Protein AF-A0A7S3LGT1-F1 (afdb_monomer_lite)

pLDDT: mean 71.66, std 21.94, range [27.75, 97.81]

Radius of gyration: 31.6 Å; chains: 1; bounding box: 91×91×106 Å

Secondary structure (DSSP, 8-state):
------------------PPPPP------SSHHHHHHHHHHHHHHHHHHTT------------------------PPPP---------------------PPPP-GGGSHHHHHHHHHHHH-PPPTTT-SSS-HHHHHHHHHHHHHHHH--TTTTTSSS--EEEEEE-TTSS----HHHHHTTHHHHHHHHHHTT-EEEEEE-SSS-GGGTEE--TTT----BPPHHHHHHHHHHHHH-TT---EESHHHHHHHTT---TT-PPP--TTHHHHHHHHHHHTTT-SEEEEE---TTTTHHHHHHHHHH-PPBPTTT--B----TT---GGGPPPPHHHHHHHHHHHH-EE-HHHHHHHHHHHHHTT--TTSSEEEEE--GGGTT--THHHHHHHHHHHHHHHHHHGGG-S-S-EEEEESSHHHHHHHHHHHHHHHHHH--TT-------BS-GGGGT-TT---SS-S-HHHHSS-HHHHHHS---GGGGHHHHHHHHHHHTSSEEEE-SSSHHHHHHHHSS-TTSEEE-SSS---TT-----------------

Organism: NCBI:txid265554

Foldseek 3Di:
DDDDDDDDDDDDDDDDDDDDDDDDDDDDDDPPVVVVVVVVVVVVVVVVVPPDDDDDDDDDDDDDDDDDDDDDDDDDDDDDDDDDDDDDDDDDDDPDDPPDDPDDPPPPQVVLLVQLLVVLQDQPQLVNDPAADPLLVLLLVVLVVCVVVDDLVCLPVQPAAAEEADDDLLDQAAAWPLQRCLLLLVQSVLCQLLVHNAAYAHCVLHTPVLWKAFRPPNARARHDDPSVVVVVVVVCVVPVPDDAQEEDVLSCLLSVDDPPPDDDPPDPVPVVSSVCNVPPSNRDRYHYHHYGDQVSCQVVSQVVVVPAQRQDPVPSDRNPPPPPDDDPSDDRHGSLRCSQSSDSRHIDTDPVLSSVLSVQCSVQVHDFAQAEEEEEACLVVVVDPDPVLLVLLLLRLQLRCLLCVVVPPQGAYHYHYQFPVSVVSNVVNNVVVCVVPDPPDHPRDHTDDLDPVQVVDPCGDDQDANHPVRSVPTSNVSVVDPDDSVVHSSVVSVLCSLQSYSAYEYEDDCSSVSSLSNHPNVLRYDYSYDDRPDNPPDPDPPPPPPPPPPPDD

Structure (mmCIF, N/CA/C/O backbone):
data_AF-A0A7S3LGT1-F1
#
_entry.id   AF-A0A7S3LGT1-F1
#
loop_
_atom_site.group_PDB
_atom_site.id
_atom_site.type_symbol
_atom_site.label_atom_id
_atom_site.label_alt_id
_atom_site.label_comp_id
_atom_site.label_asym_id
_atom_site.label_entity_id
_atom_site.label_seq_id
_atom_site.pdbx_PDB_ins_code
_atom_site.Cartn_x
_atom_site.Cartn_y
_atom_site.Cartn_z
_atom_site.occupancy
_atom_site.B_iso_or_equiv
_atom_site.auth_seq_id
_atom_site.auth_comp_id
_atom_site.auth_asym_id
_atom_site.auth_atom_id
_atom_site.pdbx_PDB_model_num
ATOM 1 N N . MET A 1 1 ? -27.999 56.365 8.941 1.00 54.06 1 MET A N 1
ATOM 2 C CA . MET A 1 1 ? -27.293 57.646 9.137 1.00 54.06 1 MET A CA 1
ATOM 3 C C . MET A 1 1 ? -26.215 57.437 10.183 1.00 54.06 1 MET A C 1
ATOM 5 O O . MET A 1 1 ? -26.545 57.348 11.354 1.00 54.06 1 MET A O 1
ATOM 9 N N . SER A 1 2 ? -24.972 57.273 9.736 1.00 37.25 2 SER A N 1
ATOM 10 C CA . SER A 1 2 ? -23.734 57.503 10.495 1.00 37.25 2 SER A CA 1
ATOM 11 C C . SER A 1 2 ? -22.567 57.198 9.554 1.00 37.25 2 SER A C 1
ATOM 13 O O . SER A 1 2 ? -22.426 56.069 9.080 1.00 37.25 2 SER A O 1
ATOM 15 N N . ASP A 1 3 ? -21.800 58.236 9.253 1.00 42.47 3 ASP A N 1
ATOM 16 C CA . ASP A 1 3 ? -20.642 58.270 8.365 1.00 42.47 3 ASP A CA 1
ATOM 17 C C . ASP A 1 3 ? -19.441 57.465 8.888 1.00 42.47 3 ASP A C 1
ATOM 19 O O . ASP A 1 3 ? -19.225 57.389 10.097 1.00 42.47 3 ASP A O 1
ATOM 23 N N . ASN A 1 4 ? -18.603 56.938 7.980 1.00 37.34 4 ASN A N 1
ATOM 24 C CA . ASN A 1 4 ? -17.214 57.412 7.849 1.00 37.34 4 ASN A CA 1
ATOM 25 C C . ASN A 1 4 ? -16.406 56.722 6.726 1.00 37.34 4 ASN A C 1
ATOM 27 O O . ASN A 1 4 ? -16.093 55.536 6.771 1.00 37.34 4 ASN A O 1
ATOM 31 N N . GLN A 1 5 ? -16.062 57.548 5.733 1.00 41.47 5 GLN A N 1
ATOM 32 C CA . GLN A 1 5 ? -14.785 57.718 5.021 1.00 41.47 5 GLN A CA 1
ATOM 33 C C . GLN A 1 5 ? -13.775 56.550 4.919 1.00 41.47 5 GLN A C 1
ATOM 35 O O . GLN A 1 5 ? -13.178 56.110 5.901 1.00 41.47 5 GLN A O 1
ATOM 40 N N . ARG A 1 6 ? -13.399 56.214 3.671 1.00 36.91 6 ARG A N 1
ATOM 41 C CA . ARG A 1 6 ? -12.056 55.716 3.321 1.00 36.91 6 ARG A CA 1
ATOM 42 C C . ARG A 1 6 ? -11.457 56.510 2.161 1.00 36.91 6 ARG A C 1
ATOM 44 O O . ARG A 1 6 ? -12.055 56.640 1.099 1.00 36.91 6 ARG A O 1
ATOM 51 N N . LEU A 1 7 ? -10.257 57.014 2.428 1.00 36.97 7 LEU A N 1
ATOM 52 C CA . LEU A 1 7 ? -9.376 57.800 1.572 1.00 36.97 7 LEU A CA 1
ATOM 53 C C . LEU A 1 7 ? -8.751 56.949 0.455 1.00 36.97 7 LEU A C 1
ATOM 55 O O . LEU A 1 7 ? -8.234 55.860 0.703 1.00 36.97 7 LEU A O 1
ATOM 59 N N . SER A 1 8 ? -8.741 57.500 -0.758 1.00 36.28 8 SER A N 1
ATOM 60 C CA . SER A 1 8 ? -7.946 57.053 -1.903 1.00 36.28 8 SER A CA 1
ATOM 61 C C . SER A 1 8 ? -6.580 57.744 -1.900 1.00 36.28 8 SER A C 1
ATOM 63 O O . SER A 1 8 ? -6.520 58.973 -1.870 1.00 36.28 8 SER A O 1
ATOM 65 N N . ALA A 1 9 ? -5.492 56.981 -2.002 1.00 35.66 9 ALA A N 1
ATOM 66 C CA . ALA A 1 9 ? -4.156 57.514 -2.252 1.00 35.66 9 ALA A CA 1
ATOM 67 C C . ALA A 1 9 ? -3.639 57.008 -3.605 1.00 35.66 9 ALA A C 1
ATOM 69 O O . ALA A 1 9 ? -3.378 55.820 -3.789 1.00 35.66 9 ALA A O 1
ATOM 70 N N . SER A 1 10 ? -3.505 57.939 -4.549 1.00 36.81 10 SER A N 1
ATOM 71 C CA . SER A 1 10 ? -2.821 57.767 -5.827 1.00 36.81 10 SER A CA 1
ATOM 72 C C . SER A 1 10 ? -1.308 57.883 -5.638 1.00 36.81 10 SER A C 1
ATOM 74 O O . SER A 1 10 ? -0.844 58.853 -5.035 1.00 36.81 10 SER A O 1
ATOM 76 N N . GLN A 1 11 ? -0.525 56.982 -6.231 1.00 38.41 11 GLN A N 1
ATOM 77 C CA . GLN A 1 11 ? 0.898 57.224 -6.473 1.00 38.41 11 GLN A CA 1
ATOM 78 C C . GLN A 1 11 ? 1.253 56.950 -7.934 1.00 38.41 11 GLN A C 1
ATOM 80 O O . GLN A 1 11 ? 1.263 55.817 -8.409 1.00 38.41 11 GLN A O 1
ATOM 85 N N . HIS A 1 12 ? 1.569 58.046 -8.623 1.00 39.09 12 HIS A N 1
ATOM 86 C CA . HIS A 1 12 ? 2.286 58.100 -9.887 1.00 39.09 12 HIS A CA 1
ATOM 87 C C . HIS A 1 12 ? 3.673 57.455 -9.759 1.00 39.09 12 HIS A C 1
ATOM 89 O O . HIS A 1 12 ? 4.442 57.805 -8.862 1.00 39.09 12 HIS A O 1
ATOM 95 N N . ARG A 1 13 ? 4.061 56.617 -10.731 1.00 34.38 13 ARG A N 1
ATOM 96 C CA . ARG A 1 13 ? 5.478 56.370 -11.029 1.00 34.38 13 ARG A CA 1
ATOM 97 C C . ARG A 1 13 ? 5.781 56.482 -12.522 1.00 34.38 13 ARG A C 1
ATOM 99 O O . ARG A 1 13 ? 5.276 55.743 -13.356 1.00 34.38 13 ARG A O 1
ATOM 106 N N . SER A 1 14 ? 6.642 57.465 -12.761 1.00 34.94 14 SER A N 1
ATOM 107 C CA . SER A 1 14 ? 7.387 57.868 -13.948 1.00 34.94 14 SER A CA 1
ATOM 108 C C . SER A 1 14 ? 7.961 56.726 -14.799 1.00 34.94 14 SER A C 1
ATOM 110 O O . SER A 1 14 ? 8.642 55.825 -14.309 1.00 34.94 14 SER A O 1
ATOM 112 N N . SER A 1 15 ? 7.741 56.848 -16.108 1.00 35.69 15 SER A N 1
ATOM 113 C CA . SER A 1 15 ? 8.372 56.107 -17.196 1.00 35.69 15 SER A CA 1
ATOM 114 C C . SER A 1 15 ? 9.796 56.610 -17.471 1.00 35.69 15 SER A C 1
ATOM 116 O O . SER A 1 15 ? 9.986 57.779 -17.811 1.00 35.69 15 SER A O 1
ATOM 118 N N . ARG A 1 16 ? 10.798 55.722 -17.417 1.00 36.50 16 ARG A N 1
ATOM 119 C CA . ARG A 1 16 ? 12.134 55.957 -17.993 1.00 36.50 16 ARG A CA 1
ATOM 120 C C . ARG A 1 16 ? 12.373 55.015 -19.168 1.00 36.50 16 ARG A C 1
ATOM 122 O O . ARG A 1 16 ? 12.484 53.804 -18.994 1.00 36.50 16 ARG A O 1
ATOM 129 N N . ALA A 1 17 ? 12.471 55.606 -20.355 1.00 39.59 17 ALA A N 1
ATOM 130 C CA . ALA A 1 17 ? 12.917 54.963 -21.581 1.00 39.59 17 ALA A CA 1
ATOM 131 C C . ALA A 1 17 ? 14.410 54.590 -21.490 1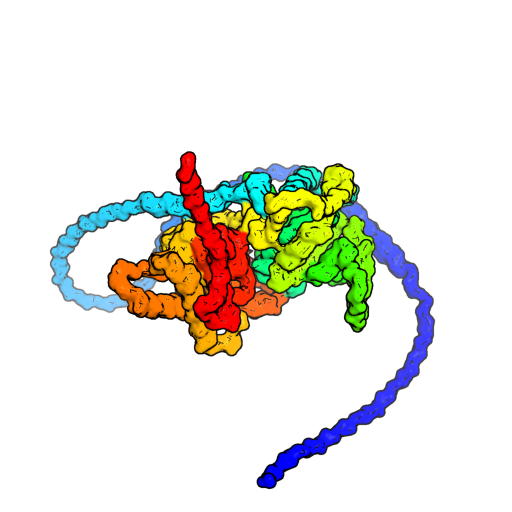.00 39.59 17 ALA A C 1
ATOM 133 O O . ALA A 1 17 ? 15.221 55.363 -20.977 1.00 39.59 17 ALA A O 1
ATOM 134 N N . ARG A 1 18 ? 14.775 53.410 -22.006 1.00 38.88 18 ARG A N 1
ATOM 135 C CA . ARG A 1 18 ? 16.166 52.988 -22.241 1.00 38.88 18 ARG A CA 1
ATOM 136 C C . ARG A 1 18 ? 16.422 52.840 -23.748 1.00 38.88 18 ARG A C 1
ATOM 138 O O . ARG A 1 18 ? 15.487 52.500 -24.474 1.00 38.88 18 ARG A O 1
ATOM 145 N N . PRO A 1 19 ? 17.657 53.072 -24.231 1.00 39.59 19 PRO A N 1
ATOM 146 C CA . PRO A 1 19 ? 17.950 53.130 -25.656 1.00 39.59 19 PRO A CA 1
ATOM 147 C C . PRO A 1 19 ? 18.148 51.737 -26.265 1.00 39.59 19 PRO A C 1
ATOM 149 O O . PRO A 1 19 ? 18.770 50.858 -25.668 1.00 39.59 19 PRO A O 1
ATOM 152 N N . ARG A 1 20 ? 17.656 51.579 -27.499 1.00 39.75 20 ARG A N 1
ATOM 153 C CA . ARG A 1 20 ? 17.919 50.445 -28.394 1.00 39.75 20 ARG A CA 1
ATOM 154 C C . ARG A 1 20 ? 19.410 50.392 -28.754 1.00 39.75 20 ARG A C 1
ATOM 156 O O . ARG A 1 20 ? 19.931 51.355 -29.311 1.00 39.75 20 ARG A O 1
ATOM 163 N N . ARG A 1 21 ? 20.071 49.257 -28.508 1.00 34.81 21 ARG A N 1
ATOM 164 C CA . ARG A 1 21 ? 21.336 48.892 -29.169 1.00 34.81 21 ARG A CA 1
ATOM 165 C C . ARG A 1 21 ? 21.047 47.896 -30.291 1.00 34.81 21 ARG A C 1
ATOM 167 O O . ARG A 1 21 ? 20.256 46.975 -30.109 1.00 34.81 21 ARG A O 1
ATOM 174 N N . ARG A 1 22 ? 21.661 48.148 -31.449 1.00 36.28 22 ARG A N 1
ATOM 175 C CA . ARG A 1 22 ? 21.645 47.312 -32.656 1.00 36.28 22 ARG A CA 1
ATOM 176 C C . ARG A 1 22 ? 22.350 45.978 -32.388 1.00 36.28 22 ARG A C 1
ATOM 178 O O . ARG A 1 22 ? 23.386 45.965 -31.730 1.00 36.28 22 ARG A O 1
ATOM 185 N N . CYS A 1 23 ? 21.798 44.894 -32.928 1.00 32.56 23 CYS A N 1
ATOM 186 C CA . CYS A 1 23 ? 22.477 43.611 -33.082 1.00 32.56 23 CYS A CA 1
ATOM 187 C C . CYS A 1 23 ? 23.144 43.572 -34.461 1.00 32.56 23 CYS A C 1
ATOM 189 O O . CYS A 1 23 ? 22.453 43.690 -35.471 1.00 32.56 23 CYS A O 1
ATOM 191 N N . GLU A 1 24 ? 24.460 43.378 -34.486 1.00 38.56 24 GLU A N 1
ATOM 192 C CA . GLU A 1 24 ? 25.215 42.944 -35.661 1.00 38.56 24 GLU A CA 1
ATOM 193 C C . GLU A 1 24 ? 25.685 41.495 -35.437 1.00 38.56 24 GLU A C 1
ATOM 195 O O . GLU A 1 24 ? 26.205 41.154 -34.378 1.00 38.56 24 GLU A O 1
ATOM 200 N N . THR A 1 25 ? 25.427 40.666 -36.455 1.00 42.88 25 THR A N 1
ATOM 201 C CA . THR A 1 25 ? 26.167 39.469 -36.906 1.00 42.88 25 THR A CA 1
ATOM 202 C C . THR A 1 25 ? 26.574 38.377 -35.900 1.00 42.88 25 THR A C 1
ATOM 204 O O . THR A 1 25 ? 27.556 38.502 -35.175 1.00 42.88 25 THR A O 1
ATOM 207 N N . MET A 1 26 ? 25.917 37.211 -36.008 1.00 35.62 26 MET A N 1
ATOM 208 C CA . MET A 1 26 ? 26.458 35.903 -35.612 1.00 35.62 26 MET A CA 1
ATOM 209 C C . MET A 1 26 ? 26.702 35.042 -36.863 1.00 35.62 26 MET A C 1
ATOM 211 O O . MET A 1 26 ? 25.779 34.451 -37.416 1.00 35.62 26 MET A O 1
ATOM 215 N N . GLN A 1 27 ? 27.960 34.951 -37.289 1.00 44.91 27 GLN A N 1
ATOM 216 C CA . GLN A 1 27 ? 28.489 33.852 -38.099 1.00 44.91 27 GLN A CA 1
ATOM 217 C C . GLN A 1 27 ? 29.781 33.397 -37.418 1.00 44.91 27 GLN A C 1
ATOM 219 O O . GLN A 1 27 ? 30.749 34.148 -37.375 1.00 44.91 27 GLN A O 1
ATOM 224 N N . GLY A 1 28 ? 29.778 32.200 -36.826 1.00 48.00 28 GLY A N 1
ATOM 225 C CA . GLY A 1 28 ? 30.971 31.639 -36.183 1.00 48.00 28 GLY A CA 1
ATOM 226 C C . GLY A 1 28 ? 30.684 30.765 -34.965 1.00 48.00 28 GLY A C 1
ATOM 227 O O . GLY A 1 28 ? 31.197 31.037 -33.888 1.00 48.00 28 GLY A O 1
ATOM 228 N N . LEU A 1 29 ? 29.852 29.727 -35.102 1.00 42.19 29 LEU A N 1
ATOM 229 C CA . LEU A 1 29 ? 29.603 28.772 -34.009 1.00 42.19 29 LEU A CA 1
ATOM 230 C C . LEU A 1 29 ? 29.282 27.356 -34.516 1.00 42.19 29 LEU A C 1
ATOM 232 O O . LEU A 1 29 ? 28.392 26.685 -34.011 1.00 42.19 29 LEU A O 1
ATOM 236 N N . GLN A 1 30 ? 30.024 26.890 -35.527 1.00 43.81 30 GLN A N 1
ATOM 237 C CA . GLN A 1 30 ? 29.969 25.487 -35.975 1.00 43.81 30 GLN A CA 1
ATOM 238 C C . GLN A 1 30 ? 31.312 24.739 -35.882 1.00 43.81 30 GLN A C 1
ATOM 240 O O . GLN A 1 30 ? 31.319 23.516 -35.948 1.00 43.81 30 GLN A O 1
ATOM 245 N N . ALA A 1 31 ? 32.439 25.416 -35.626 1.00 45.75 31 ALA A N 1
ATOM 246 C CA . ALA A 1 31 ? 33.755 24.758 -35.590 1.00 45.75 31 ALA A CA 1
ATOM 247 C C . ALA A 1 31 ? 34.219 24.301 -34.188 1.00 45.75 31 ALA A C 1
ATOM 249 O O . ALA A 1 31 ? 35.061 23.415 -34.081 1.00 45.75 31 ALA A O 1
ATOM 250 N N . VAL A 1 32 ? 33.668 24.852 -33.099 1.00 48.75 32 VAL A N 1
ATOM 251 C CA . VAL A 1 32 ? 34.148 24.553 -31.730 1.00 48.75 32 VAL A CA 1
ATOM 252 C C . VAL A 1 32 ? 33.527 23.267 -31.157 1.00 48.75 32 VAL A C 1
ATOM 254 O O . VAL A 1 32 ? 34.157 22.575 -30.362 1.00 48.75 32 VAL A O 1
ATOM 257 N N . GLY A 1 33 ? 32.329 22.880 -31.612 1.00 45.09 33 GLY A N 1
ATOM 258 C CA . GLY A 1 33 ? 31.629 21.686 -31.113 1.00 45.09 33 GLY A CA 1
ATOM 259 C C . GLY A 1 33 ? 32.282 20.356 -31.511 1.00 45.09 33 GLY A C 1
ATOM 260 O O . GLY A 1 33 ? 32.295 19.417 -30.719 1.00 45.09 33 GLY A O 1
ATOM 261 N N . ALA A 1 34 ? 32.884 20.281 -32.702 1.00 48.56 34 ALA A N 1
ATOM 262 C CA . ALA A 1 34 ? 33.501 19.048 -33.201 1.00 48.56 34 ALA A CA 1
ATOM 263 C C . ALA A 1 34 ? 34.827 18.710 -32.492 1.00 48.56 34 ALA A C 1
ATOM 265 O O . ALA A 1 34 ? 35.140 17.539 -32.285 1.00 48.56 34 ALA A O 1
ATOM 266 N N . VAL A 1 35 ? 35.583 19.726 -32.059 1.00 53.88 35 VAL A N 1
ATOM 267 C CA . VAL A 1 35 ? 36.881 19.537 -31.386 1.00 53.88 35 VAL A CA 1
ATOM 268 C C . VAL A 1 35 ? 36.698 19.041 -29.947 1.00 53.88 35 VAL A C 1
ATOM 270 O O . VAL A 1 35 ? 37.465 18.201 -29.483 1.00 53.88 35 VAL A O 1
ATOM 273 N N . VAL A 1 36 ? 35.640 19.478 -29.256 1.00 60.75 36 VAL A N 1
ATOM 274 C CA . VAL A 1 36 ? 35.345 19.032 -27.882 1.00 60.75 36 VAL A CA 1
ATOM 275 C C . VAL A 1 36 ? 34.879 17.570 -27.852 1.00 60.75 36 VAL A C 1
ATOM 277 O O . VAL A 1 36 ? 35.275 16.825 -26.955 1.00 60.75 36 VAL A O 1
ATOM 280 N N . LEU A 1 37 ? 34.122 17.116 -28.859 1.00 52.72 37 LEU A N 1
ATOM 281 C CA . LEU A 1 37 ? 33.690 15.715 -28.945 1.00 52.72 37 LEU A CA 1
ATOM 282 C C . LEU A 1 37 ? 34.869 14.756 -29.193 1.00 52.72 37 LEU A C 1
ATOM 284 O O . LEU A 1 37 ? 34.937 13.685 -28.593 1.00 52.72 37 LEU A O 1
ATOM 288 N N . LEU A 1 38 ? 35.832 15.158 -30.029 1.00 54.00 38 LEU A N 1
ATOM 289 C CA . LEU A 1 38 ? 36.999 14.338 -30.376 1.00 54.00 38 LEU A CA 1
ATOM 290 C C . LEU A 1 38 ? 37.961 14.142 -29.193 1.00 54.00 38 LEU A C 1
ATOM 292 O O . LEU A 1 38 ? 38.517 13.052 -29.035 1.00 54.00 38 LEU A O 1
ATOM 296 N N . VAL A 1 39 ? 38.098 15.150 -28.324 1.00 60.78 39 VAL A N 1
ATOM 297 C CA . VAL A 1 39 ? 38.922 15.079 -27.102 1.00 60.78 39 VAL A CA 1
ATOM 298 C C . VAL A 1 39 ? 38.278 14.180 -26.036 1.00 60.78 39 VAL A C 1
ATOM 300 O O . VAL A 1 39 ? 38.973 13.411 -25.374 1.00 60.78 39 VAL A O 1
ATOM 303 N N . ILE A 1 40 ? 36.948 14.195 -25.902 1.00 59.03 40 ILE A N 1
ATOM 304 C CA . ILE A 1 40 ? 36.235 13.347 -24.927 1.00 59.03 40 ILE A CA 1
ATOM 305 C C . ILE A 1 40 ? 36.275 11.863 -25.334 1.00 59.03 40 ILE A C 1
ATOM 307 O O . ILE A 1 40 ? 36.413 10.987 -24.475 1.00 59.03 40 ILE A O 1
ATOM 311 N N . VAL A 1 41 ? 36.222 11.563 -26.636 1.00 62.75 41 VAL A N 1
ATOM 312 C CA . VAL A 1 41 ? 36.320 10.182 -27.142 1.00 62.75 41 VAL A CA 1
ATOM 313 C C . VAL A 1 41 ? 37.740 9.622 -26.980 1.00 62.75 41 VAL A C 1
ATOM 315 O O . VAL A 1 41 ? 37.900 8.471 -26.573 1.00 62.75 41 VAL A O 1
ATOM 318 N N . THR A 1 42 ? 38.788 10.427 -27.192 1.00 54.88 42 THR A N 1
ATOM 319 C CA . THR A 1 42 ? 40.180 9.957 -27.021 1.00 54.88 42 THR A CA 1
ATOM 320 C C . THR A 1 42 ? 40.575 9.737 -25.558 1.00 54.88 42 THR A C 1
ATOM 322 O O . THR A 1 42 ? 41.355 8.825 -25.274 1.00 54.88 42 THR A O 1
ATOM 325 N N . ILE A 1 43 ? 40.015 10.503 -24.614 1.00 61.59 43 ILE A N 1
ATOM 326 C CA . ILE A 1 43 ? 40.264 10.305 -23.175 1.00 61.59 43 ILE A CA 1
ATOM 327 C C . ILE A 1 43 ? 39.629 8.996 -22.673 1.00 61.59 43 ILE A C 1
ATOM 329 O O . ILE A 1 43 ? 40.268 8.264 -21.918 1.00 61.59 43 ILE A O 1
ATOM 333 N N . ASN A 1 44 ? 38.428 8.643 -23.144 1.00 49.22 44 ASN A N 1
ATOM 334 C CA . ASN A 1 44 ? 37.759 7.400 -22.736 1.00 49.22 44 ASN A CA 1
ATOM 335 C C . ASN A 1 44 ? 38.431 6.138 -23.301 1.00 49.22 44 ASN A C 1
ATOM 337 O O . ASN A 1 44 ? 38.550 5.139 -22.593 1.00 49.22 44 ASN A O 1
ATOM 341 N N . ILE A 1 45 ? 38.956 6.186 -24.531 1.00 54.34 45 ILE A N 1
ATOM 342 C CA . ILE A 1 45 ? 39.671 5.042 -25.126 1.00 54.34 45 ILE A CA 1
ATOM 343 C C . ILE A 1 45 ? 41.004 4.777 -24.402 1.00 54.34 45 ILE A C 1
ATOM 345 O O . ILE A 1 45 ? 41.374 3.623 -24.195 1.00 54.34 45 ILE A O 1
ATOM 349 N N . ARG A 1 46 ? 41.705 5.819 -23.928 1.00 40.59 46 ARG A N 1
ATOM 350 C CA . ARG A 1 46 ? 42.926 5.638 -23.120 1.00 40.59 46 ARG A CA 1
ATOM 351 C C . ARG A 1 46 ? 42.662 5.053 -21.732 1.00 40.59 46 ARG A C 1
ATOM 353 O O . ARG A 1 46 ? 43.528 4.351 -21.218 1.00 40.59 46 ARG A O 1
ATOM 360 N N . PHE A 1 47 ? 41.492 5.297 -21.145 1.00 44.38 47 PHE A N 1
ATOM 361 C CA . PHE A 1 47 ? 41.137 4.732 -19.838 1.00 44.38 47 PHE A CA 1
ATOM 362 C C . PHE A 1 47 ? 40.757 3.244 -19.928 1.00 44.38 47 PHE A C 1
ATOM 364 O O . PHE A 1 47 ? 41.039 2.480 -19.010 1.00 44.38 47 PHE A O 1
ATOM 371 N N . LEU A 1 48 ? 40.194 2.816 -21.063 1.00 42.91 48 LEU A N 1
ATOM 372 C CA . LEU A 1 48 ? 39.814 1.421 -21.323 1.00 42.91 48 LEU A CA 1
ATOM 373 C C . LEU A 1 48 ? 40.993 0.507 -21.691 1.00 42.91 48 LEU A C 1
ATOM 375 O O . LEU A 1 48 ? 40.921 -0.695 -21.462 1.00 42.91 48 LEU A O 1
ATOM 379 N N . ILE A 1 49 ? 42.093 1.054 -22.214 1.00 43.72 49 ILE A N 1
ATOM 380 C CA . ILE A 1 49 ? 43.270 0.253 -22.594 1.00 43.72 49 ILE A CA 1
ATOM 381 C C . ILE A 1 49 ? 44.202 -0.013 -21.395 1.00 43.72 49 ILE A C 1
ATOM 383 O O . ILE A 1 49 ? 44.997 -0.949 -21.437 1.00 43.72 49 ILE A O 1
ATOM 387 N N . HIS A 1 50 ? 44.095 0.742 -20.293 1.00 39.28 50 HIS A N 1
ATOM 388 C CA . HIS A 1 50 ? 45.065 0.640 -19.195 1.00 39.28 50 HIS A CA 1
ATOM 389 C C . HIS A 1 50 ? 44.697 -0.325 -18.051 1.00 39.28 50 HIS A C 1
ATOM 391 O O . HIS A 1 50 ? 45.510 -0.503 -17.145 1.00 39.28 50 HIS A O 1
ATOM 397 N N . THR A 1 51 ? 43.533 -0.984 -18.072 1.00 41.88 51 THR A N 1
ATOM 398 C CA . THR A 1 51 ? 43.083 -1.857 -16.964 1.00 41.88 51 THR A CA 1
ATOM 399 C C . THR A 1 51 ? 43.221 -3.361 -17.211 1.00 41.88 51 THR A C 1
ATOM 401 O O . THR A 1 51 ? 42.812 -4.151 -16.365 1.00 41.88 51 THR A O 1
ATOM 404 N N . HIS A 1 52 ? 43.867 -3.787 -18.298 1.00 43.50 52 HIS A N 1
ATOM 405 C CA . HIS A 1 52 ? 44.176 -5.201 -18.529 1.00 43.50 52 HIS A CA 1
ATOM 406 C C . HIS A 1 52 ? 45.688 -5.460 -18.474 1.00 43.50 52 HIS A C 1
ATOM 408 O O . HIS A 1 52 ? 46.341 -5.568 -19.505 1.00 43.50 52 HIS A O 1
ATOM 414 N N . ASN A 1 53 ? 46.247 -5.547 -17.259 1.00 38.50 53 ASN A N 1
ATOM 415 C CA . ASN A 1 53 ? 47.319 -6.496 -16.929 1.00 38.50 53 ASN A CA 1
ATOM 416 C C . ASN A 1 53 ? 47.633 -6.540 -15.417 1.00 38.50 53 ASN A C 1
ATOM 418 O O . ASN A 1 53 ? 47.826 -5.510 -14.781 1.00 38.50 53 ASN A O 1
ATOM 422 N N . ASP A 1 54 ? 47.743 -7.781 -14.928 1.00 33.12 54 ASP A N 1
ATOM 423 C CA . ASP A 1 54 ? 48.432 -8.276 -13.721 1.00 33.12 54 ASP A CA 1
ATOM 424 C C . ASP A 1 54 ? 47.662 -8.628 -12.424 1.00 33.12 54 ASP A C 1
ATOM 426 O O . ASP A 1 54 ? 47.453 -7.843 -11.508 1.00 33.12 54 ASP A O 1
ATOM 430 N N . ARG A 1 55 ? 47.342 -9.934 -12.370 1.00 34.50 55 ARG A N 1
ATOM 431 C CA . ARG A 1 55 ? 47.729 -10.965 -11.377 1.00 34.50 55 ARG A CA 1
ATOM 432 C C . ARG A 1 55 ? 47.478 -10.760 -9.867 1.00 34.50 55 ARG A C 1
ATOM 434 O O . ARG A 1 55 ? 48.219 -10.093 -9.164 1.00 34.50 55 ARG A O 1
ATOM 441 N N . VAL A 1 56 ? 46.561 -11.612 -9.382 1.00 37.41 56 VAL A N 1
ATOM 442 C CA . VAL A 1 56 ? 46.700 -12.592 -8.275 1.00 37.41 56 VAL A CA 1
ATOM 443 C C . VAL A 1 56 ? 47.296 -12.104 -6.946 1.00 37.41 56 VAL A C 1
ATOM 445 O O . VAL A 1 56 ? 48.508 -12.027 -6.798 1.00 37.41 56 VAL A O 1
ATOM 448 N N . LEU A 1 57 ? 46.454 -12.067 -5.904 1.00 32.44 57 LEU A N 1
ATOM 449 C CA . LEU A 1 57 ? 46.800 -12.601 -4.579 1.00 32.44 57 LEU A CA 1
ATOM 450 C C . LEU A 1 57 ? 45.543 -13.089 -3.840 1.00 32.44 57 LEU A C 1
ATOM 452 O O . LEU A 1 57 ? 44.574 -12.363 -3.638 1.00 32.44 57 LEU A O 1
ATOM 456 N N . ARG A 1 58 ? 45.587 -14.367 -3.451 1.00 44.69 58 ARG A N 1
ATOM 457 C CA . ARG A 1 58 ? 44.602 -15.077 -2.628 1.00 44.69 58 ARG A CA 1
ATOM 458 C C . ARG A 1 58 ? 44.455 -14.406 -1.259 1.00 44.69 58 ARG A C 1
ATOM 460 O O . ARG A 1 58 ? 45.443 -14.365 -0.533 1.00 44.69 58 ARG A O 1
ATOM 467 N N . ARG A 1 59 ? 43.233 -14.049 -0.849 1.00 30.59 59 ARG A N 1
ATOM 468 C CA . ARG A 1 59 ? 42.768 -14.139 0.551 1.00 30.59 59 ARG A CA 1
ATOM 469 C C . ARG A 1 59 ? 41.270 -14.430 0.568 1.00 30.59 59 ARG A C 1
ATOM 471 O O . ARG A 1 59 ? 40.474 -13.646 0.066 1.00 30.59 59 ARG A O 1
ATOM 478 N N . GLY A 1 60 ? 40.915 -15.591 1.113 1.00 38.69 60 GLY A N 1
ATOM 479 C CA . GLY A 1 60 ? 39.533 -15.946 1.404 1.00 38.69 60 GLY A CA 1
ATOM 480 C C . GLY A 1 60 ? 38.997 -15.068 2.529 1.00 38.69 60 GLY A C 1
ATOM 481 O O . GLY A 1 60 ? 39.653 -14.911 3.557 1.00 38.69 60 GLY A O 1
ATOM 482 N N . HIS A 1 61 ? 37.808 -14.512 2.325 1.00 31.50 61 HIS A N 1
ATOM 483 C CA . HIS A 1 61 ? 37.039 -13.858 3.371 1.00 31.50 61 HIS A CA 1
ATOM 484 C C . HIS A 1 61 ? 35.852 -14.748 3.732 1.00 31.50 61 HIS A C 1
ATOM 486 O O . HIS A 1 61 ? 34.928 -14.939 2.945 1.00 31.50 61 HIS A O 1
ATOM 492 N N . HIS A 1 62 ? 35.923 -15.309 4.939 1.00 31.64 62 HIS A N 1
ATOM 493 C CA . HIS A 1 62 ? 34.784 -15.851 5.662 1.00 31.64 62 HIS A CA 1
ATOM 494 C C . HIS A 1 62 ? 33.736 -14.750 5.872 1.00 31.64 62 HIS A C 1
ATOM 496 O O . HIS A 1 62 ? 34.058 -13.664 6.356 1.00 31.64 62 HIS A O 1
ATOM 502 N N . LEU A 1 63 ? 32.482 -15.057 5.546 1.00 35.09 63 LEU A N 1
ATOM 503 C CA . LEU A 1 63 ? 31.313 -14.316 6.016 1.00 35.09 63 LEU A CA 1
ATOM 504 C C . LEU A 1 63 ? 31.158 -14.551 7.531 1.00 35.09 63 LEU A C 1
ATOM 506 O O . LEU A 1 63 ? 31.245 -15.706 7.958 1.00 35.09 63 LEU A O 1
ATOM 510 N N . PRO A 1 64 ? 30.924 -13.518 8.362 1.00 35.53 64 PRO A N 1
ATOM 511 C CA . PRO A 1 64 ? 30.639 -13.735 9.770 1.00 35.53 64 PRO A CA 1
ATOM 512 C C . PRO A 1 64 ? 29.188 -14.198 9.924 1.00 35.53 64 PRO A C 1
ATOM 514 O O . PRO A 1 64 ? 28.245 -13.461 9.636 1.00 35.53 64 PRO A O 1
ATOM 517 N N . GLY A 1 65 ? 29.023 -15.434 10.394 1.00 28.23 65 GLY A N 1
ATOM 518 C CA . GLY A 1 65 ? 27.750 -15.937 10.887 1.00 28.23 65 GLY A CA 1
ATOM 519 C C . GLY A 1 65 ? 27.293 -15.119 12.093 1.00 28.23 65 GLY A C 1
ATOM 520 O O . GLY A 1 65 ? 28.039 -14.933 13.055 1.00 28.23 65 GLY A O 1
ATOM 521 N N . TRP A 1 66 ? 26.062 -14.624 12.035 1.00 29.20 66 TRP A N 1
ATOM 522 C CA . TRP A 1 66 ? 25.379 -14.051 13.186 1.00 29.20 66 TRP A CA 1
ATOM 523 C C . TRP A 1 66 ? 24.956 -15.185 14.124 1.00 29.20 66 TRP A C 1
ATOM 525 O O . TRP A 1 66 ? 23.978 -15.883 13.878 1.00 29.20 66 TRP A O 1
ATOM 535 N N . SER A 1 67 ? 25.727 -15.374 15.193 1.00 27.75 67 SER A N 1
ATOM 536 C CA . SER A 1 67 ? 25.348 -16.182 16.351 1.00 27.75 67 SER A CA 1
ATOM 537 C C . SER A 1 67 ? 24.735 -15.257 17.398 1.00 27.75 67 SER A C 1
ATOM 539 O O . SER A 1 67 ? 25.434 -14.440 17.994 1.00 27.75 67 SER A O 1
ATOM 541 N N . VAL A 1 68 ? 23.434 -15.399 17.635 1.00 36.22 68 VAL A N 1
ATOM 542 C CA . VAL A 1 68 ? 22.747 -14.802 18.783 1.00 36.22 68 VAL A CA 1
ATOM 543 C C . VAL A 1 68 ? 23.095 -15.645 20.006 1.00 36.22 68 VAL A C 1
ATOM 545 O O . VAL A 1 68 ? 22.662 -16.787 20.064 1.00 36.22 68 VAL A O 1
ATOM 548 N N . ASN A 1 69 ? 23.889 -15.108 20.938 1.00 32.47 69 ASN A N 1
ATOM 549 C CA . ASN A 1 69 ? 23.889 -15.502 22.352 1.00 32.47 69 ASN A CA 1
ATOM 550 C C . ASN A 1 69 ? 24.560 -14.425 23.228 1.00 32.47 69 ASN A C 1
ATOM 552 O O . ASN A 1 69 ? 25.643 -13.938 22.918 1.00 32.47 69 ASN A O 1
ATOM 556 N N . ASP A 1 70 ? 23.870 -14.114 24.327 1.00 36.25 70 ASP A N 1
ATOM 557 C CA . ASP A 1 70 ? 24.326 -13.566 25.609 1.00 36.25 70 ASP A CA 1
ATOM 558 C C . ASP A 1 70 ? 25.163 -12.276 25.661 1.00 36.25 70 ASP A C 1
ATOM 560 O O . ASP A 1 70 ? 26.390 -12.274 25.598 1.00 36.25 70 ASP A O 1
ATOM 564 N N . ALA A 1 71 ? 24.484 -11.173 26.002 1.00 31.14 71 ALA A N 1
ATOM 565 C CA . ALA A 1 71 ? 25.100 -9.995 26.609 1.00 31.14 71 ALA A CA 1
ATOM 566 C C . ALA A 1 71 ? 24.431 -9.674 27.957 1.00 31.14 71 ALA A C 1
ATOM 568 O O . ALA A 1 71 ? 23.539 -8.835 28.058 1.00 31.14 71 ALA A O 1
ATOM 569 N N . SER A 1 72 ? 24.902 -10.345 29.010 1.00 39.16 72 SER A N 1
ATOM 570 C CA . SER A 1 72 ? 24.783 -9.884 30.397 1.00 39.16 72 SER A CA 1
ATOM 571 C C . SER A 1 72 ? 26.140 -9.319 30.812 1.00 39.16 72 SER A C 1
ATOM 573 O O . SER A 1 72 ? 27.056 -10.087 31.092 1.00 39.16 72 SER A O 1
ATOM 575 N N . ALA A 1 73 ? 26.303 -7.995 30.837 1.00 34.53 73 ALA A N 1
ATOM 576 C CA . ALA A 1 73 ? 27.545 -7.370 31.293 1.00 34.53 73 ALA A CA 1
ATOM 577 C C . ALA A 1 73 ? 27.270 -6.272 32.327 1.00 34.53 73 ALA A C 1
ATOM 579 O O . ALA A 1 73 ? 26.814 -5.171 32.020 1.00 34.53 73 ALA A O 1
ATOM 580 N N . HIS A 1 74 ? 27.583 -6.630 33.572 1.00 35.38 74 HIS A N 1
ATOM 581 C CA . HIS A 1 74 ? 27.790 -5.759 34.719 1.00 35.38 74 HIS A CA 1
ATOM 582 C C . HIS A 1 74 ? 28.720 -4.582 34.386 1.00 35.38 74 HIS A C 1
ATOM 584 O O . HIS A 1 74 ? 29.852 -4.786 33.950 1.00 35.38 74 HIS A O 1
ATOM 590 N N . LYS A 1 75 ? 28.296 -3.356 34.713 1.00 36.94 75 LYS A N 1
ATOM 591 C CA . LYS A 1 75 ? 29.217 -2.239 34.954 1.00 36.94 75 LYS A CA 1
ATOM 592 C C . LYS A 1 75 ? 29.638 -2.253 36.423 1.00 36.94 75 LYS A C 1
ATOM 594 O O . LYS A 1 75 ? 28.809 -2.065 37.310 1.00 36.94 75 LYS A O 1
ATOM 599 N N . GLN A 1 76 ? 30.924 -2.510 36.649 1.00 33.88 76 GLN A N 1
ATOM 600 C CA . GLN A 1 76 ? 31.634 -2.197 37.886 1.00 33.88 76 GLN A CA 1
ATOM 601 C C . GLN A 1 76 ? 31.877 -0.689 37.936 1.00 33.88 76 GLN A C 1
ATOM 603 O O . GLN A 1 76 ? 32.481 -0.136 37.015 1.00 33.88 76 GLN A O 1
ATOM 608 N N . ASP A 1 77 ? 31.418 -0.052 39.008 1.00 42.09 77 ASP A N 1
ATOM 609 C CA . ASP A 1 77 ? 31.715 1.344 39.304 1.00 42.09 77 ASP A CA 1
ATOM 610 C C . ASP A 1 77 ? 32.935 1.427 40.228 1.00 42.09 77 ASP A C 1
ATOM 612 O O . ASP A 1 77 ? 33.073 0.648 41.178 1.00 42.09 77 ASP A O 1
ATOM 616 N N . LYS A 1 78 ? 33.857 2.334 39.899 1.00 42.81 78 LYS A N 1
ATOM 617 C CA . LYS A 1 78 ? 35.118 2.546 40.616 1.00 42.81 78 LYS A CA 1
ATOM 618 C C . LYS A 1 78 ? 34.892 3.502 41.782 1.00 42.81 78 LYS A C 1
ATOM 620 O O . LYS A 1 78 ? 34.287 4.555 41.625 1.00 42.81 78 LYS A O 1
ATOM 625 N N . GLY A 1 79 ? 35.424 3.119 42.938 1.00 33.19 79 GLY A N 1
ATOM 626 C CA . GLY A 1 79 ? 35.307 3.861 44.183 1.00 33.19 79 GLY A CA 1
ATOM 627 C C . GLY A 1 79 ? 36.029 5.208 44.201 1.00 33.19 79 GLY A C 1
ATOM 628 O O . GLY A 1 79 ? 37.046 5.416 43.535 1.00 33.19 79 GLY A O 1
ATOM 629 N N . HIS A 1 80 ? 35.514 6.082 45.060 1.00 39.88 80 HIS A N 1
ATOM 630 C CA . HIS A 1 80 ? 36.276 7.111 45.752 1.00 39.88 80 HIS A CA 1
ATOM 631 C C . HIS A 1 80 ? 35.905 7.064 47.234 1.00 39.88 80 HIS A C 1
ATOM 633 O O . HIS A 1 80 ? 34.741 7.199 47.607 1.00 39.88 80 HIS A O 1
ATOM 639 N N . ASP A 1 81 ? 36.931 6.807 48.039 1.00 41.09 81 ASP A N 1
ATOM 640 C CA . ASP A 1 81 ? 36.946 6.855 49.494 1.00 41.09 81 ASP A CA 1
ATOM 641 C C . ASP A 1 81 ? 37.054 8.310 49.963 1.00 41.09 81 ASP A C 1
ATOM 643 O O . ASP A 1 81 ? 37.821 9.078 49.387 1.00 41.09 81 ASP A O 1
ATOM 647 N N . HIS A 1 82 ? 36.319 8.661 51.021 1.00 42.50 82 HIS A N 1
ATOM 648 C CA . HIS A 1 82 ? 36.809 9.369 52.214 1.00 42.50 82 HIS A CA 1
ATOM 649 C C . HIS A 1 82 ? 35.634 9.705 53.151 1.00 42.50 82 HIS A C 1
ATOM 651 O O . HIS A 1 82 ? 34.668 10.342 52.741 1.00 42.50 82 HIS A O 1
ATOM 657 N N . GLY A 1 83 ? 35.778 9.370 54.441 1.00 34.78 83 GLY A N 1
ATOM 658 C CA . GLY A 1 83 ? 35.161 10.155 55.522 1.00 34.78 83 GLY A CA 1
ATOM 659 C C . GLY A 1 83 ? 34.252 9.422 56.514 1.00 34.78 83 GLY A C 1
ATOM 660 O O . GLY A 1 83 ? 33.043 9.598 56.489 1.00 34.78 83 GLY A O 1
ATOM 661 N N . VAL A 1 84 ? 34.864 8.652 57.420 1.00 42.84 84 VAL A N 1
ATOM 662 C CA . VAL A 1 84 ? 34.630 8.622 58.885 1.00 42.84 84 VAL A CA 1
ATOM 663 C C . VAL A 1 84 ? 33.268 9.135 59.405 1.00 42.84 84 VAL A C 1
ATOM 665 O O . VAL A 1 84 ? 33.053 10.342 59.436 1.00 42.84 84 VAL A O 1
ATOM 668 N N . ASN A 1 85 ? 32.450 8.258 60.014 1.00 38.06 85 ASN A N 1
ATOM 669 C CA . ASN A 1 85 ? 32.133 8.374 61.451 1.00 38.06 85 ASN A CA 1
ATOM 670 C C . ASN A 1 85 ? 31.468 7.121 62.056 1.00 38.06 85 ASN A C 1
ATOM 672 O O . ASN A 1 85 ? 30.601 6.487 61.458 1.00 38.06 85 ASN A O 1
ATOM 676 N N . ASN A 1 86 ? 31.883 6.817 63.286 1.00 43.00 86 ASN A N 1
ATOM 677 C CA . ASN A 1 86 ? 31.398 5.755 64.166 1.00 43.00 86 ASN A CA 1
ATOM 678 C C . ASN A 1 86 ? 29.931 5.957 64.575 1.00 43.00 86 ASN A C 1
ATOM 680 O O . ASN A 1 86 ? 29.555 7.068 64.936 1.00 43.00 86 ASN A O 1
ATOM 684 N N . ASN A 1 87 ? 29.159 4.865 64.675 1.00 42.94 87 ASN A N 1
ATOM 685 C CA . ASN A 1 87 ? 28.354 4.595 65.872 1.00 42.94 87 ASN A CA 1
ATOM 686 C C . ASN A 1 87 ? 27.814 3.156 65.940 1.00 42.94 87 ASN A C 1
ATOM 688 O O . ASN A 1 87 ? 27.194 2.630 65.019 1.00 42.94 87 ASN A O 1
ATOM 692 N N . ASN A 1 88 ? 28.046 2.561 67.109 1.00 47.16 88 ASN A N 1
ATOM 693 C CA . ASN A 1 88 ? 27.613 1.250 67.576 1.00 47.16 88 ASN A CA 1
ATOM 694 C C . ASN A 1 88 ? 26.085 1.066 67.576 1.00 47.16 88 ASN A C 1
ATOM 696 O O . ASN A 1 88 ? 25.370 1.926 68.088 1.00 47.16 88 ASN A O 1
ATOM 700 N N . ARG A 1 89 ? 25.607 -0.128 67.181 1.00 38.69 89 ARG A N 1
ATOM 701 C CA . ARG A 1 89 ? 24.513 -0.860 67.866 1.00 38.69 89 ARG A CA 1
ATOM 702 C C . ARG A 1 89 ? 24.354 -2.303 67.343 1.00 38.69 89 ARG A C 1
ATOM 704 O O . ARG A 1 89 ? 24.439 -2.516 66.137 1.00 38.69 89 ARG A O 1
ATOM 711 N N . PRO A 1 90 ? 24.069 -3.290 68.216 1.00 58.59 90 PRO A N 1
ATOM 712 C CA . PRO A 1 90 ? 23.911 -4.690 67.832 1.00 58.59 90 PRO A CA 1
ATOM 713 C C . PRO A 1 90 ? 22.450 -4.994 67.468 1.00 58.59 90 PRO A C 1
ATOM 715 O O . PRO A 1 90 ? 21.539 -4.667 68.230 1.00 58.59 90 PRO A O 1
ATOM 718 N N . ARG A 1 91 ? 22.200 -5.662 66.334 1.00 40.91 91 ARG A N 1
ATOM 719 C CA . ARG A 1 91 ? 20.875 -6.222 66.016 1.00 40.91 91 ARG A CA 1
ATOM 720 C C . ARG A 1 91 ? 20.963 -7.613 65.384 1.00 40.91 91 ARG A C 1
ATOM 722 O O . ARG A 1 91 ? 21.358 -7.781 64.240 1.00 40.91 91 ARG A O 1
ATOM 729 N N . SER A 1 92 ? 20.582 -8.587 66.212 1.00 40.34 92 SER A N 1
ATOM 730 C CA . SER A 1 92 ? 19.729 -9.751 65.930 1.00 40.34 92 SER A CA 1
ATOM 731 C C . SER A 1 92 ? 19.830 -10.432 64.558 1.00 40.34 92 SER A C 1
ATOM 733 O O . SER A 1 92 ? 19.331 -9.943 63.546 1.00 40.34 92 SER A O 1
ATOM 735 N N . ARG A 1 93 ? 20.336 -11.669 64.600 1.00 45.06 93 ARG A N 1
ATOM 736 C CA . ARG A 1 93 ? 20.189 -12.723 63.589 1.00 45.06 93 ARG A CA 1
ATOM 737 C C . ARG A 1 93 ? 18.709 -12.961 63.243 1.00 45.06 93 ARG A C 1
ATOM 739 O O . ARG A 1 93 ? 18.000 -13.625 63.992 1.00 45.06 93 ARG A O 1
ATOM 746 N N . GLY A 1 94 ? 18.268 -12.461 62.089 1.00 37.56 94 GLY A N 1
ATOM 747 C CA . GLY A 1 94 ? 17.009 -12.832 61.439 1.00 37.56 94 GLY A CA 1
ATOM 748 C C . GLY A 1 94 ? 17.258 -13.882 60.355 1.00 37.56 94 GLY A C 1
ATOM 749 O O . GLY A 1 94 ? 17.806 -13.585 59.297 1.00 37.56 94 GLY A O 1
ATOM 750 N N . ARG A 1 95 ? 16.888 -15.131 60.638 1.00 45.75 95 ARG A N 1
ATOM 751 C CA . ARG A 1 95 ? 16.994 -16.288 59.740 1.00 45.75 95 ARG A CA 1
ATOM 752 C C . ARG A 1 95 ? 15.870 -16.199 58.695 1.00 45.75 95 ARG A C 1
ATOM 754 O O . ARG A 1 95 ? 14.779 -16.708 58.923 1.00 45.75 95 ARG A O 1
ATOM 761 N N . HIS A 1 96 ? 16.105 -15.524 57.569 1.00 40.97 96 HIS A N 1
ATOM 762 C CA . HIS A 1 96 ? 15.144 -15.507 56.462 1.00 40.97 96 HIS A CA 1
ATOM 763 C C . HIS A 1 96 ? 15.204 -16.820 55.673 1.00 40.97 96 HIS A C 1
ATOM 765 O O . HIS A 1 96 ? 16.163 -17.104 54.955 1.00 40.97 96 HIS A O 1
ATOM 771 N N . SER A 1 97 ? 14.149 -17.620 55.844 1.00 49.50 97 SER A N 1
ATOM 772 C CA . SER A 1 97 ? 13.818 -18.787 55.030 1.00 49.50 97 SER A CA 1
ATOM 773 C C . SER A 1 97 ? 13.698 -18.375 53.560 1.00 49.50 97 SER A C 1
ATOM 775 O O . SER A 1 97 ? 12.831 -17.583 53.188 1.00 49.50 97 SER A O 1
ATOM 777 N N . ARG A 1 98 ? 14.600 -18.894 52.722 1.00 43.91 98 ARG A N 1
ATOM 778 C CA . ARG A 1 98 ? 14.538 -18.769 51.265 1.00 43.91 98 ARG A CA 1
ATOM 779 C C . ARG A 1 98 ? 13.432 -19.694 50.755 1.00 43.91 98 ARG A C 1
ATOM 781 O O . ARG A 1 98 ? 13.687 -20.858 50.467 1.00 43.91 98 ARG A O 1
ATOM 788 N N . HIS A 1 99 ? 12.211 -19.182 50.624 1.00 51.19 99 HIS A N 1
ATOM 789 C CA . HIS A 1 99 ? 11.218 -19.826 49.769 1.00 51.19 99 HIS A CA 1
ATOM 790 C C . HIS A 1 99 ? 11.644 -19.622 48.313 1.00 51.19 99 HIS A C 1
ATOM 792 O O . HIS A 1 99 ? 11.546 -18.523 47.766 1.00 51.19 99 HIS A O 1
ATOM 798 N N . ALA A 1 100 ? 12.187 -20.681 47.712 1.00 51.72 100 ALA A N 1
ATOM 799 C CA . ALA A 1 100 ? 12.457 -20.743 46.286 1.00 51.72 100 ALA A CA 1
ATOM 800 C C . ALA A 1 100 ? 11.144 -20.487 45.531 1.00 51.72 100 ALA A C 1
ATOM 802 O O . ALA A 1 100 ? 10.185 -21.248 45.664 1.00 51.72 100 ALA A O 1
ATOM 803 N N . LYS A 1 101 ? 11.086 -19.384 44.775 1.00 51.25 101 LYS A N 1
ATOM 804 C CA . LYS A 1 101 ? 9.976 -19.120 43.857 1.00 51.25 101 LYS A CA 1
ATOM 805 C C . LYS A 1 101 ? 9.922 -20.266 42.837 1.00 51.25 101 LYS A C 1
ATOM 807 O O . LYS A 1 101 ? 10.967 -20.590 42.269 1.00 51.25 101 LYS A O 1
ATOM 812 N N . PRO A 1 102 ? 8.752 -20.880 42.600 1.00 53.31 102 PRO A N 1
ATOM 813 C CA . PRO A 1 102 ? 8.624 -21.915 41.587 1.00 53.31 102 PRO A CA 1
ATOM 814 C C . PRO A 1 102 ? 8.978 -21.327 40.210 1.00 53.31 102 PRO A C 1
ATOM 816 O O . PRO A 1 102 ? 8.629 -20.173 39.938 1.00 53.31 102 PRO A O 1
ATOM 819 N N . PRO A 1 103 ? 9.679 -22.081 39.346 1.00 54.44 103 PRO A N 1
ATOM 820 C CA . PRO A 1 103 ? 10.035 -21.613 38.014 1.00 54.44 103 PRO A CA 1
ATOM 821 C C . PRO A 1 103 ? 8.762 -21.277 37.229 1.00 54.44 103 PRO A C 1
ATOM 823 O O . PRO A 1 103 ? 7.878 -22.119 37.050 1.00 54.44 103 PRO A O 1
ATOM 826 N N . LEU A 1 104 ? 8.659 -20.022 36.786 1.00 53.00 104 LEU A N 1
ATOM 827 C CA . LEU A 1 104 ? 7.611 -19.557 35.881 1.00 53.00 104 LEU A CA 1
ATOM 828 C C . LEU A 1 104 ? 7.666 -20.400 34.601 1.00 53.00 104 LEU A C 1
ATOM 830 O O . LEU A 1 104 ? 8.683 -20.440 33.912 1.00 53.00 104 LEU A O 1
ATOM 834 N N . LYS A 1 105 ? 6.569 -21.102 34.304 1.00 48.47 105 LYS A N 1
ATOM 835 C CA . LYS A 1 105 ? 6.417 -21.948 33.116 1.00 48.47 105 LYS A CA 1
ATOM 836 C C . LYS A 1 105 ? 6.482 -21.078 31.851 1.00 48.47 105 LYS A C 1
ATOM 838 O O . LYS A 1 105 ? 5.495 -20.455 31.480 1.00 48.47 105 LYS A O 1
ATOM 843 N N . THR A 1 106 ? 7.619 -21.075 31.162 1.00 57.03 106 THR A N 1
ATOM 844 C CA . THR A 1 106 ? 7.882 -20.322 29.918 1.00 57.03 106 THR A CA 1
ATOM 845 C C . THR A 1 106 ? 7.314 -20.963 28.639 1.00 57.03 106 THR A C 1
ATOM 847 O O . THR A 1 106 ? 7.505 -20.431 27.553 1.00 57.03 106 THR A O 1
ATOM 850 N N . LYS A 1 107 ? 6.574 -22.077 28.725 1.00 58.56 107 LYS A N 1
ATOM 851 C CA . LYS A 1 107 ? 6.163 -22.872 27.547 1.00 58.56 107 LYS A CA 1
ATOM 852 C C . LYS A 1 107 ? 4.978 -22.343 26.718 1.00 58.56 107 LYS A C 1
ATOM 854 O O . LYS A 1 107 ? 4.709 -22.913 25.674 1.00 58.56 107 LYS A O 1
ATOM 859 N N . VAL A 1 108 ? 4.257 -21.301 27.143 1.00 62.59 108 VAL A N 1
ATOM 860 C CA . VAL A 1 108 ? 3.021 -20.864 26.442 1.00 62.59 108 VAL A CA 1
ATOM 861 C C . VAL A 1 108 ? 3.273 -19.768 25.393 1.00 62.59 108 VAL A C 1
ATOM 863 O O . VAL A 1 108 ? 2.455 -19.576 24.500 1.00 62.59 108 VAL A O 1
ATOM 866 N N . VAL A 1 109 ? 4.405 -19.059 25.456 1.00 63.31 109 VAL A N 1
ATOM 867 C CA . VAL A 1 109 ? 4.660 -17.902 24.575 1.00 63.31 109 VAL A CA 1
ATOM 868 C C . VAL A 1 109 ? 5.151 -18.314 23.180 1.00 63.31 109 VAL A C 1
ATOM 870 O O . VAL A 1 109 ? 4.824 -17.630 22.216 1.00 63.31 109 VAL A O 1
ATOM 873 N N . SER A 1 110 ? 5.868 -19.438 23.037 1.00 72.38 110 SER A N 1
ATOM 874 C CA . SER A 1 110 ? 6.496 -19.815 21.755 1.00 72.38 110 SER A CA 1
ATOM 875 C C . SER A 1 110 ? 5.487 -20.115 20.645 1.00 72.38 110 SER A C 1
ATOM 877 O O . SER A 1 110 ? 5.669 -19.655 19.524 1.00 72.38 110 SER A O 1
ATOM 879 N N . ASN A 1 111 ? 4.388 -20.808 20.959 1.00 83.12 111 ASN A N 1
ATOM 880 C CA . ASN A 1 111 ? 3.451 -21.273 19.930 1.00 83.12 111 ASN A CA 1
ATOM 881 C C . ASN A 1 111 ? 2.697 -20.123 19.237 1.00 83.12 111 ASN A C 1
ATOM 883 O O . ASN A 1 111 ? 2.303 -20.256 18.084 1.00 83.12 111 ASN A O 1
ATOM 887 N N . ARG A 1 112 ? 2.507 -18.979 19.911 1.00 84.25 112 ARG A N 1
ATOM 888 C CA . ARG A 1 112 ? 1.757 -17.839 19.346 1.00 84.25 112 ARG A CA 1
ATOM 889 C C . ARG A 1 112 ? 2.542 -17.083 18.284 1.00 84.25 112 ARG A C 1
ATOM 891 O O . ARG A 1 112 ? 1.976 -16.630 17.296 1.00 84.25 112 ARG A O 1
ATOM 898 N N . THR A 1 113 ? 3.843 -16.924 18.497 1.00 87.50 113 THR A N 1
ATOM 899 C CA . THR A 1 113 ? 4.708 -16.230 17.542 1.00 87.50 113 THR A CA 1
ATOM 900 C C . THR A 1 113 ? 4.777 -17.001 16.226 1.00 87.50 113 THR A C 1
ATOM 902 O O . THR A 1 113 ? 4.686 -16.388 15.168 1.00 87.50 113 THR A O 1
ATOM 905 N N . GLU A 1 114 ? 4.863 -18.332 16.281 1.00 89.88 114 GLU A N 1
ATOM 906 C CA . GLU A 1 114 ? 4.867 -19.190 15.088 1.00 89.88 114 GLU A CA 1
ATOM 907 C C . GLU A 1 114 ? 3.557 -19.091 14.296 1.00 89.88 114 GLU A C 1
ATOM 909 O O . GLU A 1 114 ? 3.592 -18.960 13.074 1.00 89.88 114 GLU A O 1
ATOM 914 N N . GLU A 1 115 ? 2.408 -19.064 14.980 1.00 90.50 115 GLU A N 1
ATOM 915 C CA . GLU A 1 115 ? 1.101 -18.866 14.343 1.00 90.50 115 GLU A CA 1
ATOM 916 C C . GLU A 1 115 ? 1.038 -17.528 13.587 1.00 90.50 115 GLU A C 1
ATOM 918 O O . GLU A 1 115 ? 0.651 -17.493 12.420 1.00 90.50 115 GLU A O 1
ATOM 923 N N . ILE A 1 116 ? 1.491 -16.429 14.201 1.00 89.00 116 ILE A N 1
ATOM 924 C CA . ILE A 1 116 ? 1.504 -15.112 13.545 1.00 89.00 116 ILE A CA 1
ATOM 925 C C . ILE A 1 116 ? 2.497 -15.082 12.374 1.00 89.00 116 ILE A C 1
ATOM 927 O O . ILE A 1 116 ? 2.189 -14.522 11.324 1.00 89.00 116 ILE A O 1
ATOM 931 N N . LEU A 1 117 ? 3.671 -15.705 12.512 1.00 91.12 117 LEU A N 1
ATOM 932 C CA . LEU A 1 117 ? 4.656 -15.778 11.428 1.00 91.12 117 LEU A CA 1
ATOM 933 C C . LEU A 1 117 ? 4.160 -16.618 10.244 1.00 91.12 117 LEU A C 1
ATOM 935 O O . LEU A 1 117 ? 4.489 -16.308 9.098 1.00 91.12 117 LEU A O 1
ATOM 939 N N . SER A 1 118 ? 3.322 -17.629 10.492 1.00 90.94 118 SER A N 1
ATOM 940 C CA . SER A 1 118 ? 2.740 -18.464 9.434 1.00 90.94 118 SER A CA 1
ATOM 941 C C . SER A 1 118 ? 1.877 -17.667 8.445 1.00 90.94 118 SER A C 1
ATOM 943 O O . SER A 1 118 ? 1.794 -18.033 7.272 1.00 90.94 118 SER A O 1
ATOM 945 N N . ILE A 1 119 ? 1.329 -16.517 8.867 1.00 86.50 119 ILE A N 1
ATOM 946 C CA . ILE A 1 119 ? 0.570 -15.592 8.008 1.00 86.50 119 ILE A CA 1
ATOM 947 C C . ILE A 1 119 ? 1.417 -15.127 6.814 1.00 86.50 119 ILE A C 1
ATOM 949 O O . ILE A 1 119 ? 0.889 -14.951 5.719 1.00 86.50 119 ILE A O 1
ATOM 953 N N . PHE A 1 120 ? 2.729 -14.959 7.004 1.00 88.19 120 PHE A N 1
ATOM 954 C CA . PHE A 1 120 ? 3.651 -14.515 5.954 1.00 88.19 120 PHE A CA 1
ATOM 955 C C . PHE A 1 120 ? 4.232 -15.671 5.131 1.00 88.19 120 PHE A C 1
ATOM 957 O O . PHE A 1 120 ? 4.812 -15.432 4.075 1.00 88.19 120 PHE A O 1
ATOM 964 N N . GLN A 1 121 ? 4.071 -16.914 5.593 1.00 82.50 121 GLN A N 1
ATOM 965 C CA . GLN A 1 121 ? 4.583 -18.119 4.930 1.00 82.50 121 GLN A CA 1
ATOM 966 C C . GLN A 1 121 ? 3.589 -18.724 3.931 1.00 82.50 121 GLN A C 1
ATOM 968 O O . GLN A 1 121 ? 3.986 -19.551 3.115 1.00 82.50 121 GLN A O 1
ATOM 973 N N . GLN A 1 122 ? 2.319 -18.306 3.969 1.00 69.62 122 GLN A N 1
ATOM 974 C CA . GLN A 1 122 ? 1.275 -18.755 3.043 1.00 69.62 122 GLN A CA 1
ATOM 975 C C . GLN A 1 122 ? 0.778 -17.634 2.115 1.00 69.62 122 GLN A C 1
ATOM 977 O O . GLN A 1 122 ? -0.421 -17.333 2.109 1.00 69.62 122 GLN A O 1
ATOM 982 N N . PRO A 1 123 ? 1.638 -16.977 1.315 1.00 64.62 123 PRO A N 1
ATOM 983 C CA . PRO A 1 123 ? 1.113 -16.173 0.227 1.00 64.62 123 PRO A CA 1
ATOM 984 C C . PRO A 1 123 ? 0.351 -17.120 -0.701 1.00 64.62 123 PRO A C 1
ATOM 986 O O . PRO A 1 123 ? 0.894 -18.131 -1.149 1.00 64.62 123 PRO A O 1
ATOM 989 N N . ALA A 1 124 ? -0.925 -16.825 -0.952 1.00 67.38 124 ALA A N 1
ATOM 990 C CA . ALA A 1 124 ? -1.666 -17.525 -1.988 1.00 67.38 124 ALA A CA 1
ATOM 991 C C . ALA A 1 124 ? -0.881 -17.340 -3.296 1.00 67.38 124 ALA A C 1
ATOM 993 O O . ALA A 1 124 ? -0.692 -16.191 -3.710 1.00 67.38 124 ALA A O 1
ATOM 994 N N . PRO A 1 125 ? -0.392 -18.415 -3.938 1.00 82.50 125 PRO A N 1
ATOM 995 C CA . PRO A 1 125 ? 0.328 -18.280 -5.193 1.00 82.50 125 PRO A CA 1
ATOM 996 C C . PRO A 1 125 ? -0.579 -17.550 -6.180 1.00 82.50 125 PRO A C 1
ATOM 998 O O . PRO A 1 125 ? -1.732 -17.955 -6.355 1.00 82.50 125 PRO A O 1
ATOM 1001 N N . TRP A 1 126 ? -0.097 -16.502 -6.854 1.00 93.31 126 TRP A N 1
ATOM 1002 C CA . TRP A 1 126 ? -0.904 -15.764 -7.842 1.00 93.31 126 TRP A CA 1
ATOM 1003 C C . TRP A 1 126 ? -1.528 -16.696 -8.890 1.00 93.31 126 TRP A C 1
ATOM 1005 O O . TRP A 1 126 ? -2.639 -16.457 -9.360 1.00 93.31 126 TRP A O 1
ATOM 1015 N N . ARG A 1 127 ? -0.852 -17.811 -9.203 1.00 92.94 127 ARG A N 1
ATOM 1016 C CA . ARG A 1 127 ? -1.352 -18.887 -10.072 1.00 92.94 127 ARG A CA 1
ATOM 1017 C C . ARG A 1 127 ? -2.700 -19.442 -9.594 1.00 92.94 127 ARG A C 1
ATOM 1019 O O . ARG A 1 127 ? -3.602 -19.653 -10.406 1.00 92.94 127 ARG A O 1
ATOM 1026 N N . GLN A 1 128 ? -2.843 -19.624 -8.283 1.00 93.25 128 GLN A N 1
ATOM 1027 C CA . GLN A 1 128 ? -4.008 -20.213 -7.617 1.00 93.25 128 GLN A CA 1
ATOM 1028 C C . GLN A 1 128 ? -5.064 -19.180 -7.207 1.00 93.25 128 GLN A C 1
ATOM 1030 O O . GLN A 1 128 ? -6.189 -19.564 -6.890 1.00 93.25 128 GLN A O 1
ATOM 1035 N N . SER A 1 129 ? -4.740 -17.881 -7.219 1.00 94.00 129 SER A N 1
ATOM 1036 C CA . SER A 1 129 ? -5.717 -16.833 -6.904 1.00 94.00 129 SER A CA 1
ATOM 1037 C C . SER A 1 129 ? -6.928 -16.935 -7.833 1.00 94.00 129 SER A C 1
ATOM 1039 O O . SER A 1 129 ? -6.784 -16.941 -9.054 1.00 94.00 129 SER A O 1
ATOM 1041 N N . LYS A 1 130 ? -8.135 -16.993 -7.268 1.00 94.00 130 LYS A N 1
ATOM 1042 C CA . LYS A 1 130 ? -9.385 -16.920 -8.043 1.00 94.00 130 LYS A CA 1
ATOM 1043 C C . LYS A 1 130 ? -9.751 -15.484 -8.429 1.00 94.00 130 LYS A C 1
ATOM 1045 O O . LYS A 1 130 ? -10.626 -15.289 -9.258 1.00 94.00 130 LYS A O 1
ATOM 1050 N N . VAL A 1 131 ? -9.093 -14.498 -7.816 1.00 94.69 131 VAL A N 1
ATOM 1051 C CA . VAL A 1 131 ? -9.423 -13.076 -7.949 1.00 94.69 131 VAL A CA 1
ATOM 1052 C C . VAL A 1 131 ? -8.530 -12.390 -8.980 1.00 94.69 131 VAL A C 1
ATOM 1054 O O . VAL A 1 131 ? -9.002 -11.536 -9.721 1.00 94.69 131 VAL A O 1
ATOM 1057 N N . ILE A 1 132 ? -7.246 -12.757 -9.062 1.00 95.25 132 ILE A N 1
ATOM 1058 C CA . ILE A 1 132 ? -6.338 -12.192 -10.068 1.00 95.25 132 ILE A CA 1
ATOM 1059 C C . ILE A 1 132 ? -6.822 -12.606 -11.470 1.00 95.25 132 ILE A C 1
ATOM 1061 O O . ILE A 1 132 ? -6.919 -13.808 -11.744 1.00 95.25 132 ILE A O 1
ATOM 1065 N N . PRO A 1 133 ? -7.081 -11.649 -12.380 1.00 94.00 133 PRO A N 1
ATOM 1066 C CA . PRO A 1 133 ? -7.580 -11.961 -13.711 1.00 94.00 133 PRO A CA 1
ATOM 1067 C C . PRO A 1 133 ? -6.531 -12.692 -14.546 1.00 94.00 133 PRO A C 1
ATOM 1069 O O . PRO A 1 133 ? -5.321 -12.528 -14.355 1.00 94.00 133 PRO A O 1
ATOM 1072 N N . ARG A 1 134 ? -7.003 -13.489 -15.512 1.00 92.06 134 ARG A N 1
ATOM 1073 C CA . ARG A 1 134 ? -6.151 -14.359 -16.335 1.00 92.06 134 ARG A CA 1
ATOM 1074 C C . ARG A 1 134 ? -4.991 -13.604 -16.980 1.00 92.06 134 ARG A C 1
ATOM 1076 O O . ARG A 1 134 ? -3.846 -14.019 -16.847 1.00 92.06 134 ARG A O 1
ATOM 1083 N N . TRP A 1 135 ? -5.280 -12.450 -17.567 1.00 92.81 135 TRP A N 1
ATOM 1084 C CA . TRP A 1 135 ? -4.290 -11.618 -18.236 1.00 92.81 135 TRP A CA 1
ATOM 1085 C C . TRP A 1 135 ? -3.131 -11.193 -17.328 1.00 92.81 135 TRP A C 1
ATOM 1087 O O . TRP A 1 135 ? -1.985 -11.088 -17.765 1.00 92.81 135 TRP A O 1
ATOM 1097 N N . MET A 1 136 ? -3.419 -10.954 -16.044 1.00 95.56 136 MET A N 1
ATOM 1098 C CA . MET A 1 136 ? -2.426 -10.519 -15.069 1.00 95.56 136 MET A CA 1
ATOM 1099 C C . MET A 1 136 ? -1.556 -11.695 -14.650 1.00 95.56 136 MET A C 1
ATOM 1101 O O . MET A 1 136 ? -0.349 -11.522 -14.510 1.00 95.56 136 MET A O 1
ATOM 1105 N N . LYS A 1 137 ? -2.141 -12.895 -14.536 1.00 95.56 137 LYS A N 1
ATOM 1106 C CA . LYS A 1 137 ? -1.387 -14.141 -14.355 1.00 95.56 137 LYS A CA 1
ATOM 1107 C C . LYS A 1 137 ? -0.457 -14.401 -15.539 1.00 95.56 137 LYS A C 1
ATOM 1109 O O . LYS A 1 137 ? 0.711 -14.710 -15.330 1.00 95.56 137 LYS A O 1
ATOM 1114 N N . ASP A 1 138 ? -0.946 -14.226 -16.764 1.00 95.06 138 ASP A N 1
ATOM 1115 C CA . ASP A 1 138 ? -0.135 -14.412 -17.972 1.00 95.06 138 ASP A CA 1
ATOM 1116 C C . ASP A 1 138 ? 1.020 -13.402 -18.024 1.00 95.06 138 ASP A C 1
ATOM 1118 O O . ASP A 1 138 ? 2.162 -13.778 -18.281 1.00 95.06 138 ASP A O 1
ATOM 1122 N N . TYR A 1 139 ? 0.763 -12.133 -17.685 1.00 96.62 139 TYR A N 1
ATOM 1123 C CA . TYR A 1 139 ? 1.822 -11.133 -17.556 1.00 96.62 139 TYR A CA 1
ATOM 1124 C C . TYR A 1 139 ? 2.815 -11.466 -16.431 1.00 96.62 139 TYR A C 1
ATOM 1126 O O . TYR A 1 139 ? 4.014 -11.292 -16.616 1.00 96.62 139 TYR A O 1
ATOM 1134 N N . MET A 1 140 ? 2.351 -11.928 -15.266 1.00 97.25 140 MET A N 1
ATOM 1135 C CA . MET A 1 140 ? 3.215 -12.318 -14.146 1.00 97.25 140 MET A CA 1
ATOM 1136 C C . MET A 1 140 ? 4.131 -13.488 -14.524 1.00 97.25 140 MET A C 1
ATOM 1138 O O . MET A 1 140 ? 5.323 -13.440 -14.223 1.00 97.25 140 MET A O 1
ATOM 1142 N N . GLN A 1 141 ? 3.607 -14.484 -15.245 1.00 96.81 141 GLN A N 1
ATOM 1143 C CA . GLN A 1 141 ? 4.417 -15.566 -15.804 1.00 96.81 141 GLN A CA 1
ATOM 1144 C C . GLN A 1 141 ? 5.447 -15.024 -16.800 1.00 96.81 141 GLN A C 1
ATOM 1146 O O . GLN A 1 141 ? 6.642 -15.261 -16.643 1.00 96.81 141 GLN A O 1
ATOM 1151 N N . TRP A 1 142 ? 4.995 -14.235 -17.779 1.00 96.88 142 TRP A N 1
ATOM 1152 C CA . TRP A 1 142 ? 5.870 -13.617 -18.774 1.00 96.88 142 TRP A CA 1
ATOM 1153 C C . TRP A 1 142 ? 6.972 -12.778 -18.116 1.00 96.88 142 TRP A C 1
ATOM 1155 O O . TRP A 1 142 ? 8.130 -12.858 -18.512 1.00 96.88 142 TRP A O 1
ATOM 1165 N N . HIS A 1 143 ? 6.645 -12.009 -17.076 1.00 97.38 143 HIS A N 1
ATOM 1166 C CA . HIS A 1 143 ? 7.598 -11.204 -16.314 1.00 97.38 143 HIS A CA 1
ATOM 1167 C C . HIS A 1 143 ? 8.690 -12.064 -15.672 1.00 97.38 143 HIS A C 1
ATOM 1169 O O . HIS A 1 143 ? 9.869 -11.727 -15.802 1.00 97.38 143 HIS A O 1
ATOM 1175 N N . GLN A 1 144 ? 8.322 -13.185 -15.040 1.00 96.69 144 GLN A N 1
ATOM 1176 C CA . GLN A 1 144 ? 9.288 -14.134 -14.478 1.00 96.69 144 GLN A CA 1
ATOM 1177 C C . GLN A 1 144 ? 10.209 -14.702 -15.561 1.00 96.69 144 GLN A C 1
ATOM 1179 O O . GLN A 1 144 ? 11.427 -14.716 -15.370 1.00 96.69 144 GLN A O 1
ATOM 1184 N N . ASP A 1 145 ? 9.652 -15.097 -16.707 1.00 97.06 145 ASP A N 1
ATOM 1185 C CA . ASP A 1 145 ? 10.421 -15.647 -17.827 1.00 97.06 145 ASP A CA 1
ATOM 1186 C C . ASP A 1 145 ? 11.408 -14.606 -18.385 1.00 97.06 145 ASP A C 1
ATOM 1188 O O . ASP A 1 145 ? 12.592 -14.897 -18.576 1.00 97.06 145 ASP A O 1
ATOM 1192 N N . GLN A 1 146 ? 10.958 -13.356 -18.570 1.00 97.06 146 GLN A N 1
ATOM 1193 C CA . GLN A 1 146 ? 11.826 -12.255 -18.996 1.00 97.06 146 GLN A CA 1
ATOM 1194 C C . GLN A 1 146 ? 12.931 -11.981 -17.975 1.00 97.06 146 GLN A C 1
ATOM 1196 O O . GLN A 1 146 ? 14.087 -11.799 -18.352 1.00 97.06 146 GLN A O 1
ATOM 1201 N N . ARG A 1 147 ? 12.604 -11.963 -16.679 1.00 96.75 147 ARG A N 1
ATOM 1202 C CA . ARG A 1 147 ? 13.583 -11.722 -15.612 1.00 96.75 147 ARG A CA 1
ATOM 1203 C C . ARG A 1 147 ? 14.617 -12.847 -15.529 1.00 96.75 147 ARG A C 1
ATOM 1205 O O . ARG A 1 147 ? 15.782 -12.554 -15.288 1.00 96.75 147 ARG A O 1
ATOM 1212 N N . ALA A 1 148 ? 14.217 -14.099 -15.747 1.00 97.00 148 ALA A N 1
ATOM 1213 C CA . ALA A 1 148 ? 15.125 -15.246 -15.765 1.00 97.00 148 ALA A CA 1
ATOM 1214 C C . ALA A 1 148 ? 16.089 -15.216 -16.964 1.00 97.00 148 ALA A C 1
ATOM 1216 O O . ALA A 1 148 ? 17.245 -15.614 -16.834 1.00 97.00 148 ALA A O 1
ATOM 1217 N N . ALA A 1 149 ? 15.631 -14.719 -18.117 1.00 97.25 149 ALA A N 1
ATOM 1218 C CA . ALA A 1 149 ? 16.460 -14.552 -19.310 1.00 97.25 149 ALA A CA 1
ATOM 1219 C C . ALA A 1 149 ? 17.359 -13.301 -19.268 1.00 97.25 149 ALA A C 1
ATOM 1221 O O . ALA A 1 149 ? 18.314 -13.200 -20.042 1.00 97.25 149 ALA A O 1
ATOM 1222 N N . LEU A 1 150 ? 17.053 -12.333 -18.402 1.00 97.06 150 LEU A N 1
ATOM 1223 C CA . LEU A 1 150 ? 17.745 -11.052 -18.328 1.00 97.06 150 LEU A CA 1
ATOM 1224 C C . LEU A 1 150 ? 19.117 -11.184 -17.645 1.00 97.06 150 LEU A C 1
ATOM 1226 O O . LEU A 1 150 ? 19.231 -11.623 -16.502 1.00 97.06 150 LEU A O 1
ATOM 1230 N N . THR A 1 151 ? 20.161 -10.711 -18.319 1.00 96.62 151 THR A N 1
ATOM 1231 C CA . THR A 1 151 ? 21.539 -10.664 -17.820 1.00 96.62 151 THR A CA 1
ATOM 1232 C C . THR A 1 151 ? 22.142 -9.269 -18.000 1.00 96.62 151 THR A C 1
ATOM 1234 O O . THR A 1 151 ? 21.602 -8.410 -18.702 1.00 96.62 151 THR A O 1
ATOM 1237 N N . ALA A 1 152 ? 23.300 -9.035 -17.377 1.00 95.88 152 ALA A N 1
ATOM 1238 C CA . ALA A 1 152 ? 24.039 -7.782 -17.531 1.00 95.88 152 ALA A CA 1
ATOM 1239 C C . ALA A 1 152 ? 24.529 -7.531 -18.972 1.00 95.88 152 ALA A C 1
ATOM 1241 O O . ALA A 1 152 ? 24.771 -6.382 -19.331 1.00 95.88 152 ALA A O 1
ATOM 1242 N N . ASP A 1 153 ? 24.627 -8.577 -19.798 1.00 96.50 153 ASP A N 1
ATOM 1243 C CA . ASP A 1 153 ? 25.167 -8.490 -21.159 1.00 96.50 153 ASP A CA 1
ATOM 1244 C C . ASP A 1 153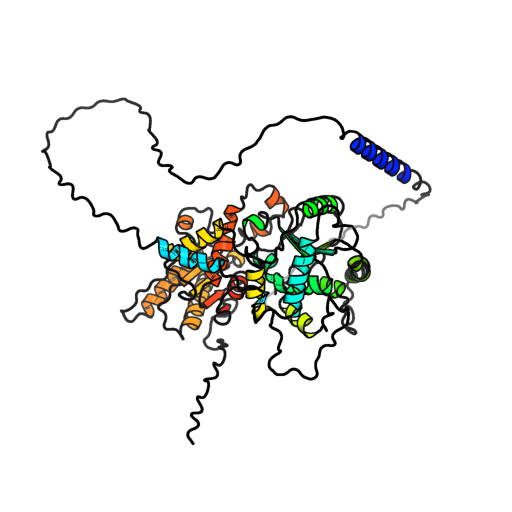 ? 24.081 -8.335 -22.233 1.00 96.50 153 ASP A C 1
ATOM 1246 O O . ASP A 1 153 ? 24.384 -7.937 -23.355 1.00 96.50 153 ASP A O 1
ATOM 1250 N N . ASN A 1 154 ? 22.816 -8.651 -21.921 1.00 95.44 154 ASN A N 1
ATOM 1251 C CA . ASN A 1 154 ? 21.740 -8.695 -22.920 1.00 95.44 154 ASN A CA 1
ATOM 1252 C C . ASN A 1 154 ? 20.628 -7.651 -22.725 1.00 95.44 154 ASN A C 1
ATOM 1254 O O . ASN A 1 154 ? 19.747 -7.548 -23.576 1.00 95.44 154 ASN A O 1
ATOM 1258 N N . TRP A 1 155 ? 20.660 -6.851 -21.655 1.00 94.00 155 TRP A N 1
ATOM 1259 C CA . TRP A 1 155 ? 19.569 -5.926 -21.314 1.00 94.00 155 TRP A CA 1
ATOM 1260 C C . TRP A 1 155 ? 19.264 -4.866 -22.391 1.00 94.00 155 TRP A C 1
ATOM 1262 O O . TRP A 1 155 ? 18.138 -4.378 -22.457 1.00 94.00 155 TRP A O 1
ATOM 1272 N N . ASN A 1 156 ? 20.244 -4.494 -23.226 1.00 90.94 156 ASN A N 1
ATOM 1273 C CA . ASN A 1 156 ? 20.141 -3.431 -24.237 1.00 90.94 156 ASN A CA 1
ATOM 1274 C C . ASN A 1 156 ? 20.101 -3.935 -25.688 1.00 90.94 156 ASN A C 1
ATOM 1276 O O . ASN A 1 156 ? 20.182 -3.128 -26.612 1.00 90.94 156 ASN A O 1
ATOM 1280 N N . ASN A 1 157 ? 19.953 -5.240 -25.915 1.00 91.94 157 ASN A N 1
ATOM 1281 C CA . ASN A 1 157 ? 19.941 -5.819 -27.263 1.00 91.94 157 ASN A CA 1
ATOM 1282 C C . ASN A 1 157 ? 18.626 -5.570 -28.044 1.00 91.94 157 ASN A C 1
ATOM 1284 O O . ASN A 1 157 ? 18.438 -6.128 -29.121 1.00 91.94 157 ASN A O 1
ATOM 1288 N N . GLY A 1 158 ? 17.699 -4.779 -27.488 1.00 89.69 158 GLY A N 1
ATOM 1289 C CA . GLY A 1 158 ? 16.370 -4.504 -28.047 1.00 89.69 158 GLY A CA 1
ATOM 1290 C C . GLY A 1 158 ? 15.290 -5.539 -27.702 1.00 89.69 158 GLY A C 1
ATOM 1291 O O . GLY A 1 158 ? 14.122 -5.298 -27.990 1.00 89.69 158 GLY A O 1
ATOM 1292 N N . THR A 1 159 ? 15.649 -6.656 -27.060 1.00 92.00 159 THR A N 1
ATOM 1293 C CA . THR A 1 159 ? 14.701 -7.715 -26.652 1.00 92.00 159 THR A CA 1
ATOM 1294 C C . THR A 1 159 ? 13.885 -7.293 -25.436 1.00 92.00 159 THR A C 1
ATOM 1296 O O . THR A 1 159 ? 12.685 -7.549 -25.363 1.00 92.00 159 THR A O 1
ATOM 1299 N N . PHE A 1 160 ? 14.528 -6.624 -24.480 1.00 94.25 160 PHE A N 1
ATOM 1300 C CA . PHE A 1 160 ? 13.894 -6.224 -23.232 1.00 94.25 160 PHE A CA 1
ATOM 1301 C C . PHE A 1 160 ? 13.464 -4.765 -23.275 1.00 94.25 160 PHE A C 1
ATOM 1303 O O . PHE A 1 160 ? 14.169 -3.892 -23.779 1.00 94.25 160 PHE A O 1
ATOM 1310 N N . ARG A 1 161 ? 12.300 -4.498 -22.688 1.00 94.56 161 ARG A N 1
ATOM 1311 C CA . ARG A 1 161 ? 11.818 -3.146 -22.418 1.00 94.56 161 ARG A CA 1
ATOM 1312 C C . ARG A 1 161 ? 11.378 -3.075 -20.971 1.00 94.56 161 ARG A C 1
ATOM 1314 O O . ARG A 1 161 ? 10.736 -3.999 -20.482 1.00 94.56 161 ARG A O 1
ATOM 1321 N N . PHE A 1 162 ? 11.695 -1.983 -20.297 1.00 94.94 162 PHE A N 1
ATOM 1322 C CA . PHE A 1 162 ? 11.520 -1.840 -18.858 1.00 94.94 162 PHE A CA 1
ATOM 1323 C C . PHE A 1 162 ? 10.548 -0.713 -18.537 1.00 94.94 162 PHE A C 1
ATOM 1325 O O . PHE A 1 162 ? 10.551 0.328 -19.203 1.00 94.94 162 PHE A O 1
ATOM 1332 N N . LEU A 1 163 ? 9.727 -0.935 -17.513 1.00 94.94 163 LEU A N 1
ATOM 1333 C CA . LEU A 1 163 ? 8.944 0.091 -16.839 1.00 94.94 163 LEU A CA 1
ATOM 1334 C C . LEU A 1 163 ? 9.427 0.165 -15.391 1.00 94.94 163 LEU A C 1
ATOM 1336 O O . LEU A 1 163 ? 9.230 -0.778 -14.629 1.00 94.94 163 LEU A O 1
ATOM 1340 N N . VAL A 1 164 ? 10.058 1.271 -15.010 1.00 94.50 164 VAL A N 1
ATOM 1341 C CA . VAL A 1 164 ? 10.615 1.466 -13.670 1.00 94.50 164 VAL A CA 1
ATOM 1342 C C . VAL A 1 164 ? 9.750 2.452 -12.893 1.00 94.50 164 VAL A C 1
ATOM 1344 O O . VAL A 1 164 ? 9.683 3.637 -13.211 1.00 94.50 164 VAL A O 1
ATOM 1347 N N . VAL A 1 165 ? 9.093 1.976 -11.839 1.00 94.19 165 VAL A N 1
ATOM 1348 C CA . VAL A 1 165 ? 8.421 2.833 -10.856 1.00 94.19 165 VAL A CA 1
ATOM 1349 C C . VAL A 1 165 ? 9.483 3.385 -9.916 1.00 94.19 165 VAL A C 1
ATOM 1351 O O . VAL A 1 165 ? 10.091 2.622 -9.164 1.00 94.19 165 VAL A O 1
ATOM 1354 N N . ARG A 1 166 ? 9.719 4.701 -9.951 1.00 91.88 166 ARG A N 1
ATOM 1355 C CA . ARG A 1 166 ? 10.849 5.322 -9.247 1.00 91.88 166 ARG A CA 1
ATOM 1356 C C . ARG A 1 166 ? 10.435 6.226 -8.085 1.00 91.88 166 ARG A C 1
ATOM 1358 O O . ARG A 1 166 ? 9.567 7.087 -8.212 1.00 91.88 166 ARG A O 1
ATOM 1365 N N . CYS A 1 167 ? 11.157 6.090 -6.976 1.00 89.88 167 CYS A N 1
ATOM 1366 C CA . CYS A 1 167 ? 11.326 7.104 -5.940 1.00 89.88 167 CYS A CA 1
ATOM 1367 C C . CYS A 1 167 ? 12.785 7.091 -5.457 1.00 89.88 167 CYS A C 1
ATOM 1369 O O . CYS A 1 167 ? 13.166 6.314 -4.581 1.00 89.88 167 CYS A O 1
ATOM 1371 N N . SER A 1 168 ? 13.607 7.948 -6.045 1.00 89.06 168 SER A N 1
ATOM 1372 C CA . SER A 1 168 ? 15.049 8.030 -5.821 1.00 89.06 168 SER A CA 1
ATOM 1373 C C . SER A 1 168 ? 15.437 9.299 -5.064 1.00 89.06 168 SER A C 1
ATOM 1375 O O . SER A 1 168 ? 14.657 10.241 -4.917 1.00 89.06 168 SER A O 1
ATOM 1377 N N . LYS A 1 169 ? 16.693 9.357 -4.623 1.00 84.44 169 LYS A N 1
ATOM 1378 C CA . LYS A 1 169 ? 17.264 10.530 -3.944 1.00 84.44 169 LYS A CA 1
ATOM 1379 C C . LYS A 1 169 ? 17.343 11.789 -4.818 1.00 84.44 169 LYS A C 1
ATOM 1381 O O . LYS A 1 169 ? 17.439 12.896 -4.287 1.00 84.44 169 LYS A O 1
ATOM 1386 N N . VAL A 1 170 ? 17.326 11.628 -6.143 1.00 83.19 170 VAL A N 1
ATOM 1387 C CA . VAL A 1 170 ? 17.378 12.745 -7.102 1.00 83.19 170 VAL A CA 1
ATOM 1388 C C . VAL A 1 170 ? 15.996 13.311 -7.431 1.00 83.19 170 VAL A C 1
ATOM 1390 O O . VAL A 1 170 ? 15.903 14.399 -7.996 1.00 83.19 170 VAL A O 1
ATOM 1393 N N . ASP A 1 171 ? 14.921 12.613 -7.059 1.00 82.56 171 ASP A N 1
ATOM 1394 C CA . ASP A 1 171 ? 13.558 13.075 -7.294 1.00 82.56 171 ASP A CA 1
ATOM 1395 C C . ASP A 1 171 ? 13.202 14.209 -6.332 1.00 82.56 171 ASP A C 1
ATOM 1397 O O . ASP A 1 171 ? 13.348 14.078 -5.127 1.00 82.56 171 ASP A O 1
ATOM 1401 N N . ASN A 1 172 ? 12.663 15.323 -6.830 1.00 80.00 172 ASN A N 1
ATOM 1402 C CA . ASN A 1 172 ? 12.331 16.461 -5.959 1.00 80.00 172 ASN A CA 1
ATOM 1403 C C . ASN A 1 172 ? 11.239 16.137 -4.925 1.00 80.00 172 ASN A C 1
ATOM 1405 O O . ASN A 1 172 ? 11.151 16.798 -3.891 1.00 80.00 172 ASN A O 1
ATOM 1409 N N . LYS A 1 173 ? 10.393 15.142 -5.209 1.00 81.06 173 LYS A N 1
ATOM 1410 C CA . LYS A 1 173 ? 9.297 14.726 -4.338 1.00 81.06 173 LYS A CA 1
ATOM 1411 C C . LYS A 1 173 ? 8.975 13.250 -4.539 1.00 81.06 173 LYS A C 1
ATOM 1413 O O . LYS A 1 173 ? 8.699 12.823 -5.658 1.00 81.06 173 LYS A O 1
ATOM 1418 N N . CYS A 1 174 ? 8.877 12.529 -3.430 1.00 83.25 174 CYS A N 1
ATOM 1419 C CA . CYS A 1 174 ? 8.199 11.243 -3.358 1.00 83.25 174 CYS A CA 1
ATOM 1420 C C . CYS A 1 174 ? 6.917 11.376 -2.532 1.00 83.25 174 CYS A C 1
ATOM 1422 O O . CYS A 1 174 ? 6.841 12.199 -1.620 1.00 83.25 174 CYS A O 1
ATOM 1424 N N . GLY A 1 175 ? 5.903 10.581 -2.866 1.00 84.00 175 GLY A N 1
ATOM 1425 C CA . GLY A 1 175 ? 4.716 10.424 -2.030 1.00 84.00 175 GLY A CA 1
ATOM 1426 C C . GLY A 1 175 ? 5.040 9.622 -0.769 1.00 84.00 175 GLY A C 1
ATOM 1427 O O . GLY A 1 175 ? 6.145 9.089 -0.628 1.00 84.00 175 GLY A O 1
ATOM 1428 N N . GLY A 1 176 ? 4.070 9.504 0.136 1.00 86.06 176 GLY A N 1
ATOM 1429 C CA . GLY A 1 176 ? 4.186 8.613 1.289 1.00 86.06 176 GLY A CA 1
ATOM 1430 C C . GLY A 1 176 ? 4.319 7.146 0.860 1.00 86.06 176 GLY A C 1
ATOM 1431 O O . GLY A 1 176 ? 4.209 6.798 -0.316 1.00 86.06 176 GLY A O 1
ATOM 1432 N N . THR A 1 177 ? 4.574 6.240 1.805 1.00 89.94 177 THR A N 1
ATOM 1433 C CA . THR A 1 177 ? 4.696 4.790 1.519 1.00 89.94 177 THR A CA 1
ATOM 1434 C C . THR A 1 177 ? 3.470 4.239 0.787 1.00 89.94 177 THR A C 1
ATOM 1436 O O . THR A 1 177 ? 3.606 3.566 -0.233 1.00 89.94 177 THR A O 1
ATOM 1439 N N . ALA A 1 178 ? 2.275 4.606 1.257 1.00 91.94 178 ALA A N 1
ATOM 1440 C CA . ALA A 1 178 ? 1.009 4.226 0.639 1.00 91.94 178 ALA A CA 1
ATOM 1441 C C . ALA A 1 178 ? 0.890 4.744 -0.806 1.00 91.94 178 ALA A C 1
ATOM 1443 O O . ALA A 1 178 ? 0.510 3.986 -1.691 1.00 91.94 178 ALA A O 1
ATOM 1444 N N . ASP A 1 179 ? 1.267 6.002 -1.057 1.00 89.12 179 ASP A N 1
ATOM 1445 C CA . ASP A 1 179 ? 1.158 6.624 -2.386 1.00 89.12 179 ASP A CA 1
ATOM 1446 C C . ASP A 1 179 ? 2.035 5.927 -3.437 1.00 89.12 179 ASP A C 1
ATOM 1448 O O . ASP A 1 179 ? 1.734 5.952 -4.625 1.00 89.12 179 ASP A O 1
ATOM 1452 N N . ARG A 1 180 ? 3.129 5.301 -2.994 1.00 90.88 180 ARG A N 1
ATOM 1453 C CA . ARG A 1 180 ? 4.105 4.640 -3.865 1.00 90.88 180 ARG A CA 1
ATOM 1454 C C . ARG A 1 180 ? 3.717 3.209 -4.219 1.00 90.88 180 ARG A C 1
ATOM 1456 O O . ARG A 1 180 ? 3.914 2.810 -5.365 1.00 90.88 180 ARG A O 1
ATOM 1463 N N . LEU A 1 181 ? 3.185 2.448 -3.256 1.00 94.75 181 LEU A N 1
ATOM 1464 C CA . LEU A 1 181 ? 2.942 1.006 -3.426 1.00 94.75 181 LEU A CA 1
ATOM 1465 C C . LEU A 1 181 ? 1.488 0.640 -3.689 1.00 94.75 181 LEU A C 1
ATOM 1467 O O . LEU A 1 181 ? 1.238 -0.408 -4.274 1.00 94.75 181 LEU A O 1
ATOM 1471 N N . LYS A 1 182 ? 0.518 1.472 -3.290 1.00 95.19 182 LYS A N 1
ATOM 1472 C CA . LYS A 1 182 ? -0.889 1.176 -3.581 1.00 95.19 182 LYS A CA 1
ATOM 1473 C C . LYS A 1 182 ? -1.194 1.068 -5.080 1.00 95.19 182 LYS A C 1
ATOM 1475 O O . LYS A 1 182 ? -1.966 0.190 -5.440 1.00 95.19 182 LYS A O 1
ATOM 1480 N N . PRO A 1 183 ? -0.598 1.857 -5.985 1.00 96.00 183 PRO A N 1
ATOM 1481 C CA . PRO A 1 183 ? -0.903 1.720 -7.408 1.00 96.00 183 PRO A CA 1
ATOM 1482 C C . PRO A 1 183 ? -0.357 0.440 -8.065 1.00 96.00 183 PRO A C 1
ATOM 1484 O O . PRO A 1 183 ? -0.287 0.365 -9.286 1.00 96.00 183 PRO A O 1
ATOM 1487 N N . MET A 1 184 ? 0.022 -0.586 -7.296 1.00 96.44 184 MET A N 1
ATOM 1488 C CA . MET A 1 184 ? 0.608 -1.818 -7.812 1.00 96.44 184 MET A CA 1
ATOM 1489 C C . MET A 1 184 ? -0.254 -2.535 -8.866 1.00 96.44 184 MET A C 1
ATOM 1491 O O . MET A 1 184 ? 0.286 -2.776 -9.945 1.00 96.44 184 MET A O 1
ATOM 1495 N N . PRO A 1 185 ? -1.564 -2.807 -8.669 1.00 97.31 185 PRO A N 1
ATOM 1496 C CA . PRO A 1 185 ? -2.388 -3.396 -9.734 1.00 97.31 185 PRO A CA 1
ATOM 1497 C C . PRO A 1 185 ? -2.400 -2.558 -11.020 1.00 97.31 185 PRO A C 1
ATOM 1499 O O . PRO A 1 185 ? -2.355 -3.091 -12.128 1.00 97.31 185 PRO A O 1
ATOM 1502 N N . TYR A 1 186 ? -2.389 -1.231 -10.875 1.00 95.44 186 TYR A N 1
ATOM 1503 C CA . TYR A 1 186 ? -2.303 -0.310 -12.001 1.00 95.44 186 TYR A CA 1
ATOM 1504 C C . TYR A 1 186 ? -0.941 -0.382 -12.710 1.00 95.44 186 TYR A C 1
ATOM 1506 O O . TYR A 1 186 ? -0.892 -0.381 -13.938 1.00 95.44 186 TYR A O 1
ATOM 1514 N N . TYR A 1 187 ? 0.167 -0.529 -11.979 1.00 96.12 187 TYR A N 1
ATOM 1515 C CA . TYR A 1 187 ? 1.487 -0.731 -12.586 1.00 96.12 187 TYR A CA 1
ATOM 1516 C C . TYR A 1 187 ? 1.548 -1.999 -13.433 1.00 96.12 187 TYR A C 1
ATOM 1518 O O . TYR A 1 187 ? 2.103 -1.955 -14.528 1.00 96.12 187 TYR A O 1
ATOM 1526 N N . PHE A 1 188 ? 0.952 -3.098 -12.964 1.00 96.94 188 PHE A N 1
ATOM 1527 C CA . PHE A 1 188 ? 0.837 -4.337 -13.739 1.00 96.94 188 PHE A CA 1
ATOM 1528 C C . PHE A 1 188 ? 0.072 -4.119 -15.044 1.00 96.94 188 PHE A C 1
ATOM 1530 O O . PHE A 1 188 ? 0.531 -4.543 -16.104 1.00 96.94 188 PHE A O 1
ATOM 1537 N N . LEU A 1 189 ? -1.053 -3.407 -14.978 1.00 93.81 189 LEU A N 1
ATOM 1538 C CA . LEU A 1 189 ? -1.860 -3.087 -16.150 1.00 93.81 189 LEU A CA 1
ATOM 1539 C C . LEU A 1 189 ? -1.061 -2.277 -17.184 1.00 93.81 189 LEU A C 1
ATOM 1541 O O . LEU A 1 189 ? -0.982 -2.658 -18.351 1.00 93.81 189 LEU A O 1
ATOM 1545 N N . VAL A 1 190 ? -0.408 -1.194 -16.749 1.00 91.62 190 VAL A N 1
ATOM 1546 C CA . VAL A 1 190 ? 0.409 -0.337 -17.625 1.00 91.62 190 VAL A CA 1
ATOM 1547 C C . VAL A 1 190 ? 1.597 -1.108 -18.202 1.00 91.62 190 VAL A C 1
ATOM 1549 O O . VAL A 1 190 ? 1.849 -1.039 -19.404 1.00 91.62 190 VAL A O 1
ATOM 1552 N N . ALA A 1 191 ? 2.319 -1.864 -17.374 1.00 94.94 191 ALA A N 1
ATOM 1553 C CA . ALA A 1 191 ? 3.472 -2.643 -17.813 1.00 94.94 191 ALA A CA 1
ATOM 1554 C C . ALA A 1 191 ? 3.082 -3.692 -18.855 1.00 94.94 191 ALA A C 1
ATOM 1556 O O . ALA A 1 191 ? 3.762 -3.832 -19.873 1.00 94.94 191 ALA A O 1
ATOM 1557 N N . ASN A 1 192 ? 1.948 -4.364 -18.651 1.00 94.19 192 ASN A N 1
ATOM 1558 C CA . ASN A 1 192 ? 1.421 -5.288 -19.634 1.00 94.19 192 ASN A CA 1
ATOM 1559 C C . ASN A 1 192 ? 1.054 -4.587 -20.949 1.00 94.19 192 ASN A C 1
ATOM 1561 O O . ASN A 1 192 ? 1.456 -5.063 -22.010 1.00 94.19 192 ASN A O 1
ATOM 1565 N N . HIS A 1 193 ? 0.305 -3.480 -20.906 1.00 88.56 193 HIS A N 1
ATOM 1566 C CA . HIS A 1 193 ? -0.097 -2.782 -22.133 1.00 88.56 193 HIS A CA 1
ATOM 1567 C C . HIS A 1 193 ? 1.114 -2.320 -22.941 1.00 88.56 193 HIS A C 1
ATOM 1569 O O . HIS A 1 193 ? 1.114 -2.388 -24.166 1.00 88.56 193 HIS A O 1
ATOM 1575 N N . LEU A 1 194 ? 2.175 -1.906 -22.250 1.00 89.50 194 LEU A N 1
ATOM 1576 C CA . LEU A 1 194 ? 3.425 -1.494 -22.877 1.00 89.50 194 LEU A CA 1
ATOM 1577 C C . LEU A 1 194 ? 4.349 -2.667 -23.227 1.00 89.50 194 LEU A C 1
ATOM 1579 O O . LEU A 1 194 ? 5.392 -2.440 -23.844 1.00 89.50 194 LEU A O 1
ATOM 1583 N N . LYS A 1 195 ? 3.990 -3.899 -22.837 1.00 92.50 195 LYS A N 1
ATOM 1584 C CA . LYS A 1 195 ? 4.816 -5.111 -22.942 1.00 92.50 195 LYS A CA 1
ATOM 1585 C C . LYS A 1 195 ? 6.231 -4.845 -22.409 1.00 92.50 195 LYS A C 1
ATOM 1587 O O . LYS A 1 195 ? 7.230 -4.992 -23.119 1.00 92.50 195 LYS A O 1
ATOM 1592 N N . ARG A 1 196 ? 6.284 -4.361 -21.164 1.00 95.31 196 ARG A N 1
ATOM 1593 C CA . ARG A 1 196 ? 7.492 -3.962 -20.429 1.00 95.31 196 ARG A CA 1
ATOM 1594 C C . ARG A 1 196 ? 7.632 -4.767 -19.148 1.00 95.31 196 ARG A C 1
ATOM 1596 O O . ARG A 1 196 ? 6.652 -4.985 -18.452 1.00 95.31 196 ARG A O 1
ATOM 1603 N N . VAL A 1 197 ? 8.859 -5.137 -18.804 1.00 97.25 197 VAL A N 1
ATOM 1604 C CA . VAL A 1 197 ? 9.203 -5.748 -17.520 1.00 97.25 197 VAL A CA 1
ATOM 1605 C C . VAL A 1 197 ? 9.126 -4.673 -16.436 1.00 97.25 197 VAL A C 1
ATOM 1607 O O . VAL A 1 197 ? 9.862 -3.683 -16.469 1.00 97.25 197 VAL A O 1
ATOM 1610 N N . LEU A 1 198 ? 8.198 -4.848 -15.497 1.00 97.75 198 LEU A N 1
ATOM 1611 C CA . LEU A 1 198 ? 7.978 -3.939 -14.374 1.00 97.75 198 LEU A CA 1
ATOM 1612 C C . LEU A 1 198 ? 9.055 -4.100 -13.295 1.00 97.75 198 LEU A C 1
ATOM 1614 O O . LEU A 1 198 ? 9.256 -5.198 -12.777 1.00 97.75 198 LEU A O 1
ATOM 1618 N N . PHE A 1 199 ? 9.666 -2.991 -12.886 1.00 97.81 199 PHE A N 1
ATOM 1619 C CA . PHE A 1 199 ? 10.525 -2.912 -11.707 1.00 97.81 199 PHE A CA 1
ATOM 1620 C C . PHE A 1 199 ? 10.124 -1.750 -10.798 1.00 97.81 199 PHE A C 1
ATOM 1622 O O . PHE A 1 199 ? 9.573 -0.745 -11.246 1.00 97.81 199 PHE A O 1
ATOM 1629 N N . ILE A 1 200 ? 10.446 -1.872 -9.513 1.00 96.31 200 ILE A N 1
ATOM 1630 C CA . ILE A 1 200 ? 10.333 -0.815 -8.512 1.00 96.31 200 ILE A CA 1
ATOM 1631 C C . ILE A 1 200 ? 11.743 -0.439 -8.062 1.00 96.31 200 ILE A C 1
ATOM 1633 O O . ILE A 1 200 ? 12.512 -1.281 -7.594 1.00 96.31 200 ILE A O 1
ATOM 1637 N N . TRP A 1 201 ? 12.062 0.847 -8.178 1.00 95.00 201 TRP A N 1
ATOM 1638 C CA . TRP A 1 201 ? 13.271 1.441 -7.633 1.00 95.00 201 TRP A CA 1
ATOM 1639 C C . TRP A 1 201 ? 12.910 2.481 -6.576 1.00 95.00 201 TRP A C 1
ATOM 1641 O O . TRP A 1 201 ? 12.344 3.537 -6.859 1.00 95.00 201 TRP A O 1
ATOM 1651 N N . TRP A 1 202 ? 13.253 2.173 -5.333 1.00 92.88 202 TRP A N 1
ATOM 1652 C CA . TRP A 1 202 ? 12.988 2.999 -4.165 1.00 92.88 202 TRP A CA 1
ATOM 1653 C C . TRP A 1 202 ? 14.309 3.239 -3.441 1.00 92.88 202 TRP A C 1
ATOM 1655 O O . TRP A 1 202 ? 15.031 2.283 -3.211 1.00 92.88 202 TRP A O 1
ATOM 1665 N N . GLU A 1 203 ? 14.628 4.475 -3.053 1.00 89.00 203 GLU A N 1
ATOM 1666 C CA . GLU A 1 203 ? 15.820 4.787 -2.241 1.00 89.00 203 GLU A CA 1
ATOM 1667 C C . GLU A 1 203 ? 15.536 5.617 -0.985 1.00 89.00 203 GLU A C 1
ATOM 1669 O O . GLU A 1 203 ? 16.426 5.785 -0.153 1.00 89.00 203 GLU A O 1
ATOM 1674 N N . VAL A 1 204 ? 14.336 6.191 -0.855 1.00 86.00 204 VAL A N 1
ATOM 1675 C CA . VAL A 1 204 ? 14.022 7.182 0.186 1.00 86.00 204 VAL A CA 1
ATOM 1676 C C . VAL A 1 204 ? 12.901 6.672 1.097 1.00 86.00 204 VAL A C 1
ATOM 1678 O O . VAL A 1 204 ? 11.771 6.559 0.634 1.00 86.00 204 VAL A O 1
ATOM 1681 N N . PRO A 1 205 ? 13.118 6.396 2.395 1.00 83.69 205 PRO A N 1
ATOM 1682 C CA . PRO A 1 205 ? 14.327 6.687 3.172 1.00 83.69 205 PRO A CA 1
ATOM 1683 C C . PRO A 1 205 ? 15.445 5.645 3.018 1.00 83.69 205 PRO A C 1
ATOM 1685 O O . PRO A 1 205 ? 16.602 5.963 3.265 1.00 83.69 205 PRO A O 1
ATOM 1688 N N . ALA A 1 206 ? 15.109 4.426 2.601 1.00 89.69 206 ALA A N 1
ATOM 1689 C CA . ALA A 1 206 ? 16.051 3.355 2.305 1.00 89.69 206 ALA A CA 1
ATOM 1690 C C . ALA A 1 206 ? 15.526 2.519 1.125 1.00 89.69 206 ALA A C 1
ATOM 1692 O O . ALA A 1 206 ? 14.363 2.697 0.741 1.00 89.69 206 ALA A O 1
ATOM 1693 N N . PRO A 1 207 ? 16.351 1.632 0.545 1.00 92.50 207 PRO A N 1
ATOM 1694 C CA . PRO A 1 207 ? 15.904 0.706 -0.486 1.00 92.50 207 PRO A CA 1
ATOM 1695 C C . PRO A 1 207 ? 14.722 -0.182 -0.076 1.00 92.50 207 PRO A C 1
ATOM 1697 O O . PRO A 1 207 ? 14.551 -0.486 1.106 1.00 92.50 207 PRO A O 1
ATOM 1700 N N . LEU A 1 208 ? 13.895 -0.583 -1.050 1.00 93.81 208 LEU A N 1
ATOM 1701 C CA . LEU A 1 208 ? 12.664 -1.353 -0.805 1.00 93.81 208 LEU A CA 1
ATOM 1702 C C . LEU A 1 208 ? 12.950 -2.662 -0.058 1.00 93.81 208 LEU A C 1
ATOM 1704 O O . LEU A 1 208 ? 12.193 -3.033 0.834 1.00 93.81 208 LEU A O 1
ATOM 1708 N N . GLU A 1 209 ? 14.069 -3.307 -0.386 1.00 95.19 209 GLU A N 1
ATOM 1709 C CA . GLU A 1 209 ? 14.540 -4.573 0.177 1.00 95.19 209 GLU A CA 1
ATOM 1710 C C . GLU A 1 209 ? 14.889 -4.519 1.669 1.00 95.19 209 GLU A C 1
ATOM 1712 O O . GLU A 1 209 ? 15.055 -5.562 2.290 1.00 95.19 209 GLU A O 1
ATOM 1717 N N . PHE A 1 210 ? 14.969 -3.330 2.274 1.00 95.81 210 PHE A N 1
ATOM 1718 C CA . PHE A 1 210 ? 15.060 -3.210 3.733 1.00 95.81 210 PHE A CA 1
ATOM 1719 C C . PHE A 1 210 ? 13.713 -3.407 4.429 1.00 95.81 210 PHE A C 1
ATOM 1721 O O . PHE A 1 210 ? 13.667 -3.558 5.648 1.00 95.81 210 PHE A O 1
ATOM 1728 N N . PHE A 1 211 ? 12.615 -3.354 3.680 1.00 96.12 211 PHE A N 1
ATOM 1729 C CA . PHE A 1 211 ? 11.262 -3.371 4.221 1.00 96.12 211 PHE A CA 1
ATOM 1730 C C . PHE A 1 211 ? 10.459 -4.553 3.715 1.00 96.12 211 PHE A C 1
ATOM 1732 O O . PHE A 1 211 ? 9.755 -5.202 4.487 1.00 96.12 211 PHE A O 1
ATOM 1739 N N . LEU A 1 212 ? 10.550 -4.811 2.414 1.00 97.06 212 LEU A N 1
ATOM 1740 C CA . LEU A 1 212 ? 9.747 -5.796 1.721 1.00 97.06 212 LEU A CA 1
ATOM 1741 C C . LEU A 1 212 ? 10.630 -6.642 0.810 1.00 97.06 212 LEU A C 1
ATOM 1743 O O . LEU A 1 212 ? 11.542 -6.136 0.158 1.00 97.06 212 LEU A O 1
ATOM 1747 N N . GLU A 1 213 ? 10.312 -7.920 0.721 1.00 96.44 213 GLU A N 1
ATOM 1748 C CA . GLU A 1 213 ? 10.970 -8.878 -0.158 1.00 96.44 213 GLU A CA 1
ATOM 1749 C C . GLU A 1 213 ? 9.922 -9.659 -0.957 1.00 96.44 213 GLU A C 1
ATOM 1751 O O . GLU A 1 213 ? 8.763 -9.727 -0.538 1.00 96.44 213 GLU A O 1
ATOM 1756 N N . PRO A 1 214 ? 10.274 -10.214 -2.129 1.00 96.25 214 PRO A N 1
ATOM 1757 C CA . PRO A 1 214 ? 9.366 -11.109 -2.827 1.00 96.25 214 PRO A CA 1
ATOM 1758 C C . PRO A 1 214 ? 9.128 -12.389 -2.013 1.00 96.25 214 PRO A C 1
ATOM 1760 O O . PRO A 1 214 ? 10.053 -12.861 -1.345 1.00 96.25 214 PRO A O 1
ATOM 1763 N N . PRO A 1 215 ? 7.928 -12.992 -2.099 1.00 95.06 215 PRO A N 1
ATOM 1764 C CA . PRO A 1 215 ? 7.693 -14.331 -1.578 1.00 95.06 215 PRO A CA 1
ATOM 1765 C C . PRO A 1 215 ? 8.742 -15.334 -2.068 1.00 95.06 215 PRO A C 1
ATOM 1767 O O . PRO A 1 215 ? 9.106 -15.336 -3.244 1.00 95.06 215 PRO A O 1
ATOM 1770 N N . SER A 1 216 ? 9.198 -16.218 -1.180 1.00 92.06 216 SER A N 1
ATOM 1771 C CA . SER A 1 216 ? 10.208 -17.234 -1.508 1.00 92.06 216 SER A CA 1
ATOM 1772 C C . SER A 1 216 ? 9.690 -18.330 -2.444 1.00 92.06 216 SER A C 1
ATOM 1774 O O . SER A 1 216 ? 10.478 -18.941 -3.164 1.00 92.06 216 SER A O 1
ATOM 1776 N N . VAL A 1 217 ? 8.377 -18.572 -2.448 1.00 90.50 217 VAL A N 1
ATOM 1777 C CA . VAL A 1 217 ? 7.706 -19.585 -3.270 1.00 90.50 217 VAL A CA 1
ATOM 1778 C C . VAL A 1 217 ? 6.750 -18.885 -4.227 1.00 90.50 217 VAL A C 1
ATOM 1780 O O . VAL A 1 217 ? 5.877 -18.143 -3.785 1.00 90.50 217 VAL A O 1
ATOM 1783 N N . ASP A 1 218 ? 6.930 -19.108 -5.531 1.00 89.56 218 ASP A N 1
ATOM 1784 C CA . ASP A 1 218 ? 6.101 -18.551 -6.613 1.00 89.56 218 ASP A CA 1
ATOM 1785 C C . ASP A 1 218 ? 5.929 -17.012 -6.593 1.00 89.56 218 ASP A C 1
ATOM 1787 O O . ASP A 1 218 ? 5.030 -16.478 -7.240 1.00 89.56 218 ASP A O 1
ATOM 1791 N N . GLY A 1 219 ? 6.801 -16.273 -5.900 1.00 93.75 219 GLY A N 1
ATOM 1792 C CA . GLY A 1 219 ? 6.751 -14.813 -5.827 1.00 93.75 219 GLY A CA 1
ATOM 1793 C C . GLY A 1 219 ? 7.173 -14.107 -7.120 1.00 93.75 219 GLY A C 1
ATOM 1794 O O . GLY A 1 219 ? 7.978 -14.609 -7.910 1.00 93.75 219 GLY A O 1
ATOM 1795 N N . ILE A 1 220 ? 6.656 -12.895 -7.318 1.00 96.56 220 ILE A N 1
ATOM 1796 C CA . ILE A 1 220 ? 7.074 -11.983 -8.387 1.00 96.56 220 ILE A CA 1
ATOM 1797 C C . ILE A 1 220 ? 8.102 -11.001 -7.833 1.00 96.56 220 ILE A C 1
ATOM 1799 O O . ILE A 1 220 ? 7.786 -10.124 -7.029 1.00 96.56 220 ILE A O 1
ATOM 1803 N N . ASP A 1 221 ? 9.350 -11.125 -8.282 1.00 97.25 221 ASP A N 1
ATOM 1804 C CA . ASP A 1 221 ? 10.415 -10.211 -7.877 1.00 97.25 221 ASP A CA 1
ATOM 1805 C C . ASP A 1 221 ? 10.368 -8.916 -8.697 1.00 97.25 221 ASP A C 1
ATOM 1807 O O . ASP A 1 221 ? 10.788 -8.867 -9.855 1.00 97.25 221 ASP A O 1
ATOM 1811 N N . LEU A 1 222 ? 9.878 -7.845 -8.071 1.00 97.31 222 LEU A N 1
ATOM 1812 C CA . LEU A 1 222 ? 9.794 -6.509 -8.663 1.00 97.31 222 LEU A CA 1
ATOM 1813 C C . LEU A 1 222 ? 11.039 -5.643 -8.410 1.00 97.31 222 LEU A C 1
ATOM 1815 O O . LEU A 1 222 ? 11.073 -4.496 -8.849 1.00 97.31 222 LEU A O 1
ATOM 1819 N N . ARG A 1 223 ? 12.074 -6.133 -7.716 1.00 96.50 223 ARG A N 1
ATOM 1820 C CA . ARG A 1 223 ? 13.270 -5.325 -7.411 1.00 96.50 223 ARG A CA 1
ATOM 1821 C C . ARG A 1 223 ? 14.087 -5.070 -8.674 1.00 96.50 223 ARG A C 1
ATOM 1823 O O . ARG A 1 223 ? 14.315 -6.004 -9.444 1.00 96.50 223 ARG A O 1
ATOM 1830 N N . LEU A 1 224 ? 14.573 -3.847 -8.869 1.00 95.94 224 LEU A N 1
ATOM 1831 C CA . LEU A 1 224 ? 15.462 -3.524 -9.989 1.00 95.94 224 LEU A CA 1
ATOM 1832 C C . LEU A 1 224 ? 16.808 -4.276 -9.847 1.00 95.94 224 LEU A C 1
ATOM 1834 O O . LEU A 1 224 ? 17.462 -4.129 -8.813 1.00 95.94 224 LEU A O 1
ATOM 1838 N N . PRO A 1 225 ? 17.251 -5.065 -10.848 1.00 96.12 225 PRO A N 1
ATOM 1839 C CA . PRO A 1 225 ? 18.569 -5.698 -10.825 1.00 96.12 225 PRO A CA 1
ATOM 1840 C C . PRO A 1 225 ? 19.705 -4.680 -10.656 1.00 96.12 225 PRO A C 1
ATOM 1842 O O . PRO A 1 225 ? 19.660 -3.587 -11.221 1.00 96.12 225 PRO A O 1
ATOM 1845 N N . SER A 1 226 ? 20.758 -5.049 -9.923 1.00 94.62 226 SER A N 1
ATOM 1846 C CA . SER A 1 226 ? 21.861 -4.136 -9.583 1.00 94.62 226 SER A CA 1
ATOM 1847 C C . SER A 1 226 ? 22.586 -3.564 -10.807 1.00 94.62 226 SER A C 1
ATOM 1849 O O . SER A 1 226 ? 22.951 -2.392 -10.799 1.00 94.62 226 SER A O 1
ATOM 1851 N N . PHE A 1 227 ? 22.751 -4.338 -11.884 1.00 94.25 227 PHE A N 1
ATOM 1852 C CA . PHE A 1 227 ? 23.372 -3.834 -13.114 1.00 94.25 227 PHE A CA 1
ATOM 1853 C C . PHE A 1 227 ? 22.503 -2.775 -13.814 1.00 94.25 227 PHE A C 1
ATOM 1855 O O . PHE A 1 227 ? 23.038 -1.769 -14.275 1.00 94.25 227 PHE A O 1
ATOM 1862 N N . LEU A 1 228 ? 21.171 -2.936 -13.824 1.00 93.19 228 LEU A N 1
ATOM 1863 C CA . LEU A 1 228 ? 20.249 -1.911 -14.335 1.00 93.19 228 LEU A CA 1
ATOM 1864 C C . LEU A 1 228 ? 20.223 -0.675 -13.439 1.00 93.19 228 LEU A C 1
ATOM 1866 O O . LEU A 1 228 ? 20.096 0.438 -13.940 1.00 93.19 228 LEU A O 1
ATOM 1870 N N . LEU A 1 229 ? 20.380 -0.852 -12.127 1.00 90.31 229 LEU A N 1
ATOM 1871 C CA . LEU A 1 229 ? 20.446 0.261 -11.187 1.00 90.31 229 LEU A CA 1
ATOM 1872 C C . LEU A 1 229 ? 21.643 1.181 -11.468 1.00 90.31 229 LEU A C 1
ATOM 1874 O O . LEU A 1 229 ? 21.501 2.400 -11.411 1.00 90.31 229 LEU A O 1
ATOM 1878 N N . GLU A 1 230 ? 22.814 0.628 -11.785 1.00 89.44 230 GLU A N 1
ATOM 1879 C CA . GLU A 1 230 ? 23.994 1.443 -12.100 1.00 89.44 230 GLU A CA 1
ATOM 1880 C C . GLU A 1 230 ? 23.836 2.211 -13.418 1.00 89.44 230 GLU A C 1
ATOM 1882 O O . GLU A 1 230 ? 24.220 3.381 -13.497 1.00 89.44 230 GLU A O 1
ATOM 1887 N N . ILE A 1 231 ? 23.191 1.599 -14.415 1.00 86.31 231 ILE A N 1
ATOM 1888 C CA . ILE A 1 231 ? 22.827 2.266 -15.672 1.00 86.31 231 ILE A CA 1
ATOM 1889 C C . ILE A 1 231 ? 21.846 3.404 -15.401 1.00 86.31 231 ILE A C 1
ATOM 1891 O O . ILE A 1 231 ? 22.094 4.536 -15.804 1.00 86.31 231 ILE A O 1
ATOM 1895 N N . GLU A 1 232 ? 20.777 3.140 -14.654 1.00 82.62 232 GLU A N 1
ATOM 1896 C CA . GLU A 1 232 ? 19.762 4.139 -14.324 1.00 82.62 232 GLU A CA 1
ATOM 1897 C C . GLU A 1 232 ? 20.365 5.303 -13.518 1.00 82.62 232 GLU A C 1
ATOM 1899 O O . GLU A 1 232 ? 20.081 6.475 -13.777 1.00 82.62 232 GLU A O 1
ATOM 1904 N N . LYS A 1 233 ? 21.273 5.030 -12.575 1.00 84.75 233 LYS A N 1
ATOM 1905 C CA . LYS A 1 233 ? 22.024 6.079 -11.866 1.00 84.75 233 LYS A CA 1
ATOM 1906 C C . LYS A 1 233 ? 22.911 6.889 -12.812 1.00 84.75 233 LYS A C 1
ATOM 1908 O O . LYS A 1 233 ? 23.020 8.104 -12.632 1.00 84.75 233 LYS A O 1
ATOM 1913 N N . ALA A 1 234 ? 23.559 6.251 -13.785 1.00 79.56 234 ALA A N 1
ATOM 1914 C CA . ALA A 1 234 ? 24.393 6.930 -14.771 1.00 79.56 234 ALA A CA 1
ATOM 1915 C C . ALA A 1 234 ? 23.551 7.800 -15.718 1.00 79.56 234 ALA A C 1
ATOM 1917 O O . ALA A 1 234 ? 23.872 8.972 -15.916 1.00 79.56 234 ALA A O 1
ATOM 1918 N N . GLU A 1 235 ? 22.437 7.276 -16.232 1.00 80.19 235 GLU A N 1
ATOM 1919 C CA . GLU A 1 235 ? 21.527 8.015 -17.106 1.00 80.19 235 GLU A CA 1
ATOM 1920 C C . GLU A 1 235 ? 20.875 9.190 -16.384 1.00 80.19 235 GLU A C 1
ATOM 1922 O O . GLU A 1 235 ? 20.814 10.282 -16.941 1.00 80.19 235 GLU A O 1
ATOM 1927 N N . ASN A 1 236 ? 20.465 9.032 -15.124 1.00 75.69 236 ASN A N 1
ATOM 1928 C CA . ASN A 1 236 ? 19.880 10.133 -14.355 1.00 75.69 236 ASN A CA 1
ATOM 1929 C C . ASN A 1 236 ? 20.859 11.283 -14.096 1.00 75.69 236 ASN A C 1
ATOM 1931 O O . ASN A 1 236 ? 20.434 12.435 -14.000 1.00 75.69 236 ASN A O 1
ATOM 1935 N N . ARG A 1 237 ? 22.171 11.014 -14.041 1.00 74.00 237 ARG A N 1
ATOM 1936 C CA . ARG A 1 237 ? 23.182 12.087 -13.996 1.00 74.00 237 ARG A CA 1
ATOM 1937 C C . ARG A 1 237 ? 23.211 12.897 -15.291 1.00 74.00 237 ARG A C 1
ATOM 1939 O O . ARG A 1 237 ? 23.516 14.084 -15.251 1.00 74.00 237 ARG A O 1
ATOM 1946 N N . LEU A 1 238 ? 22.886 12.268 -16.419 1.00 66.06 238 LEU A N 1
ATOM 1947 C CA . LEU A 1 238 ? 22.854 12.900 -17.738 1.00 66.06 238 LEU A CA 1
ATOM 1948 C C . LEU A 1 238 ? 21.490 13.551 -18.036 1.00 66.06 238 LEU A C 1
ATOM 1950 O O . LEU A 1 238 ? 21.427 14.598 -18.676 1.00 66.06 238 LEU A O 1
ATOM 1954 N N . ARG A 1 239 ? 20.396 12.963 -17.538 1.00 68.31 239 ARG A N 1
ATOM 1955 C CA . ARG A 1 239 ? 18.994 13.312 -17.827 1.00 68.31 239 ARG A CA 1
ATOM 1956 C C . ARG A 1 239 ? 18.372 14.288 -16.823 1.00 68.31 239 ARG A C 1
ATOM 1958 O O . ARG A 1 239 ? 17.170 14.224 -16.583 1.00 68.31 239 ARG A O 1
ATOM 1965 N N . ALA A 1 240 ? 19.123 15.255 -16.291 1.00 61.06 240 ALA A N 1
ATOM 1966 C CA . ALA A 1 240 ? 18.597 16.239 -15.329 1.00 61.06 240 ALA A CA 1
ATOM 1967 C C . ALA A 1 240 ? 17.356 17.039 -15.818 1.00 61.06 240 ALA A C 1
ATOM 1969 O O . ALA A 1 240 ? 16.813 17.839 -15.054 1.00 61.06 240 ALA A O 1
ATOM 1970 N N . HIS A 1 241 ? 16.928 16.889 -17.082 1.00 56.84 241 HIS A N 1
ATOM 1971 C CA . HIS A 1 241 ? 15.844 17.632 -17.736 1.00 56.84 241 HIS A CA 1
ATOM 1972 C C . HIS A 1 241 ? 14.781 16.757 -18.439 1.00 56.84 241 HIS A C 1
ATOM 1974 O O . HIS A 1 241 ? 13.964 17.308 -19.178 1.00 56.84 241 HIS A O 1
ATOM 1980 N N . VAL A 1 242 ? 14.758 15.428 -18.262 1.00 55.16 242 VAL A N 1
ATOM 1981 C CA . VAL A 1 242 ? 13.688 14.613 -18.875 1.00 55.16 242 VAL A CA 1
ATOM 1982 C C . VAL A 1 242 ? 12.378 14.828 -18.104 1.00 55.16 242 VAL A C 1
ATOM 1984 O O . VAL A 1 242 ? 12.381 14.712 -16.880 1.00 55.16 242 VAL A O 1
ATOM 1987 N N . PRO A 1 243 ? 11.267 15.183 -18.781 1.00 57.75 243 PRO A N 1
ATOM 1988 C CA . PRO A 1 243 ? 9.984 15.382 -18.127 1.00 57.75 243 PRO A CA 1
ATOM 1989 C C . PRO A 1 243 ? 9.468 14.045 -17.614 1.00 57.75 243 PRO A C 1
ATOM 1991 O O . PRO A 1 243 ? 9.184 13.130 -18.381 1.00 57.75 243 PRO A O 1
ATOM 1994 N N . ASP A 1 244 ? 9.355 13.934 -16.302 1.00 60.50 244 ASP A N 1
ATOM 1995 C CA . ASP A 1 244 ? 8.756 12.760 -15.699 1.00 60.50 244 ASP A CA 1
ATOM 1996 C C . ASP A 1 244 ? 7.257 12.686 -16.010 1.00 60.50 244 ASP A C 1
ATOM 1998 O O . ASP A 1 244 ? 6.554 13.698 -16.024 1.00 60.50 244 ASP A O 1
ATOM 2002 N N . ILE A 1 245 ? 6.779 11.462 -16.221 1.00 62.72 245 ILE A N 1
ATOM 2003 C CA . ILE A 1 245 ? 5.366 11.143 -16.432 1.00 62.72 245 ILE A CA 1
ATOM 2004 C C . ILE A 1 245 ? 4.656 11.294 -15.088 1.00 62.72 245 ILE A C 1
ATOM 2006 O O . ILE A 1 245 ? 4.900 10.508 -14.165 1.00 62.72 245 ILE A O 1
ATOM 2010 N N . TYR A 1 246 ? 3.806 12.312 -14.969 1.00 61.25 246 TYR A N 1
ATOM 2011 C CA . TYR A 1 246 ? 3.108 12.657 -13.740 1.00 61.25 246 TYR A CA 1
ATOM 2012 C C . TYR A 1 246 ? 1.599 12.454 -13.888 1.00 61.25 246 TYR A C 1
ATOM 2014 O O . TYR A 1 246 ? 0.871 13.271 -14.447 1.00 61.25 246 TYR A O 1
ATOM 2022 N N . GLY A 1 247 ? 1.105 11.391 -13.258 1.00 61.09 247 GLY A N 1
ATOM 2023 C CA . GLY A 1 247 ? -0.329 11.160 -13.099 1.00 61.09 247 GLY A CA 1
ATOM 2024 C C . GLY A 1 247 ? -1.003 10.509 -14.306 1.00 61.09 247 GLY A C 1
ATOM 2025 O O . GLY A 1 247 ? -0.362 10.062 -15.255 1.00 61.09 247 GLY A O 1
ATOM 2026 N N . SER A 1 248 ? -2.327 10.389 -14.230 1.00 59.00 248 SER A N 1
ATOM 2027 C CA . SER A 1 248 ? -3.099 9.522 -15.122 1.00 59.00 248 SER A CA 1
ATOM 2028 C C . SER A 1 248 ? -3.249 10.030 -16.546 1.00 59.00 248 SER A C 1
ATOM 2030 O O . SER A 1 248 ? -3.239 9.220 -17.463 1.00 59.00 248 SER A O 1
ATOM 2032 N N . ARG A 1 249 ? -3.315 11.348 -16.763 1.00 65.88 249 ARG A N 1
ATOM 2033 C CA . ARG A 1 249 ? -3.401 11.922 -18.119 1.00 65.88 249 ARG A CA 1
ATOM 2034 C C . ARG A 1 249 ? -2.164 11.630 -18.955 1.00 65.88 249 ARG A C 1
ATOM 2036 O O . ARG A 1 249 ? -2.285 11.324 -20.135 1.00 65.88 249 ARG A O 1
ATOM 2043 N N . ASP A 1 250 ? -0.996 11.702 -18.331 1.00 67.69 250 ASP A N 1
ATOM 2044 C CA . ASP A 1 250 ? 0.262 11.400 -18.997 1.00 67.69 250 ASP A CA 1
ATOM 2045 C C . ASP A 1 250 ? 0.308 9.917 -19.377 1.00 67.69 250 ASP A C 1
ATOM 2047 O O . ASP A 1 250 ? 0.633 9.587 -20.511 1.00 67.69 250 ASP A O 1
ATOM 2051 N N . VAL A 1 251 ? -0.123 9.019 -18.482 1.00 66.75 251 VAL A N 1
ATOM 2052 C CA . VAL A 1 251 ? -0.210 7.583 -18.794 1.00 66.75 251 VAL A CA 1
ATOM 2053 C C . VAL A 1 251 ? -1.271 7.284 -19.856 1.00 66.75 251 VAL A C 1
ATOM 2055 O O . VAL A 1 251 ? -1.025 6.482 -20.745 1.00 66.75 251 VAL A O 1
ATOM 2058 N N . GLN A 1 252 ? -2.428 7.943 -19.831 1.00 68.12 252 GLN A N 1
ATOM 2059 C CA . GLN A 1 252 ? -3.423 7.809 -20.897 1.00 68.12 252 GLN A CA 1
ATOM 2060 C C . GLN A 1 252 ? -2.854 8.253 -22.247 1.00 68.12 252 GLN A C 1
ATOM 2062 O O . GLN A 1 252 ? -3.043 7.554 -23.237 1.00 68.12 252 GLN A O 1
ATOM 2067 N N . ALA A 1 253 ? -2.092 9.351 -22.281 1.00 68.81 253 ALA A N 1
ATOM 2068 C CA . ALA A 1 253 ? -1.387 9.772 -23.485 1.00 68.81 253 ALA A CA 1
ATOM 2069 C C . ALA A 1 253 ? -0.360 8.719 -23.933 1.00 68.81 253 ALA A C 1
ATOM 2071 O O . ALA A 1 253 ? -0.350 8.369 -25.106 1.00 68.81 253 ALA A O 1
ATOM 2072 N N . VAL A 1 254 ? 0.434 8.151 -23.014 1.00 66.75 254 VAL A N 1
ATOM 2073 C CA . VAL A 1 254 ? 1.357 7.033 -23.304 1.00 66.75 254 VAL A CA 1
ATOM 2074 C C . VAL A 1 254 ? 0.642 5.843 -23.942 1.00 66.75 254 VAL A C 1
ATOM 2076 O O . VAL A 1 254 ? 1.165 5.227 -24.867 1.00 66.75 254 VAL A O 1
ATOM 2079 N N . LEU A 1 255 ? -0.545 5.514 -23.443 1.00 67.62 255 LEU A N 1
ATOM 2080 C CA . LEU A 1 255 ? -1.343 4.398 -23.937 1.00 67.62 255 LEU A CA 1
ATOM 2081 C C . LEU A 1 255 ? -2.109 4.738 -25.233 1.00 67.62 255 LEU A C 1
ATOM 2083 O O . LEU A 1 255 ? -2.828 3.893 -25.754 1.00 67.62 255 LEU A O 1
ATOM 2087 N N . GLY A 1 256 ? -1.942 5.948 -25.779 1.00 64.12 256 GLY A N 1
ATOM 2088 C CA . GLY A 1 256 ? -2.591 6.385 -27.015 1.00 64.12 256 GLY A CA 1
ATOM 2089 C C . GLY A 1 256 ? -4.055 6.802 -26.844 1.00 64.12 256 GLY A C 1
ATOM 2090 O O . GLY A 1 256 ? -4.773 6.925 -27.834 1.00 64.12 256 GLY A O 1
ATOM 2091 N N . TYR A 1 257 ? -4.513 7.044 -25.613 1.00 63.06 257 TYR A N 1
ATOM 2092 C CA . TYR A 1 257 ? -5.908 7.355 -25.313 1.00 63.06 257 TYR A CA 1
ATOM 2093 C C . TYR A 1 257 ? -6.161 8.852 -25.298 1.00 63.06 257 TYR A C 1
ATOM 2095 O O . TYR A 1 257 ? -5.710 9.600 -24.429 1.00 63.06 257 TYR A O 1
ATOM 2103 N N . THR A 1 258 ? -6.936 9.297 -26.274 1.00 56.44 258 THR A N 1
ATOM 2104 C CA . THR A 1 258 ? -7.461 10.652 -26.314 1.00 56.44 258 THR A CA 1
ATOM 2105 C C . THR A 1 258 ? -8.935 10.572 -26.641 1.00 56.44 258 THR A C 1
ATOM 2107 O O . THR A 1 258 ? -9.267 10.088 -27.720 1.00 56.44 258 THR A O 1
ATOM 2110 N N . GLU A 1 259 ? -9.806 11.025 -25.736 1.00 57.03 259 GLU A N 1
ATOM 2111 C CA . GLU A 1 259 ? -11.244 11.063 -26.009 1.00 57.03 259 GLU A CA 1
ATOM 2112 C C . GLU A 1 259 ? -11.508 11.918 -27.260 1.00 57.03 259 GLU A C 1
ATOM 2114 O O . GLU A 1 259 ? -11.159 13.107 -27.276 1.00 57.03 259 GLU A O 1
ATOM 2119 N N . PRO A 1 260 ? -12.087 11.348 -28.330 1.00 49.00 260 PRO A N 1
ATOM 2120 C CA . PRO A 1 260 ? -12.469 12.130 -29.492 1.00 49.00 260 PRO A CA 1
ATOM 2121 C C . PRO A 1 260 ? -13.645 13.038 -29.107 1.00 49.00 260 PRO A C 1
ATOM 2123 O O . PRO A 1 260 ? -14.745 12.562 -28.853 1.00 49.00 260 PRO A O 1
ATOM 2126 N N . GLY A 1 261 ? -13.414 14.354 -29.054 1.00 60.38 261 GLY A N 1
ATOM 2127 C CA . GLY A 1 261 ? -14.485 15.352 -28.926 1.00 60.38 261 GLY A CA 1
ATOM 2128 C C . GLY A 1 261 ? -14.499 16.205 -27.654 1.00 60.38 261 GLY A C 1
ATOM 2129 O O . GLY A 1 261 ? -15.307 17.128 -27.586 1.00 60.38 261 GLY A O 1
ATOM 2130 N N . GLN A 1 262 ? -13.607 15.993 -26.678 1.00 54.41 262 GLN A N 1
ATOM 2131 C CA . GLN A 1 262 ? -13.404 17.010 -25.638 1.00 54.41 262 GLN A CA 1
ATOM 2132 C C . GLN A 1 262 ? -12.584 18.170 -26.214 1.00 54.41 262 GLN A C 1
ATOM 2134 O O . GLN A 1 262 ? -11.387 18.028 -26.472 1.00 54.41 262 GLN A O 1
ATOM 2139 N N . GLU A 1 263 ? -13.230 19.321 -26.431 1.00 47.38 263 GLU A N 1
ATOM 2140 C CA . GLU A 1 263 ? -12.539 20.565 -26.775 1.00 47.38 263 GLU A CA 1
ATOM 2141 C C . GLU A 1 263 ? -11.444 20.846 -25.735 1.00 47.38 263 GLU A C 1
ATOM 2143 O O . GLU A 1 263 ? -11.711 21.007 -24.542 1.00 47.38 263 GLU A O 1
ATOM 2148 N N . GLU A 1 264 ? -10.190 20.862 -26.198 1.00 45.03 264 GLU A N 1
ATOM 2149 C CA . GLU A 1 264 ? -9.010 21.061 -25.358 1.00 45.03 264 GLU A CA 1
ATOM 2150 C C . GLU A 1 264 ? -9.157 22.353 -24.532 1.00 45.03 264 GLU A C 1
ATOM 2152 O O . GLU A 1 264 ? -9.259 23.444 -25.110 1.00 45.03 264 GLU A O 1
ATOM 2157 N N . PRO A 1 265 ? -9.067 22.302 -23.188 1.00 46.25 265 PRO A N 1
ATOM 2158 C CA . PRO A 1 265 ? -8.812 23.506 -22.416 1.00 46.25 265 PRO A CA 1
ATOM 2159 C C . PRO A 1 265 ? -7.517 24.125 -22.949 1.00 46.25 265 PRO A C 1
ATOM 2161 O O . PRO A 1 265 ? -6.479 23.463 -22.963 1.00 46.25 265 PRO A O 1
ATOM 2164 N N . ARG A 1 266 ? -7.567 25.385 -23.404 1.00 46.16 266 ARG A N 1
ATOM 2165 C CA . ARG A 1 266 ? -6.435 26.143 -23.976 1.00 46.16 266 ARG A CA 1
ATOM 2166 C C . ARG A 1 266 ? -5.302 26.376 -22.956 1.00 46.16 266 ARG A C 1
ATOM 2168 O O . ARG A 1 266 ? -5.022 27.512 -22.582 1.00 46.16 266 ARG A O 1
ATOM 2175 N N . GLN A 1 267 ? -4.620 25.328 -22.501 1.00 49.00 267 GLN A N 1
ATOM 2176 C CA . GLN A 1 267 ? -3.375 25.424 -21.745 1.00 49.00 267 GLN A CA 1
ATOM 2177 C C . GLN A 1 267 ? -2.208 24.942 -22.609 1.00 49.00 267 GLN A C 1
ATOM 2179 O O . GLN A 1 267 ? -2.017 23.755 -22.863 1.00 49.00 267 GLN A O 1
ATOM 2184 N N . VAL A 1 268 ? -1.398 25.914 -23.029 1.00 48.59 268 VAL A N 1
ATOM 2185 C CA . VAL A 1 268 ? -0.258 25.815 -23.960 1.00 48.59 268 VAL A CA 1
ATOM 2186 C C . VAL A 1 268 ? 0.808 24.780 -23.543 1.00 48.59 268 VAL A C 1
ATOM 2188 O O . VAL A 1 268 ? 1.575 24.323 -24.385 1.00 48.59 268 VAL A O 1
ATOM 2191 N N . ASN A 1 269 ? 0.818 24.324 -22.287 1.00 47.62 269 ASN A N 1
ATOM 2192 C CA . ASN A 1 269 ? 1.778 23.327 -21.802 1.00 47.62 269 ASN A CA 1
ATOM 2193 C C . ASN A 1 269 ? 1.401 21.863 -22.114 1.00 47.62 269 ASN A C 1
ATOM 2195 O O . ASN A 1 269 ? 2.283 21.013 -22.071 1.00 47.62 269 ASN A O 1
ATOM 2199 N N . GLN A 1 270 ? 0.150 21.546 -22.479 1.00 50.53 270 GLN A N 1
ATOM 2200 C CA . GLN A 1 270 ? -0.279 20.150 -22.709 1.00 50.53 270 GLN A CA 1
ATOM 2201 C C . GLN A 1 270 ? 0.133 19.595 -24.085 1.00 50.53 270 GLN A C 1
ATOM 2203 O O . GLN A 1 270 ? 0.377 18.397 -24.231 1.00 50.53 270 GLN A O 1
ATOM 2208 N N . ARG A 1 271 ? 0.296 20.459 -25.100 1.00 45.34 271 ARG A N 1
ATOM 2209 C CA . ARG A 1 271 ? 0.679 20.032 -26.461 1.00 45.34 271 ARG A CA 1
ATOM 2210 C C . ARG A 1 271 ? 2.099 19.470 -26.549 1.00 45.34 271 ARG A C 1
ATOM 2212 O O . ARG A 1 271 ? 2.358 18.601 -27.375 1.00 45.34 271 ARG A O 1
ATOM 2219 N N . LYS A 1 272 ? 3.014 19.937 -25.692 1.00 44.38 272 LYS A N 1
ATOM 2220 C CA . LYS A 1 272 ? 4.421 19.506 -25.706 1.00 44.38 272 LYS A CA 1
ATOM 2221 C C . LYS A 1 272 ? 4.608 18.117 -25.081 1.00 44.38 272 LYS A C 1
ATOM 2223 O O . LYS A 1 272 ? 5.423 17.344 -25.570 1.00 44.38 272 LYS A O 1
ATOM 2228 N N . THR A 1 273 ? 3.818 17.784 -24.060 1.00 45.97 273 THR A N 1
ATOM 2229 C CA . THR A 1 273 ? 3.837 16.473 -23.388 1.00 45.97 273 THR A CA 1
ATOM 2230 C C . THR A 1 273 ? 3.259 15.374 -24.288 1.00 45.97 273 THR A C 1
ATOM 2232 O O . THR A 1 273 ? 3.855 14.310 -24.427 1.00 45.97 273 THR A O 1
ATOM 2235 N N . ARG A 1 274 ? 2.165 15.672 -25.007 1.00 42.94 274 ARG A N 1
ATOM 2236 C CA . ARG A 1 274 ? 1.482 14.727 -25.912 1.00 42.94 274 ARG A CA 1
ATOM 2237 C C . ARG A 1 274 ? 2.326 14.320 -27.127 1.00 42.94 274 ARG A C 1
ATOM 2239 O O . ARG A 1 274 ? 2.364 13.147 -27.480 1.00 42.94 274 ARG A O 1
ATOM 2246 N N . PHE A 1 275 ? 3.029 15.275 -27.748 1.00 39.22 275 PHE A N 1
ATOM 2247 C CA . PHE A 1 275 ? 3.902 14.996 -28.899 1.00 39.22 275 PHE A CA 1
ATOM 2248 C C . PHE A 1 275 ? 5.119 14.139 -28.516 1.00 39.22 275 PHE A C 1
ATOM 2250 O O . PHE A 1 275 ? 5.556 13.306 -29.304 1.00 39.22 275 PHE A O 1
ATOM 2257 N N . MET A 1 276 ? 5.643 14.303 -27.296 1.00 41.12 276 MET A N 1
ATOM 2258 C CA . MET A 1 276 ? 6.757 13.487 -26.807 1.00 41.12 276 MET A CA 1
ATOM 2259 C C . MET A 1 276 ? 6.317 12.061 -26.440 1.00 41.12 276 MET A C 1
ATOM 2261 O O . MET A 1 276 ? 7.018 11.113 -26.767 1.00 41.12 276 MET A O 1
ATOM 2265 N N . MET A 1 277 ? 5.138 11.866 -25.848 1.00 47.06 277 MET A N 1
ATOM 2266 C CA . MET A 1 277 ? 4.713 10.541 -25.369 1.00 47.06 277 MET A CA 1
ATOM 2267 C C . MET A 1 277 ? 4.326 9.555 -26.483 1.00 47.06 277 MET A C 1
ATOM 2269 O O . MET A 1 277 ? 4.705 8.390 -26.402 1.00 47.06 277 MET A O 1
ATOM 2273 N N . ASN A 1 278 ? 3.672 10.013 -27.558 1.00 45.09 278 ASN A N 1
ATOM 2274 C CA . ASN A 1 278 ? 3.228 9.127 -28.649 1.00 45.09 278 ASN A CA 1
ATOM 2275 C C . ASN A 1 278 ? 4.359 8.645 -29.578 1.00 45.09 278 ASN A C 1
ATOM 2277 O O . ASN A 1 278 ? 4.178 7.662 -30.292 1.00 45.09 278 ASN A O 1
ATOM 2281 N N . HIS A 1 279 ? 5.518 9.315 -29.585 1.00 45.97 279 HIS A N 1
ATOM 2282 C CA . HIS A 1 279 ? 6.637 8.970 -30.474 1.00 45.97 279 HIS A CA 1
ATOM 2283 C C . HIS A 1 279 ? 7.881 8.434 -29.753 1.00 45.97 279 HIS A C 1
ATOM 2285 O O . HIS A 1 279 ? 8.649 7.707 -30.373 1.00 45.97 279 HIS A O 1
ATOM 2291 N N . ILE A 1 280 ? 8.093 8.759 -28.473 1.00 51.03 280 ILE A N 1
ATOM 2292 C CA . ILE A 1 280 ? 9.339 8.415 -27.761 1.00 51.03 280 ILE A CA 1
ATOM 2293 C C . ILE A 1 280 ? 9.217 7.077 -27.011 1.00 51.03 280 ILE A C 1
ATOM 2295 O O . ILE A 1 280 ? 10.160 6.288 -26.959 1.00 51.03 280 ILE A O 1
ATOM 2299 N N . LEU A 1 281 ? 8.036 6.763 -26.481 1.00 58.66 281 LEU A N 1
ATOM 2300 C CA . LEU A 1 281 ? 7.854 5.624 -25.578 1.00 58.66 281 LEU A CA 1
ATOM 2301 C C . LEU A 1 281 ? 7.853 4.230 -26.223 1.00 58.66 281 LEU A C 1
ATOM 2303 O O . LEU A 1 281 ? 8.216 3.289 -25.520 1.00 58.66 281 LEU A O 1
ATOM 2307 N N . PRO A 1 282 ? 7.502 4.017 -27.506 1.00 62.62 282 PRO A N 1
ATOM 2308 C CA . PRO A 1 282 ? 7.616 2.687 -28.110 1.00 62.62 282 PRO A CA 1
ATOM 2309 C C . PRO A 1 282 ? 9.070 2.217 -28.261 1.00 62.62 282 PRO A C 1
ATOM 2311 O O . PRO A 1 282 ? 9.335 1.016 -28.183 1.00 62.62 282 PRO A O 1
ATOM 2314 N N . THR A 1 283 ? 10.000 3.160 -28.459 1.00 71.19 283 THR A N 1
ATOM 2315 C CA . THR A 1 283 ? 11.409 2.891 -28.785 1.00 71.19 283 THR A CA 1
ATOM 2316 C C . THR A 1 283 ? 12.343 2.910 -27.582 1.00 71.19 283 THR A C 1
ATOM 2318 O O . THR A 1 283 ? 13.430 2.345 -27.653 1.00 71.19 283 THR A O 1
ATOM 2321 N N . GLU A 1 284 ? 11.965 3.557 -26.478 1.00 82.19 284 GLU A N 1
ATOM 2322 C CA . GLU A 1 284 ? 12.834 3.620 -25.302 1.00 82.19 284 GLU A CA 1
ATOM 2323 C C . GLU A 1 284 ? 12.931 2.259 -24.602 1.00 82.19 284 GLU A C 1
ATOM 2325 O O . GLU A 1 284 ? 11.935 1.714 -24.118 1.00 82.19 284 GLU A O 1
ATOM 2330 N N . THR A 1 285 ? 14.147 1.722 -24.484 1.00 87.75 285 THR A N 1
ATOM 2331 C CA . THR A 1 285 ? 14.422 0.495 -23.720 1.00 87.75 285 THR A CA 1
ATOM 2332 C C . THR A 1 285 ? 13.961 0.633 -22.273 1.00 87.75 285 THR A C 1
ATOM 2334 O O . THR A 1 285 ? 13.365 -0.289 -21.726 1.00 87.75 285 THR A O 1
ATOM 2337 N N . LEU A 1 286 ? 14.150 1.800 -21.660 1.00 90.12 286 LEU A N 1
ATOM 2338 C CA . LEU A 1 286 ? 13.839 2.040 -20.259 1.00 90.12 286 LEU A CA 1
ATOM 2339 C C . LEU A 1 286 ? 12.940 3.269 -20.104 1.00 90.12 286 LEU A C 1
ATOM 2341 O O . LEU A 1 286 ? 13.308 4.366 -20.510 1.00 90.12 286 LEU A O 1
ATOM 2345 N N . VAL A 1 287 ? 11.762 3.059 -19.512 1.00 89.25 287 VAL A N 1
ATOM 2346 C CA . VAL A 1 287 ? 10.790 4.110 -19.196 1.00 89.25 287 VAL A CA 1
ATOM 2347 C C . VAL A 1 287 ? 10.625 4.180 -17.688 1.00 89.25 287 VAL A C 1
ATOM 2349 O O . VAL A 1 287 ? 10.308 3.176 -17.051 1.00 89.25 287 VAL A O 1
ATOM 2352 N N . THR A 1 288 ? 10.785 5.373 -17.127 1.00 88.69 288 THR A N 1
ATOM 2353 C CA . THR A 1 288 ? 10.631 5.617 -15.691 1.00 88.69 288 THR A CA 1
ATOM 2354 C C . THR A 1 288 ? 9.348 6.397 -15.420 1.00 88.69 288 THR A C 1
ATOM 2356 O O . THR A 1 288 ? 9.074 7.403 -16.074 1.00 88.69 288 THR A O 1
ATOM 2359 N N . ILE A 1 289 ? 8.556 5.948 -14.443 1.00 89.12 289 ILE A N 1
ATOM 2360 C CA . ILE A 1 289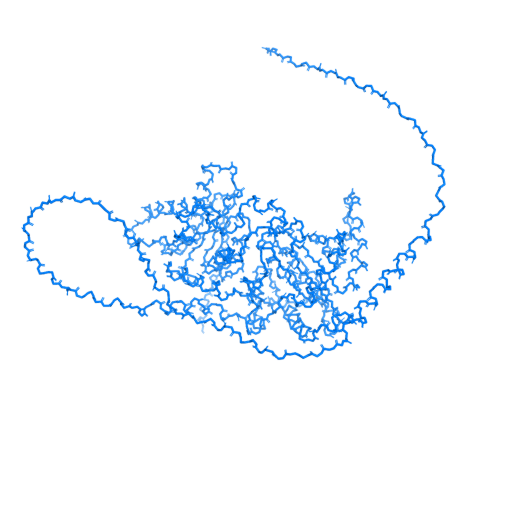 ? 7.301 6.598 -14.049 1.00 89.12 289 ILE A CA 1
ATOM 2361 C C . ILE A 1 289 ? 7.304 7.014 -12.582 1.00 89.12 289 ILE A C 1
ATOM 2363 O O . ILE A 1 289 ? 7.828 6.321 -11.705 1.00 89.12 289 ILE A O 1
ATOM 2367 N N . ARG A 1 290 ? 6.650 8.150 -12.320 1.00 84.50 290 ARG A N 1
ATOM 2368 C CA . ARG A 1 290 ? 6.349 8.652 -10.978 1.00 84.50 290 ARG A CA 1
ATOM 2369 C C . ARG A 1 290 ? 4.851 8.836 -10.861 1.00 84.50 290 ARG A C 1
ATOM 2371 O O . ARG A 1 290 ? 4.298 9.893 -11.155 1.00 84.50 290 ARG A O 1
ATOM 2378 N N . PHE A 1 291 ? 4.177 7.781 -10.443 1.00 81.94 291 PHE A N 1
ATOM 2379 C CA . PHE A 1 291 ? 2.732 7.818 -10.348 1.00 81.94 291 PHE A CA 1
ATOM 2380 C C . PHE A 1 291 ? 2.294 8.249 -8.949 1.00 81.94 291 PHE A C 1
ATOM 2382 O O . PHE A 1 291 ? 2.646 7.628 -7.950 1.00 81.94 291 PHE A O 1
ATOM 2389 N N . GLN A 1 292 ? 1.539 9.343 -8.888 1.00 78.56 292 GLN A N 1
ATOM 2390 C CA . GLN A 1 292 ? 0.864 9.817 -7.684 1.00 78.56 292 GLN A CA 1
ATOM 2391 C C . GLN A 1 292 ? -0.508 10.340 -8.101 1.00 78.56 292 GLN A C 1
ATOM 2393 O O . GLN A 1 292 ? -0.607 11.397 -8.724 1.00 78.56 292 GLN A O 1
ATOM 2398 N N . THR A 1 293 ? -1.565 9.612 -7.756 1.00 81.25 293 THR A N 1
ATOM 2399 C CA . THR A 1 293 ? -2.949 10.089 -7.872 1.00 81.25 293 THR A CA 1
ATOM 2400 C C . THR A 1 293 ? -3.634 9.984 -6.517 1.00 81.25 293 THR A C 1
ATOM 2402 O O . THR A 1 293 ? -3.186 9.266 -5.623 1.00 81.25 293 THR A O 1
ATOM 2405 N N . HIS A 1 294 ? -4.718 10.735 -6.330 1.00 80.88 294 HIS A N 1
ATOM 2406 C CA . HIS A 1 294 ? -5.435 10.762 -5.053 1.00 80.88 294 HIS A CA 1
ATOM 2407 C C . HIS A 1 294 ? -6.004 9.382 -4.668 1.00 80.88 294 HIS A C 1
ATOM 2409 O O . HIS A 1 294 ? -6.044 9.018 -3.488 1.00 80.88 294 HIS A O 1
ATOM 2415 N N . ASP A 1 295 ? -6.439 8.621 -5.669 1.00 83.12 295 ASP A N 1
ATOM 2416 C CA . ASP A 1 295 ? -7.055 7.301 -5.563 1.00 83.12 295 ASP A CA 1
ATOM 2417 C C . ASP A 1 295 ? -6.077 6.139 -5.796 1.00 83.12 295 ASP A C 1
ATOM 2419 O O . ASP A 1 295 ? -6.473 4.989 -5.622 1.00 83.12 295 ASP A O 1
ATOM 2423 N N . HIS A 1 296 ? -4.805 6.432 -6.089 1.00 87.12 296 HIS A N 1
ATOM 2424 C CA . HIS A 1 296 ? -3.734 5.452 -6.307 1.00 87.12 296 HIS A CA 1
ATOM 2425 C C . HIS A 1 296 ? -3.947 4.565 -7.529 1.00 87.12 296 HIS A C 1
ATOM 2427 O O . HIS A 1 296 ? -3.581 3.396 -7.501 1.00 87.12 296 HIS A O 1
ATOM 2433 N N . GLY A 1 297 ? -4.532 5.102 -8.597 1.00 87.81 297 GLY A N 1
ATOM 2434 C CA . GLY A 1 297 ? -4.724 4.367 -9.845 1.00 87.81 297 GLY A CA 1
ATOM 2435 C C . GLY A 1 297 ? -5.910 3.414 -9.799 1.00 87.81 297 GLY A C 1
ATOM 2436 O O . GLY A 1 297 ? -6.050 2.593 -10.698 1.00 87.81 297 GLY A O 1
ATOM 2437 N N . ALA A 1 298 ? -6.741 3.482 -8.754 1.00 91.69 298 ALA A N 1
ATOM 2438 C CA . ALA A 1 298 ? -7.898 2.612 -8.602 1.00 91.69 298 ALA A CA 1
ATOM 2439 C C . ALA A 1 298 ? -8.947 2.880 -9.686 1.00 91.69 298 ALA A C 1
ATOM 2441 O O . ALA A 1 298 ? -9.396 1.941 -10.342 1.00 91.69 298 ALA A O 1
ATOM 2442 N N . ASN A 1 299 ? -9.302 4.147 -9.928 1.00 91.69 299 ASN A N 1
ATOM 2443 C CA . ASN A 1 299 ? -10.241 4.490 -10.993 1.00 91.69 299 ASN A CA 1
ATOM 2444 C C . ASN A 1 299 ? -9.632 4.200 -12.360 1.00 91.69 299 ASN A C 1
ATOM 2446 O O . ASN A 1 299 ? -10.307 3.636 -13.212 1.00 91.69 299 ASN A O 1
ATOM 2450 N N . GLU A 1 300 ? -8.358 4.536 -12.577 1.00 90.44 300 GLU A N 1
ATOM 2451 C CA . GLU A 1 300 ? -7.691 4.236 -13.840 1.00 90.44 300 GLU A CA 1
ATOM 2452 C C . GLU A 1 300 ? -7.644 2.731 -14.110 1.00 90.44 300 GLU A C 1
ATOM 2454 O O . GLU A 1 300 ? -8.010 2.314 -15.202 1.00 90.44 300 GLU A O 1
ATOM 2459 N N . TYR A 1 301 ? -7.282 1.905 -13.127 1.00 93.69 301 TYR A N 1
ATOM 2460 C CA . TYR A 1 301 ? -7.338 0.449 -13.254 1.00 93.69 301 TYR A CA 1
ATOM 2461 C C . TYR A 1 301 ? -8.756 -0.026 -13.586 1.00 93.69 301 TYR A C 1
ATOM 2463 O O . TYR A 1 301 ? -8.954 -0.759 -14.553 1.00 93.69 301 TYR A O 1
ATOM 2471 N N . ASN A 1 302 ? -9.754 0.434 -12.825 1.00 93.12 302 ASN A N 1
ATOM 2472 C CA . ASN A 1 302 ? -11.143 0.017 -13.003 1.00 93.12 302 ASN A CA 1
ATOM 2473 C C . ASN A 1 302 ? -11.735 0.444 -14.353 1.00 93.12 302 ASN A C 1
ATOM 2475 O O . ASN A 1 302 ? -12.560 -0.284 -14.898 1.00 93.12 302 ASN A O 1
ATOM 2479 N N . ASN A 1 303 ? -11.307 1.585 -14.894 1.00 89.38 303 ASN A N 1
ATOM 2480 C CA . ASN A 1 303 ? -11.733 2.072 -16.203 1.00 89.38 303 ASN A CA 1
ATOM 2481 C C . ASN A 1 303 ? -11.022 1.320 -17.333 1.00 89.38 303 ASN A C 1
ATOM 2483 O O . ASN A 1 303 ? -11.662 0.844 -18.267 1.00 89.38 303 ASN A O 1
ATOM 2487 N N . LEU A 1 304 ? -9.696 1.193 -17.244 1.00 86.19 304 LEU A N 1
ATOM 2488 C CA . LEU A 1 304 ? -8.879 0.594 -18.295 1.00 86.19 304 LEU A CA 1
ATOM 2489 C C . LEU A 1 304 ? -9.111 -0.922 -18.418 1.00 86.19 304 LEU A C 1
ATOM 2491 O O . LEU A 1 304 ? -9.096 -1.434 -19.532 1.00 86.19 304 LEU A O 1
ATOM 2495 N N . ARG A 1 305 ? -9.396 -1.639 -17.322 1.00 85.44 305 ARG A N 1
ATOM 2496 C CA . ARG A 1 305 ? -9.693 -3.084 -17.388 1.00 85.44 305 ARG A CA 1
ATOM 2497 C C . ARG A 1 305 ? -10.942 -3.405 -18.224 1.00 85.44 305 ARG A C 1
ATOM 2499 O O . ARG A 1 305 ? -10.997 -4.428 -18.885 1.00 85.44 305 ARG A O 1
ATOM 2506 N N . VAL A 1 306 ? -11.937 -2.511 -18.226 1.00 81.75 306 VAL A N 1
ATOM 2507 C CA . VAL A 1 306 ? -13.189 -2.699 -18.981 1.00 81.75 306 VAL A CA 1
ATOM 2508 C C . VAL A 1 306 ? -13.032 -2.264 -20.436 1.00 81.75 306 VAL A C 1
ATOM 2510 O O . VAL A 1 306 ? -13.626 -2.857 -21.330 1.00 81.75 306 VAL A O 1
ATOM 2513 N N . GLN A 1 307 ? -12.255 -1.208 -20.675 1.00 74.00 307 GLN A N 1
ATOM 2514 C CA . GLN A 1 307 ? -12.198 -0.553 -21.979 1.00 74.00 307 GLN A CA 1
ATOM 2515 C C . GLN A 1 307 ? -11.383 -1.311 -23.028 1.00 74.00 307 GLN A C 1
ATOM 2517 O O . GLN A 1 307 ? -11.626 -1.097 -24.216 1.00 74.00 307 GLN A O 1
ATOM 2522 N N . TYR A 1 308 ? -10.424 -2.159 -22.636 1.00 65.31 308 TYR A N 1
ATOM 2523 C CA . TYR A 1 308 ? -9.431 -2.646 -23.592 1.00 65.31 308 TYR A CA 1
ATOM 2524 C C . TYR A 1 308 ? -9.489 -4.152 -23.843 1.00 65.31 308 TYR A C 1
ATOM 2526 O O . TYR A 1 308 ? -9.237 -4.932 -22.922 1.00 65.31 308 TYR A O 1
ATOM 2534 N N . PRO A 1 309 ? -9.731 -4.570 -25.105 1.00 61.44 309 PRO A N 1
ATOM 2535 C CA . PRO A 1 309 ? -9.436 -5.930 -25.517 1.00 61.44 309 PRO A CA 1
ATOM 2536 C C . PRO A 1 309 ? -7.965 -6.214 -25.262 1.00 61.44 309 PRO A C 1
ATOM 2538 O O . PRO A 1 309 ? -7.081 -5.480 -25.717 1.00 61.44 309 PRO A O 1
ATOM 2541 N N . PHE A 1 310 ? -7.697 -7.266 -24.505 1.00 65.00 310 PHE A N 1
ATOM 2542 C CA . PHE A 1 310 ? -6.337 -7.629 -24.176 1.00 65.00 310 PHE A CA 1
ATOM 2543 C C . PHE A 1 310 ? -5.645 -8.192 -25.422 1.00 65.00 310 PHE A C 1
ATOM 2545 O O . PHE A 1 310 ? -6.162 -9.100 -26.070 1.00 65.00 310 PHE A O 1
ATOM 2552 N N . MET A 1 311 ? -4.468 -7.664 -25.769 1.00 58.28 311 MET A N 1
ATOM 2553 C CA . MET A 1 311 ? -3.611 -8.326 -26.754 1.00 58.28 311 MET A CA 1
ATOM 2554 C C . MET A 1 311 ? -2.941 -9.522 -26.090 1.00 58.28 311 MET A C 1
ATOM 2556 O O . MET A 1 311 ? -2.137 -9.346 -25.159 1.00 58.28 311 MET A O 1
ATOM 2560 N N . ASP A 1 312 ? -3.263 -10.714 -26.584 1.00 60.38 312 ASP A N 1
ATOM 2561 C CA . ASP A 1 312 ? -2.623 -11.955 -26.168 1.00 60.38 312 ASP A CA 1
ATOM 2562 C C . ASP A 1 312 ? -1.108 -11.845 -26.455 1.00 60.38 312 ASP A C 1
ATOM 2564 O O . ASP A 1 312 ? -0.705 -11.575 -27.592 1.00 60.38 312 ASP A O 1
ATOM 2568 N N . PRO A 1 313 ? -0.245 -11.960 -25.426 1.00 54.69 313 PRO A N 1
ATOM 2569 C CA . PRO A 1 313 ? 1.199 -11.806 -25.585 1.00 54.69 313 PRO A CA 1
ATOM 2570 C C . PRO A 1 313 ? 1.846 -12.904 -26.440 1.00 54.69 313 PRO A C 1
ATOM 2572 O O . PRO A 1 313 ? 2.959 -12.695 -26.917 1.00 54.69 313 PRO A O 1
ATOM 2575 N N . VAL A 1 314 ? 1.192 -14.055 -26.607 1.00 60.47 314 VAL A N 1
ATOM 2576 C CA . VAL A 1 314 ? 1.697 -15.200 -27.371 1.00 60.47 314 VAL A CA 1
ATOM 2577 C C . VAL A 1 314 ? 1.302 -15.078 -28.837 1.00 60.47 314 VAL A C 1
ATOM 2579 O O . VAL A 1 314 ? 2.143 -15.264 -29.715 1.00 60.47 314 VAL A O 1
ATOM 2582 N N . THR A 1 315 ? 0.039 -14.759 -29.115 1.00 71.25 315 THR A N 1
ATOM 2583 C CA . THR A 1 315 ? -0.481 -14.752 -30.493 1.00 71.25 315 THR A CA 1
ATOM 2584 C C . THR A 1 315 ? -0.356 -13.393 -31.174 1.00 71.25 315 THR A C 1
ATOM 2586 O O . THR A 1 315 ? -0.417 -13.321 -32.399 1.00 71.25 315 THR A O 1
ATOM 2589 N N . ASN A 1 316 ? -0.152 -12.310 -30.409 1.00 63.94 316 ASN A N 1
ATOM 2590 C CA . ASN A 1 316 ? -0.217 -10.929 -30.901 1.00 63.94 316 ASN A CA 1
ATOM 2591 C C . ASN A 1 316 ? -1.575 -10.574 -31.546 1.00 63.94 316 ASN A C 1
ATOM 2593 O O . ASN A 1 316 ? -1.708 -9.527 -32.185 1.00 63.94 316 ASN A O 1
ATOM 2597 N N . GLU A 1 317 ? -2.593 -11.419 -31.375 1.00 71.44 317 GLU A N 1
ATOM 2598 C CA . GLU A 1 317 ? -3.938 -11.160 -31.862 1.00 71.44 317 GLU A CA 1
ATOM 2599 C C . GLU A 1 317 ? -4.682 -10.270 -30.868 1.00 71.44 317 GLU A C 1
ATOM 2601 O O . GLU A 1 317 ? -4.555 -10.377 -29.643 1.00 71.44 317 GLU A O 1
ATOM 2606 N N . THR A 1 318 ? -5.459 -9.334 -31.411 1.00 62.03 318 THR A N 1
ATOM 2607 C CA . THR A 1 318 ? -6.345 -8.507 -30.594 1.00 62.03 318 THR A CA 1
ATOM 2608 C C . THR A 1 318 ? -7.543 -9.375 -30.242 1.00 62.03 318 THR A C 1
ATOM 2610 O O . THR A 1 318 ? -8.422 -9.572 -31.081 1.00 62.03 318 THR A O 1
ATOM 2613 N N . VAL A 1 319 ? -7.576 -9.925 -29.028 1.00 61.03 319 VAL A N 1
ATOM 2614 C CA . VAL A 1 319 ? -8.754 -10.648 -28.546 1.00 61.03 319 VAL A CA 1
ATOM 2615 C C . VAL A 1 319 ? -9.836 -9.598 -28.368 1.00 61.03 319 VAL A C 1
ATOM 2617 O O . VAL A 1 319 ? -9.798 -8.858 -27.388 1.00 61.03 319 VAL A O 1
ATOM 2620 N N . GLN A 1 320 ? -10.741 -9.451 -29.345 1.00 57.50 320 GLN A N 1
ATOM 2621 C CA . GLN A 1 320 ? -11.844 -8.496 -29.226 1.00 57.50 320 GLN A CA 1
ATOM 2622 C C . GLN A 1 320 ? -12.540 -8.704 -27.879 1.00 57.50 320 GLN A C 1
ATOM 2624 O O . GLN A 1 320 ? -12.659 -9.855 -27.446 1.00 57.50 320 GLN A O 1
ATOM 2629 N N . PRO A 1 321 ? -12.991 -7.631 -27.201 1.00 54.16 321 PRO A N 1
ATOM 2630 C CA . PRO A 1 321 ? -13.678 -7.784 -25.935 1.00 54.16 321 PRO A CA 1
ATOM 2631 C C . PRO A 1 321 ? -14.899 -8.619 -26.277 1.00 54.16 321 PRO A C 1
ATOM 2633 O O . PRO A 1 321 ? -15.735 -8.182 -27.069 1.00 54.16 321 PRO A O 1
ATOM 2636 N N . LEU A 1 322 ? -14.954 -9.848 -25.768 1.00 47.12 322 LEU A N 1
ATOM 2637 C CA . LEU A 1 322 ? -16.054 -10.768 -26.006 1.00 47.12 322 LEU A CA 1
ATOM 2638 C C . LEU A 1 322 ? -17.270 -10.217 -25.237 1.00 47.12 322 LEU A C 1
ATOM 2640 O O . LEU A 1 322 ? -17.655 -10.697 -24.180 1.00 47.12 322 LEU A O 1
ATOM 2644 N N . HIS A 1 323 ? -17.831 -9.108 -25.711 1.00 48.47 323 HIS A N 1
ATOM 2645 C CA . HIS A 1 323 ? -18.936 -8.381 -25.093 1.00 48.47 323 HIS A CA 1
ATOM 2646 C C . HIS A 1 323 ? -20.295 -9.004 -25.416 1.00 48.47 323 HIS A C 1
ATOM 2648 O O . HIS A 1 323 ? -21.321 -8.399 -25.130 1.00 48.47 323 HIS A O 1
ATOM 2654 N N . LEU A 1 324 ? -20.331 -10.206 -25.994 1.00 46.12 324 LEU A N 1
ATOM 2655 C CA . LEU A 1 324 ? -21.571 -10.777 -26.522 1.00 46.12 324 LEU A CA 1
ATOM 2656 C C . LEU A 1 324 ? -21.958 -12.152 -25.975 1.00 46.12 324 LEU A C 1
ATOM 2658 O O . LEU A 1 324 ? -22.998 -12.662 -26.368 1.00 46.12 324 LEU A O 1
ATOM 2662 N N . ALA A 1 325 ? -21.210 -12.710 -25.021 1.00 45.34 325 ALA A N 1
ATOM 2663 C CA . ALA A 1 325 ? -21.672 -13.867 -24.250 1.00 45.34 325 ALA A CA 1
ATOM 2664 C C . ALA A 1 325 ? -20.895 -13.998 -22.931 1.00 45.34 325 ALA A C 1
ATOM 2666 O O . ALA A 1 325 ? -20.229 -15.001 -22.698 1.00 45.34 325 ALA A O 1
ATOM 2667 N N . LYS A 1 326 ? -20.926 -12.969 -22.075 1.00 50.25 326 LYS A N 1
ATOM 2668 C CA . LYS A 1 326 ? -20.502 -13.171 -20.686 1.00 50.25 326 LYS A CA 1
ATOM 2669 C C . LYS A 1 326 ? -21.615 -13.924 -19.976 1.00 50.25 326 LYS A C 1
ATOM 2671 O O . LYS A 1 326 ? -22.690 -13.372 -19.768 1.00 50.25 326 LYS A O 1
ATOM 2676 N N . THR A 1 327 ? -21.358 -15.180 -19.640 1.00 64.31 327 THR A N 1
ATOM 2677 C CA . THR A 1 327 ? -22.020 -15.797 -18.494 1.00 64.31 327 THR A CA 1
ATOM 2678 C C . THR A 1 327 ? -21.727 -14.923 -17.269 1.00 64.31 327 THR A C 1
ATOM 2680 O O . THR A 1 327 ? -20.671 -14.283 -17.202 1.00 64.31 327 THR A O 1
ATOM 2683 N N . ASP A 1 328 ? -22.655 -14.857 -16.313 1.00 61.03 328 ASP A N 1
ATOM 2684 C CA . ASP A 1 328 ? -22.530 -14.022 -15.104 1.00 61.03 328 ASP A CA 1
ATOM 2685 C C . ASP A 1 328 ? -21.248 -14.311 -14.279 1.00 61.03 328 ASP A C 1
ATOM 2687 O O . ASP A 1 328 ? -20.858 -13.518 -13.424 1.00 61.03 328 ASP A O 1
ATOM 2691 N N . ASP A 1 329 ? -20.530 -15.389 -14.605 1.00 60.91 329 ASP A N 1
ATOM 2692 C CA . ASP A 1 329 ? -19.304 -15.851 -13.954 1.00 60.91 329 ASP A CA 1
ATOM 2693 C C . ASP A 1 329 ? -17.999 -15.118 -14.352 1.00 60.91 329 ASP A C 1
ATOM 2695 O O . ASP A 1 329 ? -16.955 -15.388 -13.759 1.00 60.91 329 ASP A O 1
ATOM 2699 N N . GLU A 1 330 ? -18.001 -14.179 -15.313 1.00 72.81 330 GLU A N 1
ATOM 2700 C CA . GLU A 1 330 ? -16.762 -13.514 -15.788 1.00 72.81 330 GLU A CA 1
ATOM 2701 C C . GLU A 1 330 ? -16.746 -11.979 -15.642 1.00 72.81 330 GLU A C 1
ATOM 2703 O O . GLU A 1 330 ? -16.250 -11.226 -16.502 1.00 72.81 330 GLU A O 1
ATOM 2708 N N . VAL A 1 331 ? -17.277 -11.462 -14.535 1.00 85.19 331 VAL A N 1
ATOM 2709 C CA . VAL A 1 331 ? -16.973 -10.081 -14.140 1.00 85.19 331 VAL A CA 1
ATOM 2710 C C . VAL A 1 331 ? -15.528 -10.039 -13.654 1.00 85.19 331 VAL A C 1
ATOM 2712 O O . VAL A 1 331 ? -15.163 -10.672 -12.668 1.00 85.19 331 VAL A O 1
ATOM 2715 N N . GLU A 1 332 ? -14.680 -9.295 -14.366 1.00 88.88 332 GLU A N 1
ATOM 2716 C CA . GLU A 1 332 ? -13.298 -9.099 -13.944 1.00 88.88 332 GLU A CA 1
ATOM 2717 C C . GLU A 1 332 ? -13.269 -8.482 -12.538 1.00 88.88 332 GLU A C 1
ATOM 2719 O O . GLU A 1 332 ? -14.113 -7.646 -12.205 1.00 88.88 332 GLU A O 1
ATOM 2724 N N . ALA A 1 333 ? -12.292 -8.861 -11.716 1.00 93.75 333 ALA A N 1
ATOM 2725 C CA . ALA A 1 333 ? -12.134 -8.329 -10.368 1.00 93.75 333 ALA A CA 1
ATOM 2726 C C . ALA A 1 333 ? -11.656 -6.866 -10.386 1.00 93.75 333 ALA A C 1
ATOM 2728 O O . ALA A 1 333 ? -10.798 -6.465 -11.179 1.00 93.75 333 ALA A O 1
ATOM 2729 N N . SER A 1 334 ? -12.270 -6.032 -9.552 1.00 95.50 334 SER A N 1
ATOM 2730 C CA . SER A 1 334 ? -11.946 -4.613 -9.374 1.00 95.50 334 SER A CA 1
ATOM 2731 C C . SER A 1 334 ? -10.588 -4.418 -8.708 1.00 95.50 334 SER A C 1
ATOM 2733 O O . SER A 1 334 ? -10.024 -5.345 -8.126 1.00 95.50 334 SER A O 1
ATOM 2735 N N . PHE A 1 335 ? -10.070 -3.187 -8.753 1.00 96.44 335 PHE A N 1
ATOM 2736 C CA . PHE A 1 335 ? -8.827 -2.803 -8.084 1.00 96.44 335 PHE A CA 1
ATOM 2737 C C . PHE A 1 335 ? -8.805 -3.264 -6.620 1.00 96.44 335 PHE A C 1
ATOM 2739 O O . PHE A 1 335 ? -7.852 -3.901 -6.178 1.00 96.44 335 PHE A O 1
ATOM 2746 N N . GLU A 1 336 ? -9.868 -2.965 -5.872 1.00 95.62 336 GLU A N 1
ATOM 2747 C CA . GLU A 1 336 ? -10.028 -3.343 -4.470 1.00 95.62 336 GLU A CA 1
ATOM 2748 C C . GLU A 1 336 ? -10.003 -4.865 -4.250 1.00 95.62 336 GLU A C 1
ATOM 2750 O O . GLU A 1 336 ? -9.463 -5.332 -3.242 1.00 95.62 336 GLU A O 1
ATOM 2755 N N . GLU A 1 337 ? -10.578 -5.634 -5.175 1.00 95.50 337 GLU A N 1
ATOM 2756 C CA . GLU A 1 337 ? -10.652 -7.094 -5.095 1.00 95.50 337 GLU A CA 1
ATOM 2757 C C . GLU A 1 337 ? -9.293 -7.739 -5.381 1.00 95.50 337 GLU A C 1
ATOM 2759 O O . GLU A 1 337 ? -8.843 -8.571 -4.587 1.00 95.50 337 GLU A O 1
ATOM 2764 N N . VAL A 1 338 ? -8.596 -7.312 -6.440 1.00 96.44 338 VAL A N 1
ATOM 2765 C CA . VAL A 1 338 ? -7.295 -7.889 -6.827 1.00 96.44 338 VAL A CA 1
ATOM 2766 C C . VAL A 1 338 ? -6.148 -7.457 -5.918 1.00 96.44 338 VAL A C 1
ATOM 2768 O O . VAL A 1 338 ? -5.161 -8.179 -5.807 1.00 96.44 338 VAL A O 1
ATOM 2771 N N . PHE A 1 339 ? -6.251 -6.292 -5.265 1.00 97.31 339 PHE A N 1
ATOM 2772 C CA . PHE A 1 339 ? -5.120 -5.653 -4.584 1.00 97.31 339 PHE A CA 1
ATOM 2773 C C . PHE A 1 339 ? -4.378 -6.582 -3.626 1.00 97.31 339 PHE A C 1
ATOM 2775 O O . PHE A 1 339 ? -3.153 -6.664 -3.677 1.00 97.31 339 PHE A O 1
ATOM 2782 N N . ARG A 1 340 ? -5.116 -7.257 -2.738 1.00 96.19 340 ARG A N 1
ATOM 2783 C CA . ARG A 1 340 ? -4.543 -8.115 -1.693 1.00 96.19 340 ARG A CA 1
ATOM 2784 C C . ARG A 1 340 ? -3.723 -9.247 -2.302 1.00 96.19 340 ARG A C 1
ATOM 2786 O O . ARG A 1 340 ? -2.587 -9.467 -1.896 1.00 96.19 340 ARG A O 1
ATOM 2793 N N . ASP A 1 341 ? -4.282 -9.924 -3.295 1.00 95.81 341 ASP A N 1
ATOM 2794 C CA . ASP A 1 341 ? -3.637 -11.072 -3.923 1.00 95.81 341 ASP A CA 1
ATOM 2795 C C . ASP A 1 341 ? -2.423 -10.621 -4.742 1.00 95.81 341 ASP A C 1
ATOM 2797 O O . ASP A 1 341 ? -1.358 -11.224 -4.634 1.00 95.81 341 ASP A O 1
ATOM 2801 N N . VAL A 1 342 ? -2.525 -9.506 -5.476 1.00 97.00 342 VAL A N 1
ATOM 2802 C CA . VAL A 1 342 ? -1.380 -8.899 -6.177 1.00 97.00 342 VAL A CA 1
ATOM 2803 C C . VAL A 1 342 ? -0.273 -8.522 -5.194 1.00 97.00 342 VAL A C 1
ATOM 2805 O O . VAL A 1 342 ? 0.893 -8.831 -5.436 1.00 97.00 342 VAL A O 1
ATOM 2808 N N . TRP A 1 343 ? -0.631 -7.897 -4.070 1.00 97.12 343 TRP A N 1
ATOM 2809 C CA . TRP A 1 343 ? 0.314 -7.505 -3.032 1.00 97.12 343 TRP A CA 1
ATOM 2810 C C . TRP A 1 343 ? 1.096 -8.704 -2.502 1.00 97.12 343 TRP A C 1
ATOM 2812 O O . TRP A 1 343 ? 2.320 -8.723 -2.603 1.00 97.12 343 TRP A O 1
ATOM 2822 N N . TYR A 1 344 ? 0.398 -9.722 -1.991 1.00 96.06 344 TYR A N 1
ATOM 2823 C CA . TYR A 1 344 ? 1.035 -10.895 -1.387 1.00 96.06 344 TYR A CA 1
ATOM 2824 C C . TYR A 1 344 ? 1.748 -11.792 -2.403 1.00 96.06 344 TYR A C 1
ATOM 2826 O O . TYR A 1 344 ? 2.578 -12.603 -2.010 1.00 96.06 344 TYR A O 1
ATOM 2834 N N . SER A 1 345 ? 1.490 -11.611 -3.699 1.00 96.12 345 SER A N 1
ATOM 2835 C CA . SER A 1 345 ? 2.250 -12.264 -4.769 1.00 96.12 345 SER A CA 1
ATOM 2836 C C . SER A 1 345 ? 3.596 -11.594 -5.040 1.00 96.12 345 SER A C 1
ATOM 2838 O O . SER A 1 345 ? 4.498 -12.226 -5.585 1.00 96.12 345 SER A O 1
ATOM 2840 N N . CYS A 1 346 ? 3.747 -10.319 -4.674 1.00 96.44 346 CYS A N 1
ATOM 2841 C CA . CYS A 1 346 ? 4.925 -9.520 -5.010 1.00 96.44 346 CYS A CA 1
ATOM 2842 C C . CYS A 1 346 ? 5.761 -9.125 -3.792 1.00 96.44 346 CYS A C 1
ATOM 2844 O O . CYS A 1 346 ? 6.965 -8.927 -3.923 1.00 96.44 346 CYS A O 1
ATOM 2846 N N . LEU A 1 347 ? 5.130 -8.934 -2.631 1.00 96.31 347 LEU A N 1
ATOM 2847 C CA . LEU A 1 347 ? 5.740 -8.311 -1.462 1.00 96.31 347 LEU A CA 1
ATOM 2848 C C . LEU A 1 347 ? 5.258 -8.969 -0.164 1.00 96.31 347 LEU A C 1
ATOM 2850 O O . LEU A 1 347 ? 4.065 -9.016 0.132 1.00 96.31 347 LEU A O 1
ATOM 2854 N N . ILE A 1 348 ? 6.215 -9.377 0.661 1.00 96.56 348 ILE A N 1
ATOM 2855 C CA . ILE A 1 348 ? 6.043 -9.728 2.073 1.00 96.56 348 ILE A CA 1
ATOM 2856 C C . ILE A 1 348 ? 6.991 -8.865 2.917 1.00 96.56 348 ILE A C 1
ATOM 2858 O O . ILE A 1 348 ? 7.987 -8.369 2.387 1.00 96.56 348 ILE A O 1
ATOM 2862 N N . PRO A 1 349 ? 6.710 -8.619 4.210 1.00 97.12 349 PRO A N 1
ATOM 2863 C CA . PRO A 1 349 ? 7.664 -7.922 5.067 1.00 97.12 349 PRO A CA 1
ATOM 2864 C C . PRO A 1 349 ? 8.965 -8.716 5.187 1.00 97.12 349 PRO A C 1
ATOM 2866 O O . PRO A 1 349 ? 8.917 -9.938 5.248 1.00 97.12 349 PRO A O 1
ATOM 2869 N N . VAL A 1 350 ? 10.113 -8.045 5.302 1.00 96.81 350 VAL A N 1
ATOM 2870 C CA . VAL A 1 350 ? 11.379 -8.728 5.633 1.00 96.81 350 VAL A CA 1
ATOM 2871 C C . VAL A 1 350 ? 11.307 -9.392 7.018 1.00 96.81 350 VAL A C 1
ATOM 2873 O O . VAL A 1 350 ? 10.553 -8.914 7.877 1.00 96.81 350 VAL A O 1
ATOM 2876 N N . PRO A 1 351 ? 12.123 -10.425 7.315 1.00 96.00 351 PRO A N 1
ATOM 2877 C CA . PRO A 1 351 ? 12.026 -11.187 8.564 1.00 96.00 351 PRO A CA 1
ATOM 2878 C C . PRO A 1 351 ? 12.079 -10.327 9.834 1.00 96.00 351 PRO A C 1
ATOM 2880 O O . PRO A 1 351 ? 11.333 -10.565 10.779 1.00 96.00 351 PRO A O 1
ATOM 2883 N N . ALA A 1 352 ? 12.890 -9.263 9.840 1.00 96.19 352 ALA A N 1
ATOM 2884 C CA . ALA A 1 352 ? 12.975 -8.340 10.972 1.00 96.19 352 ALA A CA 1
ATOM 2885 C C . ALA A 1 352 ? 11.650 -7.599 11.253 1.00 96.19 352 ALA A C 1
ATOM 2887 O O . ALA A 1 352 ? 11.337 -7.305 12.406 1.00 96.19 352 ALA A O 1
ATOM 2888 N N . ILE A 1 353 ? 10.863 -7.297 10.217 1.00 95.88 353 ILE A N 1
ATOM 2889 C CA . ILE A 1 353 ? 9.540 -6.674 10.353 1.00 95.88 353 ILE A CA 1
ATOM 2890 C C . ILE A 1 353 ? 8.496 -7.731 10.718 1.00 95.88 353 ILE A C 1
ATOM 2892 O O . ILE A 1 353 ? 7.683 -7.474 11.603 1.00 95.88 353 ILE A O 1
ATOM 2896 N N . GLN A 1 354 ? 8.551 -8.927 10.118 1.00 96.31 354 GLN A N 1
ATOM 2897 C CA . GLN A 1 354 ? 7.673 -10.048 10.488 1.00 96.31 354 GLN A CA 1
ATOM 2898 C C . GLN A 1 354 ? 7.791 -10.382 11.981 1.00 96.31 354 GLN A C 1
ATOM 2900 O O . GLN A 1 354 ? 6.782 -10.503 12.675 1.00 96.31 354 GLN A O 1
ATOM 2905 N N . GLN A 1 355 ? 9.023 -10.451 12.496 1.00 94.81 355 GLN A N 1
ATOM 2906 C CA . GLN A 1 355 ? 9.290 -10.679 13.912 1.00 94.81 355 GLN A CA 1
ATOM 2907 C C . GLN A 1 355 ? 8.673 -9.580 14.786 1.00 94.81 355 GLN A C 1
ATOM 2909 O O . GLN A 1 355 ? 7.991 -9.897 15.758 1.00 94.81 355 GLN A O 1
ATOM 2914 N N . ARG A 1 356 ? 8.838 -8.300 14.426 1.00 93.38 356 ARG A N 1
ATOM 2915 C CA . ARG A 1 356 ? 8.229 -7.185 15.173 1.00 93.38 356 ARG A CA 1
ATOM 2916 C C . ARG A 1 356 ? 6.705 -7.236 15.163 1.00 93.38 356 ARG A C 1
ATOM 2918 O O . ARG A 1 356 ? 6.094 -6.970 16.193 1.00 93.38 356 ARG A O 1
ATOM 2925 N N . ILE A 1 357 ? 6.093 -7.605 14.036 1.00 94.25 357 ILE A N 1
ATOM 2926 C CA . ILE A 1 357 ? 4.641 -7.809 13.951 1.00 94.25 357 ILE A CA 1
ATOM 2927 C C . ILE A 1 357 ? 4.216 -8.915 14.921 1.00 94.25 357 ILE A C 1
ATOM 2929 O O . ILE A 1 357 ? 3.297 -8.707 15.711 1.00 94.25 357 ILE A O 1
ATOM 2933 N N . ALA A 1 358 ? 4.910 -10.056 14.915 1.00 94.19 358 ALA A N 1
ATOM 2934 C CA . ALA A 1 358 ? 4.587 -11.187 15.777 1.00 94.19 358 ALA A CA 1
ATOM 2935 C C . ALA A 1 358 ? 4.778 -10.874 17.269 1.00 94.19 358 ALA A C 1
ATOM 2937 O O . ALA A 1 358 ? 3.905 -11.178 18.082 1.00 94.19 358 ALA A O 1
ATOM 2938 N N . GLU A 1 359 ? 5.880 -10.218 17.636 1.00 91.25 359 GLU A N 1
ATOM 2939 C CA . GLU A 1 359 ? 6.140 -9.752 19.001 1.00 91.25 359 GLU A CA 1
ATOM 2940 C C . GLU A 1 359 ? 5.067 -8.764 19.465 1.00 91.25 359 GLU A C 1
ATOM 2942 O O . GLU A 1 359 ? 4.511 -8.920 20.555 1.00 91.25 359 GLU A O 1
ATOM 2947 N N . GLN A 1 360 ? 4.728 -7.781 18.627 1.00 90.31 360 GLN A N 1
ATOM 2948 C CA . GLN A 1 360 ? 3.725 -6.777 18.953 1.00 90.31 360 GLN A CA 1
ATOM 2949 C C . GLN A 1 360 ? 2.342 -7.414 19.095 1.00 90.31 360 GLN A C 1
ATOM 2951 O O . GLN A 1 360 ? 1.739 -7.282 20.154 1.00 90.31 360 GLN A O 1
ATOM 2956 N N . MET A 1 361 ? 1.865 -8.182 18.114 1.00 92.62 361 MET A N 1
ATOM 2957 C CA . MET A 1 361 ? 0.572 -8.869 18.214 1.00 92.62 361 MET A CA 1
ATOM 2958 C C . MET A 1 361 ? 0.509 -9.808 19.428 1.00 92.62 361 MET A C 1
ATOM 2960 O O . MET A 1 361 ? -0.448 -9.736 20.198 1.00 92.62 361 MET A O 1
ATOM 2964 N N . SER A 1 362 ? 1.551 -10.611 19.675 1.00 91.31 362 SER A N 1
ATOM 2965 C CA . SER A 1 362 ? 1.609 -11.535 20.817 1.00 91.31 362 SER A CA 1
ATOM 2966 C C . SER A 1 362 ? 1.592 -10.803 22.164 1.00 91.31 362 SER A C 1
ATOM 2968 O O . SER A 1 362 ? 0.808 -11.155 23.050 1.00 91.31 362 SER A O 1
ATOM 2970 N N . SER A 1 363 ? 2.387 -9.735 22.309 1.00 88.38 363 SER A N 1
ATOM 2971 C CA . SER A 1 363 ? 2.434 -8.917 23.534 1.00 88.38 363 SER A CA 1
ATOM 2972 C C . SER A 1 363 ? 1.106 -8.225 23.849 1.00 88.38 363 SER A C 1
ATOM 2974 O O . SER A 1 363 ? 0.800 -7.960 25.011 1.00 88.38 363 SER A O 1
ATOM 2976 N N . LEU A 1 364 ? 0.307 -7.964 22.816 1.00 87.88 364 LEU A N 1
ATOM 2977 C CA . LEU A 1 364 ? -0.993 -7.314 22.906 1.00 87.88 364 LEU A CA 1
ATOM 2978 C C . LEU A 1 364 ? -2.152 -8.314 22.948 1.00 87.88 364 LEU A C 1
ATOM 2980 O O . LEU A 1 364 ? -3.300 -7.895 23.043 1.00 87.88 364 LEU A O 1
ATOM 2984 N N . GLY A 1 365 ? -1.872 -9.619 22.869 1.00 90.44 365 GLY A N 1
ATOM 2985 C CA . GLY A 1 365 ? -2.900 -10.656 22.799 1.00 90.44 365 GLY A CA 1
ATOM 2986 C C . GLY A 1 365 ? -3.806 -10.541 21.570 1.00 90.44 365 GLY A C 1
ATOM 2987 O O . GLY A 1 365 ? -4.972 -10.920 21.650 1.00 90.44 365 GLY A O 1
ATOM 2988 N N . LEU A 1 366 ? -3.294 -9.997 20.463 1.00 92.06 366 LEU A N 1
ATOM 2989 C CA . LEU A 1 366 ? -4.018 -9.850 19.202 1.00 92.06 366 LEU A CA 1
ATOM 2990 C C . LEU A 1 366 ? -3.832 -11.090 18.324 1.00 92.06 366 LEU A C 1
ATOM 2992 O O . LEU A 1 366 ? -2.735 -11.641 18.236 1.00 92.06 366 LEU A O 1
ATOM 2996 N N . TYR A 1 367 ? -4.896 -11.462 17.615 1.00 92.56 367 TYR A N 1
ATOM 2997 C CA . TYR A 1 367 ? -4.900 -12.537 16.622 1.00 92.56 367 TYR A CA 1
ATOM 2998 C C . TYR A 1 367 ? -5.642 -12.073 15.385 1.00 92.56 367 TYR A C 1
ATOM 3000 O O . TYR A 1 367 ? -6.574 -11.277 15.484 1.00 92.56 367 TYR A O 1
ATOM 3008 N N . ARG A 1 368 ? -5.247 -12.588 14.226 1.00 94.19 368 ARG A N 1
ATOM 3009 C CA . ARG A 1 368 ? -5.904 -12.285 12.956 1.00 94.19 368 ARG A CA 1
ATOM 3010 C C . ARG A 1 368 ? -7.426 -12.453 13.063 1.00 94.19 368 ARG A C 1
ATOM 3012 O O . ARG A 1 368 ? -7.901 -13.457 13.585 1.00 94.19 368 ARG A O 1
ATOM 3019 N N . ASN A 1 369 ? -8.169 -11.450 12.599 1.00 93.31 369 ASN A N 1
ATOM 3020 C CA . ASN A 1 369 ? -9.633 -11.371 12.605 1.00 93.31 369 ASN A CA 1
ATOM 3021 C C . ASN A 1 369 ? -10.297 -11.459 14.000 1.00 93.31 369 ASN A C 1
ATOM 3023 O O . ASN A 1 369 ? -11.506 -11.661 14.099 1.00 93.31 369 ASN A O 1
ATOM 3027 N N . ASN A 1 370 ? -9.537 -11.274 15.089 1.00 92.12 370 ASN A N 1
ATOM 3028 C CA . ASN A 1 370 ? -10.043 -11.297 16.470 1.00 92.12 370 ASN A CA 1
ATOM 3029 C C . ASN A 1 370 ? -9.882 -9.950 17.198 1.00 92.12 370 ASN A C 1
ATOM 3031 O O . ASN A 1 370 ? -9.838 -9.878 18.422 1.00 92.12 370 ASN A O 1
ATOM 3035 N N . TYR A 1 371 ? -9.729 -8.866 16.451 1.00 93.81 371 TYR A N 1
ATOM 3036 C CA . TYR A 1 371 ? -9.684 -7.513 16.988 1.00 93.81 371 TYR A CA 1
ATOM 3037 C C . TYR A 1 371 ? -10.132 -6.529 15.925 1.00 93.81 371 TYR A C 1
ATOM 3039 O O . TYR A 1 371 ? -10.137 -6.828 14.730 1.00 93.81 371 TYR A O 1
ATOM 3047 N N . ASN A 1 372 ? -10.483 -5.345 16.391 1.00 93.69 372 ASN A N 1
ATOM 3048 C CA . ASN A 1 372 ? -10.849 -4.222 15.559 1.00 93.69 372 ASN A CA 1
ATOM 3049 C C . ASN A 1 372 ? -9.714 -3.197 15.533 1.00 93.69 372 ASN A C 1
ATOM 3051 O O . ASN A 1 372 ? -8.891 -3.142 16.445 1.00 93.69 372 ASN A O 1
ATOM 3055 N N . ALA A 1 373 ? -9.660 -2.370 14.498 1.00 95.00 373 ALA A N 1
ATOM 3056 C CA . ALA A 1 373 ? -8.575 -1.425 14.290 1.00 95.00 373 ALA A CA 1
ATOM 3057 C C . ALA A 1 373 ? -9.080 -0.004 14.041 1.00 95.00 373 ALA A C 1
ATOM 3059 O O . ALA A 1 373 ? -10.071 0.222 13.348 1.00 95.00 373 ALA A O 1
ATOM 3060 N N . ILE A 1 374 ? -8.342 0.967 14.573 1.00 94.94 374 ILE A N 1
ATOM 3061 C CA . ILE A 1 374 ? -8.545 2.394 14.355 1.00 94.94 374 ILE A CA 1
ATOM 3062 C C . ILE A 1 374 ? -7.239 2.993 13.846 1.00 94.94 374 ILE A C 1
ATOM 3064 O O . ILE A 1 374 ? -6.201 2.902 14.498 1.00 94.94 374 ILE A O 1
ATOM 3068 N N . HIS A 1 375 ? -7.312 3.673 12.710 1.00 95.25 375 HIS A N 1
ATOM 3069 C CA . HIS A 1 375 ? -6.221 4.462 12.161 1.00 95.25 375 HIS A CA 1
ATOM 3070 C C . HIS A 1 375 ? -6.552 5.966 12.185 1.00 95.25 375 HIS A C 1
ATOM 3072 O O . HIS A 1 375 ? -7.576 6.389 11.636 1.00 95.25 375 HIS A O 1
ATOM 3078 N N . ILE A 1 376 ? -5.676 6.791 12.776 1.00 92.62 376 ILE A N 1
ATOM 3079 C CA . ILE A 1 376 ? -5.855 8.244 12.928 1.00 92.62 376 ILE A CA 1
ATOM 3080 C C . ILE A 1 376 ? -4.616 9.018 12.458 1.00 92.62 376 ILE A C 1
ATOM 3082 O O . ILE A 1 376 ? -3.595 9.124 13.124 1.00 92.62 376 ILE A O 1
ATOM 3086 N N . ARG A 1 377 ? -4.755 9.709 11.337 1.00 90.44 377 ARG A N 1
ATOM 3087 C CA . ARG A 1 377 ? -3.811 10.703 10.830 1.00 90.44 377 ARG A CA 1
ATOM 3088 C C . ARG A 1 377 ? -4.153 12.106 11.334 1.00 90.44 377 ARG A C 1
ATOM 3090 O O . ARG A 1 377 ? -4.780 12.901 10.634 1.00 90.44 377 ARG A O 1
ATOM 3097 N N . SER A 1 378 ? -3.827 12.385 12.585 1.00 87.44 378 SER A N 1
ATOM 3098 C CA . SER A 1 378 ? -4.099 13.658 13.253 1.00 87.44 378 SER A CA 1
ATOM 3099 C C . SER A 1 378 ? -3.187 14.799 12.789 1.00 87.44 378 SER A C 1
ATOM 3101 O O . SER A 1 378 ? -3.601 15.961 12.833 1.00 87.44 378 SER A O 1
ATOM 3103 N N . ARG A 1 379 ? -1.976 14.514 12.274 1.00 82.69 379 ARG A N 1
ATOM 3104 C CA . ARG A 1 379 ? -1.025 15.568 11.888 1.00 82.69 379 ARG A CA 1
ATOM 3105 C C . ARG A 1 379 ? -1.460 16.384 10.677 1.00 82.69 379 ARG A C 1
ATOM 3107 O O . ARG A 1 379 ? -1.074 17.542 10.528 1.00 82.69 379 ARG A O 1
ATOM 3114 N N . TYR A 1 380 ? -2.338 15.832 9.848 1.00 75.38 380 TYR A N 1
ATOM 3115 C CA . TYR A 1 380 ? -2.981 16.583 8.764 1.00 75.38 380 TYR A CA 1
ATOM 3116 C C . TYR A 1 380 ? -3.846 17.731 9.282 1.00 75.38 380 TYR A C 1
ATOM 3118 O O . TYR A 1 380 ? -4.105 18.703 8.572 1.00 75.38 380 TYR A O 1
ATOM 3126 N N . HIS A 1 381 ? -4.238 17.645 10.547 1.00 73.94 381 HIS A N 1
ATOM 3127 C CA . HIS A 1 381 ? -5.009 18.647 11.239 1.00 73.94 381 HIS A CA 1
ATOM 3128 C C . HIS A 1 381 ? -4.148 19.458 12.218 1.00 73.94 381 HIS A C 1
ATOM 3130 O O . HIS A 1 381 ? -4.727 20.161 13.018 1.00 73.94 381 HIS A O 1
ATOM 3136 N N . VAL A 1 382 ? -2.802 19.460 12.162 1.00 57.50 382 VAL A N 1
ATOM 3137 C CA . VAL A 1 382 ? -1.904 20.139 13.146 1.00 57.50 382 VAL A CA 1
ATOM 3138 C C . VAL A 1 382 ? -2.161 21.637 13.368 1.00 57.50 382 VAL A C 1
ATOM 3140 O O . VAL A 1 382 ? -1.767 22.176 14.398 1.00 57.50 382 VAL A O 1
ATOM 3143 N N . LYS A 1 383 ? -2.906 22.325 12.495 1.00 58.34 383 LYS A N 1
ATOM 3144 C CA . LYS A 1 383 ? -3.421 23.676 12.810 1.00 58.34 383 LYS A CA 1
ATOM 3145 C C . LYS A 1 383 ? -4.571 23.687 13.831 1.00 58.34 383 LYS A C 1
ATOM 3147 O O . LYS A 1 383 ? -5.048 24.747 14.214 1.00 58.34 383 LYS A O 1
ATOM 3152 N N . ALA A 1 384 ? -5.054 22.525 14.235 1.00 52.66 384 ALA A N 1
ATOM 3153 C CA . ALA A 1 384 ? -6.233 22.305 15.045 1.00 52.66 384 ALA A CA 1
ATOM 3154 C C . ALA A 1 384 ? -5.805 21.743 16.406 1.00 52.66 384 ALA A C 1
ATOM 3156 O O . ALA A 1 384 ? -5.862 20.540 16.643 1.00 52.66 384 ALA A O 1
ATOM 3157 N N . GLN A 1 385 ? -5.316 22.607 17.293 1.00 65.38 385 GLN A N 1
ATOM 3158 C CA . GLN A 1 385 ? -4.988 22.198 18.659 1.00 65.38 385 GLN A CA 1
ATOM 3159 C C . GLN A 1 385 ? -6.258 21.968 19.499 1.00 65.38 385 GLN A C 1
ATOM 3161 O O . GLN A 1 385 ? -7.278 22.633 19.301 1.00 65.38 385 GLN A O 1
ATOM 3166 N N . GLY A 1 386 ? -6.173 21.022 20.442 1.00 75.31 386 GLY A N 1
ATOM 3167 C CA . GLY A 1 386 ? -7.185 20.743 21.467 1.00 75.31 386 GLY A CA 1
ATOM 3168 C C . GLY A 1 386 ? -8.442 20.058 20.930 1.00 75.31 386 GLY A C 1
ATOM 3169 O O . GLY A 1 386 ? -8.390 18.932 20.445 1.00 75.31 386 GLY A O 1
ATOM 3170 N N . HIS A 1 387 ? -9.570 20.764 20.982 1.00 81.62 387 HIS A N 1
ATOM 3171 C CA . HIS A 1 387 ? -10.917 20.213 20.796 1.00 81.62 387 HIS A CA 1
ATOM 3172 C C . HIS A 1 387 ? -11.130 19.414 19.495 1.00 81.62 387 HIS A C 1
ATOM 3174 O O . HIS A 1 387 ? -11.894 18.453 19.459 1.00 81.62 387 HIS A O 1
ATOM 3180 N N . ARG A 1 388 ? -10.445 19.782 18.406 1.00 85.75 388 ARG A N 1
ATOM 3181 C CA . ARG A 1 388 ? -10.585 19.086 17.114 1.00 85.75 388 ARG A CA 1
ATOM 3182 C C . ARG A 1 388 ? -9.904 17.716 17.106 1.00 85.75 388 ARG A C 1
ATOM 3184 O O . ARG A 1 388 ? -10.353 16.847 16.365 1.00 85.75 388 ARG A O 1
ATOM 3191 N N . LEU A 1 389 ? -8.859 17.520 17.915 1.00 87.81 389 LEU A N 1
ATOM 3192 C CA . LEU A 1 389 ? -8.250 16.205 18.107 1.00 87.81 389 LEU A CA 1
ATOM 3193 C C . LEU A 1 389 ? -9.198 15.283 18.875 1.00 87.81 389 LEU A C 1
ATOM 3195 O O . LEU A 1 389 ? -9.379 14.141 18.462 1.00 87.81 389 LEU A O 1
ATOM 3199 N N . ASP A 1 390 ? -9.823 15.797 19.937 1.00 89.25 390 ASP A N 1
ATOM 3200 C CA . ASP A 1 390 ? -10.792 15.043 20.734 1.00 89.25 390 ASP A CA 1
ATOM 3201 C C . ASP A 1 390 ? -11.947 14.573 19.858 1.00 89.25 390 ASP A C 1
ATOM 3203 O O . ASP A 1 390 ? -12.144 13.373 19.718 1.00 89.25 390 ASP A O 1
ATOM 3207 N N . LEU A 1 391 ? -12.593 15.487 19.130 1.00 89.12 391 LEU A N 1
ATOM 3208 C CA . LEU A 1 391 ? -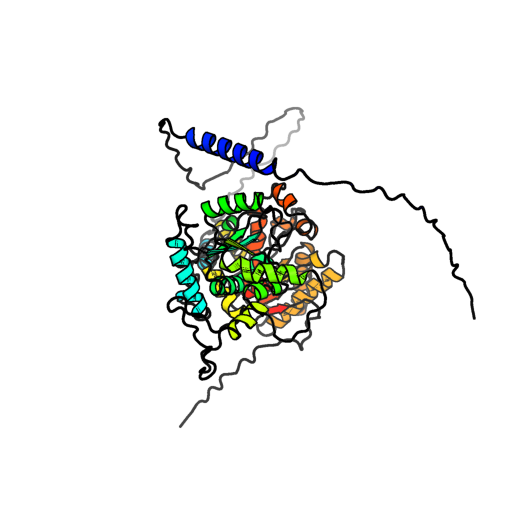13.672 15.142 18.200 1.00 89.12 391 LEU A CA 1
ATOM 3209 C C . LEU A 1 391 ? -13.261 14.103 17.147 1.00 89.12 391 LEU A C 1
ATOM 3211 O O . LEU A 1 391 ? -14.059 13.234 16.803 1.00 89.12 391 LEU A O 1
ATOM 3215 N N . LEU A 1 392 ? -12.034 14.182 16.619 1.00 90.62 392 LEU A N 1
ATOM 3216 C CA . LEU A 1 392 ? -11.529 13.206 15.650 1.00 90.62 392 LEU A CA 1
ATOM 3217 C C . LEU A 1 392 ? -11.398 11.811 16.279 1.00 90.62 392 LEU A C 1
ATOM 3219 O O . LEU A 1 392 ? -11.831 10.829 15.681 1.00 90.62 392 LEU A O 1
ATOM 3223 N N . CYS A 1 393 ? -10.819 11.729 17.477 1.00 91.62 393 CYS A N 1
ATOM 3224 C CA . CYS A 1 393 ? -10.636 10.470 18.198 1.00 91.62 393 CYS A CA 1
ATOM 3225 C C . CYS A 1 393 ? -11.980 9.888 18.660 1.00 91.62 393 CYS A C 1
ATOM 3227 O O . CYS A 1 393 ? -12.223 8.695 18.495 1.00 91.62 393 CYS A O 1
ATOM 3229 N N . GLU A 1 394 ? -12.875 10.730 19.180 1.00 91.25 394 GLU A N 1
ATOM 3230 C CA . GLU A 1 394 ? -14.232 10.352 19.580 1.00 91.25 394 GLU A CA 1
ATOM 3231 C C . GLU A 1 394 ? -15.018 9.783 18.401 1.00 91.25 394 GLU A C 1
ATOM 3233 O O . GLU A 1 394 ? -15.597 8.700 18.503 1.00 91.25 394 GLU A O 1
ATOM 3238 N N . ASN A 1 395 ? -14.981 10.469 17.252 1.00 91.62 395 ASN A N 1
ATOM 3239 C CA . ASN A 1 395 ? -15.641 9.990 16.044 1.00 91.62 395 ASN A CA 1
ATOM 3240 C C . ASN A 1 395 ? -15.063 8.643 15.603 1.00 91.62 395 ASN A C 1
ATOM 3242 O O . ASN A 1 395 ? -15.827 7.727 15.333 1.00 91.62 395 ASN A O 1
ATOM 3246 N N . ALA A 1 396 ? -13.736 8.485 15.591 1.00 92.81 396 ALA A N 1
ATOM 3247 C CA . ALA A 1 396 ? -13.088 7.238 15.187 1.00 92.81 396 ALA A CA 1
ATOM 3248 C C . ALA A 1 396 ? -13.541 6.029 16.025 1.00 92.81 396 ALA A C 1
ATOM 3250 O O . ALA A 1 396 ? -13.819 4.962 15.470 1.00 92.81 396 ALA A O 1
ATOM 3251 N N . VAL A 1 397 ? -13.660 6.210 17.345 1.00 91.44 397 VAL A N 1
ATOM 3252 C CA . VAL A 1 397 ? -14.163 5.185 18.269 1.00 91.44 397 VAL A CA 1
ATOM 3253 C C . VAL A 1 397 ? -15.647 4.925 18.034 1.00 91.44 397 VAL A C 1
ATOM 3255 O O . VAL A 1 397 ? -16.046 3.774 17.890 1.00 91.44 397 VAL A O 1
ATOM 3258 N N . HIS A 1 398 ? -16.468 5.972 17.938 1.00 89.56 398 HIS A N 1
ATOM 3259 C CA . HIS A 1 398 ? -17.905 5.828 17.709 1.00 89.56 398 HIS A CA 1
ATOM 3260 C C . HIS A 1 398 ? -18.209 5.100 16.390 1.00 89.56 398 HIS A C 1
ATOM 3262 O O . HIS A 1 398 ? -19.037 4.194 16.359 1.00 89.56 398 HIS A O 1
ATOM 3268 N N . CYS A 1 399 ? -17.487 5.430 15.317 1.00 91.12 399 CYS A N 1
ATOM 3269 C CA . CYS A 1 399 ? -17.573 4.730 14.039 1.00 91.12 399 CYS A CA 1
ATOM 3270 C C . CYS A 1 399 ? -17.243 3.240 14.171 1.00 91.12 399 CYS A C 1
ATOM 3272 O O . CYS A 1 399 ? -17.903 2.412 13.547 1.00 91.12 399 CYS A O 1
ATOM 3274 N N . LEU A 1 400 ? -16.249 2.891 14.995 1.00 90.69 400 LEU A N 1
ATOM 3275 C CA . LEU A 1 400 ? -15.889 1.495 15.208 1.00 90.69 400 LEU A CA 1
ATOM 3276 C C . LEU A 1 400 ? -16.985 0.743 15.959 1.00 90.69 400 LEU A C 1
ATOM 3278 O O . LEU A 1 400 ? -17.395 -0.322 15.511 1.00 90.69 400 LEU A O 1
ATOM 3282 N N . TYR A 1 401 ? -17.497 1.316 17.051 1.00 86.88 401 TYR A N 1
ATOM 3283 C CA . TYR A 1 401 ? -18.606 0.718 17.797 1.00 86.88 401 TYR A CA 1
ATOM 3284 C C . TYR A 1 401 ? -19.844 0.509 16.921 1.00 86.88 401 TYR A C 1
ATOM 3286 O O . TYR A 1 401 ? -20.582 -0.436 17.156 1.00 86.88 401 TYR A O 1
ATOM 3294 N N . LYS A 1 402 ? -20.070 1.336 15.891 1.00 84.50 402 LYS A N 1
ATOM 3295 C CA . LYS A 1 402 ? -21.160 1.113 14.929 1.00 84.50 402 LYS A CA 1
ATOM 3296 C C . LYS A 1 402 ? -20.924 -0.068 13.997 1.00 84.50 402 LYS A C 1
ATOM 3298 O O . LYS A 1 402 ? -21.865 -0.813 13.755 1.00 84.50 402 LYS A O 1
ATOM 3303 N N . LEU A 1 403 ? -19.701 -0.244 13.494 1.00 83.69 403 LEU A N 1
ATOM 3304 C CA . LEU A 1 403 ? -19.350 -1.438 12.715 1.00 83.69 403 LEU A CA 1
ATOM 3305 C C . LEU A 1 403 ? -19.487 -2.710 13.562 1.00 83.69 403 LEU A C 1
ATOM 3307 O O . LEU A 1 403 ? -19.965 -3.730 13.080 1.00 83.69 403 LEU A O 1
ATOM 3311 N N . ASP A 1 404 ? -19.095 -2.625 14.833 1.00 78.00 404 ASP A N 1
ATOM 3312 C CA . ASP A 1 404 ? -19.070 -3.753 15.766 1.00 78.00 404 ASP A CA 1
ATOM 3313 C C . ASP A 1 404 ? -20.396 -3.963 16.514 1.00 78.00 404 ASP A C 1
ATOM 3315 O O . ASP A 1 404 ? -20.571 -4.974 17.186 1.00 78.00 404 ASP A O 1
ATOM 3319 N N . ALA A 1 405 ? -21.366 -3.047 16.390 1.00 69.81 405 ALA A N 1
ATOM 3320 C CA . ALA A 1 405 ? -22.673 -3.160 17.044 1.00 69.81 405 ALA A CA 1
ATOM 3321 C C . ALA A 1 405 ? -23.416 -4.439 16.627 1.00 69.81 405 ALA A C 1
ATOM 3323 O O . ALA A 1 405 ? -24.204 -4.978 17.400 1.00 69.81 405 ALA A O 1
ATOM 3324 N N . GLN A 1 406 ? -23.127 -4.948 15.427 1.00 64.94 406 GLN A N 1
ATOM 3325 C CA . GLN A 1 406 ? -23.651 -6.222 14.934 1.00 64.94 406 GLN A CA 1
ATOM 3326 C C . GLN A 1 406 ? -22.940 -7.448 15.529 1.00 64.94 406 GLN A C 1
ATOM 3328 O O . GLN A 1 406 ? -23.489 -8.544 15.505 1.00 64.94 406 GLN A O 1
ATOM 3333 N N . LYS A 1 407 ? -21.735 -7.275 16.082 1.00 67.50 407 LYS A N 1
ATOM 3334 C CA . LYS A 1 407 ? -20.876 -8.327 16.642 1.00 67.50 407 LYS A CA 1
ATOM 3335 C C . LYS A 1 407 ? -20.532 -8.036 18.111 1.00 67.50 407 LYS A C 1
ATOM 3337 O O . LYS A 1 407 ? -19.365 -8.026 18.469 1.00 67.50 407 LYS A O 1
ATOM 3342 N N . ALA A 1 408 ? -21.539 -7.777 18.952 1.00 53.88 408 ALA A N 1
ATOM 3343 C CA . ALA A 1 408 ? -21.475 -7.730 20.427 1.00 53.88 408 ALA A CA 1
ATOM 3344 C C . ALA A 1 408 ? -20.052 -7.589 21.058 1.00 53.88 408 ALA A C 1
ATOM 3346 O O . ALA A 1 408 ? -19.463 -8.538 21.575 1.00 53.88 408 ALA A O 1
ATOM 3347 N N . SER A 1 409 ? -19.525 -6.365 20.959 1.00 63.09 409 SER A N 1
ATOM 3348 C CA . SER A 1 409 ? -18.361 -5.691 21.571 1.00 63.09 409 SER A CA 1
ATOM 3349 C C . SER A 1 409 ? -17.529 -6.341 22.705 1.00 63.09 409 SER A C 1
ATOM 3351 O O . SER A 1 409 ? -17.412 -5.770 23.794 1.00 63.09 409 SER A O 1
ATOM 3353 N N . THR A 1 410 ? -16.827 -7.449 22.463 1.00 75.12 410 THR A N 1
ATOM 3354 C CA . THR A 1 410 ? -15.807 -7.972 23.415 1.00 75.12 410 THR A CA 1
ATOM 3355 C C . THR A 1 410 ? -14.381 -7.983 22.875 1.00 75.12 410 THR A C 1
ATOM 3357 O O . THR A 1 410 ? -13.447 -8.413 23.559 1.00 75.12 410 THR A O 1
ATOM 3360 N N . ARG A 1 411 ? -14.193 -7.518 21.639 1.00 86.06 411 ARG A N 1
ATOM 3361 C CA . ARG A 1 411 ? -12.925 -7.653 20.929 1.00 86.06 411 ARG A CA 1
ATOM 3362 C C . ARG A 1 411 ? -11.934 -6.546 21.302 1.00 86.06 411 ARG A C 1
ATOM 3364 O O . ARG A 1 411 ? -12.336 -5.392 21.465 1.00 86.06 411 ARG A O 1
ATOM 3371 N N . PRO A 1 412 ? -10.627 -6.859 21.382 1.00 90.44 412 PRO A N 1
ATOM 3372 C CA . PRO A 1 412 ? -9.581 -5.851 21.494 1.00 90.44 412 PRO A CA 1
ATOM 3373 C C . PRO A 1 412 ? -9.661 -4.804 20.376 1.00 90.44 412 PRO A C 1
ATOM 3375 O O . PRO A 1 412 ? -10.105 -5.094 19.263 1.00 90.44 412 PRO A O 1
ATOM 3378 N N . ILE A 1 413 ? -9.183 -3.590 20.661 1.00 91.00 413 ILE A N 1
ATOM 3379 C CA . ILE A 1 413 ? -9.085 -2.505 19.679 1.00 91.00 413 ILE A CA 1
ATOM 3380 C C . ILE A 1 413 ? -7.623 -2.087 19.550 1.00 91.00 413 ILE A C 1
ATOM 3382 O O . ILE A 1 413 ? -7.040 -1.574 20.505 1.00 91.00 413 ILE A O 1
ATOM 3386 N N . TYR A 1 414 ? -7.060 -2.256 18.357 1.00 93.62 414 TYR A N 1
ATOM 3387 C CA . TYR A 1 414 ? -5.749 -1.741 17.987 1.00 93.62 414 TYR A CA 1
ATOM 3388 C C . TYR A 1 414 ? -5.861 -0.296 17.492 1.00 93.62 414 TYR A C 1
ATOM 3390 O O . TYR A 1 414 ? -6.674 -0.000 16.618 1.00 93.62 414 TYR A O 1
ATOM 3398 N N . VAL A 1 415 ? -5.035 0.612 18.019 1.00 92.88 415 VAL A N 1
ATOM 3399 C CA . VAL A 1 415 ? -5.028 2.024 17.606 1.00 92.88 415 VAL A CA 1
ATOM 3400 C C . VAL A 1 415 ? -3.659 2.417 17.061 1.00 92.88 415 VAL A C 1
ATOM 3402 O O . VAL A 1 415 ? -2.646 2.334 17.753 1.00 92.88 415 VAL A O 1
ATOM 3405 N N . SER A 1 416 ? -3.662 2.927 15.835 1.00 91.94 416 SER A N 1
ATOM 3406 C CA . SER A 1 416 ? -2.508 3.462 15.117 1.00 91.94 416 SER A CA 1
ATOM 3407 C C . SER A 1 416 ? -2.790 4.943 14.818 1.00 91.94 416 SER A C 1
ATOM 3409 O O . SER A 1 416 ? -3.775 5.269 14.155 1.00 91.94 416 SER A O 1
ATOM 3411 N N . ALA A 1 417 ? -1.999 5.869 15.371 1.00 90.56 417 ALA A N 1
ATOM 3412 C CA . ALA A 1 417 ? -2.017 7.276 14.971 1.00 90.56 417 ALA A CA 1
ATOM 3413 C C . ALA A 1 417 ? -0.637 7.947 14.785 1.00 90.56 417 ALA A C 1
ATOM 3415 O O . ALA A 1 417 ? 0.280 7.748 15.581 1.00 90.56 417 ALA A O 1
ATOM 3416 N N . ASP A 1 418 ? -0.546 8.890 13.841 1.00 85.50 418 ASP A N 1
ATOM 3417 C CA . ASP A 1 418 ? 0.660 9.700 13.554 1.00 85.50 418 ASP A CA 1
ATOM 3418 C C . ASP A 1 418 ? 1.041 10.706 14.672 1.00 85.50 418 ASP A C 1
ATOM 3420 O O . ASP A 1 418 ? 1.964 11.520 14.536 1.00 85.50 418 ASP A O 1
ATOM 3424 N N . HIS A 1 419 ? 0.302 10.702 15.784 1.00 84.62 419 HIS A N 1
ATOM 3425 C CA . HIS A 1 419 ? 0.557 11.525 16.958 1.00 84.62 419 HIS A CA 1
ATOM 3426 C C . HIS A 1 419 ? 0.143 10.805 18.240 1.00 84.62 419 HIS A C 1
ATOM 3428 O O . HIS A 1 419 ? -0.977 10.310 18.371 1.00 84.62 419 HIS A O 1
ATOM 3434 N N . ARG A 1 420 ? 1.012 10.847 19.254 1.00 82.75 420 ARG A N 1
ATOM 3435 C CA . ARG A 1 420 ? 0.785 10.183 20.545 1.00 82.75 420 ARG A CA 1
ATOM 3436 C C . ARG A 1 420 ? -0.496 10.630 21.246 1.00 82.75 420 ARG A C 1
ATOM 3438 O O . ARG A 1 420 ? -1.225 9.788 21.764 1.00 82.75 420 ARG A O 1
ATOM 3445 N N . SER A 1 421 ? -0.789 11.932 21.252 1.00 86.19 421 SER A N 1
ATOM 3446 C CA . SER A 1 421 ? -2.023 12.440 21.867 1.00 86.19 421 SER A CA 1
ATOM 3447 C C . SER A 1 421 ? -3.276 11.846 21.225 1.00 86.19 421 SER A C 1
ATOM 3449 O O . SER A 1 421 ? -4.229 11.593 21.942 1.00 86.19 421 SER A O 1
ATOM 3451 N N . ALA A 1 422 ? -3.265 11.552 19.919 1.00 88.81 422 ALA A N 1
ATOM 3452 C CA . ALA A 1 422 ? -4.410 10.929 19.260 1.00 88.81 422 ALA A CA 1
ATOM 3453 C C . ALA A 1 422 ? -4.653 9.511 19.792 1.00 88.81 422 ALA A C 1
ATOM 3455 O O . ALA A 1 422 ? -5.785 9.159 20.117 1.00 88.81 422 ALA A O 1
ATOM 3456 N N . VAL A 1 423 ? -3.587 8.722 19.968 1.00 87.88 423 VAL A N 1
ATOM 3457 C CA . VAL A 1 423 ? -3.697 7.383 20.566 1.00 87.88 423 VAL A CA 1
ATOM 3458 C C . VAL A 1 423 ? -4.234 7.482 21.995 1.00 87.88 423 VAL A C 1
ATOM 3460 O O . VAL A 1 423 ? -5.197 6.807 22.343 1.00 87.88 423 VAL A O 1
ATOM 3463 N N . TRP A 1 424 ? -3.671 8.374 22.815 1.00 86.69 424 TRP A N 1
ATOM 3464 C CA . TRP A 1 424 ? -4.089 8.538 24.210 1.00 86.69 424 TRP A CA 1
ATOM 3465 C C . TRP A 1 424 ? -5.544 8.996 24.354 1.00 86.69 424 TRP A C 1
ATOM 3467 O O . TRP A 1 424 ? -6.304 8.394 25.111 1.00 86.69 424 TRP A O 1
ATOM 3477 N N . THR A 1 425 ? -5.952 10.019 23.603 1.00 89.88 425 THR A N 1
ATOM 3478 C CA . THR A 1 425 ? -7.330 10.520 23.601 1.00 89.88 425 THR A CA 1
ATOM 3479 C C . THR A 1 425 ? -8.311 9.432 23.158 1.00 89.88 425 THR A C 1
ATOM 3481 O O . THR A 1 425 ? -9.348 9.247 23.795 1.00 89.88 425 THR A O 1
ATOM 3484 N N . THR A 1 426 ? -7.961 8.649 22.132 1.00 90.31 426 THR A N 1
ATOM 3485 C CA . THR A 1 426 ? -8.764 7.504 21.663 1.00 90.31 426 THR A CA 1
ATOM 3486 C C . THR A 1 426 ? -8.960 6.468 22.770 1.00 90.31 426 THR A C 1
ATOM 3488 O O . THR A 1 426 ? -10.083 6.026 23.012 1.00 90.31 426 THR A O 1
ATOM 3491 N N . LEU A 1 427 ? -7.894 6.120 23.498 1.00 86.69 427 LEU A N 1
ATOM 3492 C CA . LEU A 1 427 ? -7.958 5.170 24.613 1.00 86.69 427 LEU A CA 1
ATOM 3493 C C . LEU A 1 427 ? -8.801 5.696 25.777 1.00 86.69 427 LEU A C 1
ATOM 3495 O O . LEU A 1 427 ? -9.643 4.970 26.304 1.00 86.69 427 LEU A O 1
ATOM 3499 N N . GLN A 1 428 ? -8.602 6.959 26.166 1.00 88.12 428 GLN A N 1
ATOM 3500 C CA . GLN A 1 428 ? -9.378 7.585 27.236 1.00 88.12 428 GLN A CA 1
ATOM 3501 C C . GLN A 1 428 ? -10.870 7.610 26.906 1.00 88.12 428 GLN A C 1
ATOM 3503 O O . GLN A 1 428 ? -11.693 7.302 27.768 1.00 88.12 428 GLN A O 1
ATOM 3508 N N . TYR A 1 429 ? -11.226 7.970 25.673 1.00 88.62 429 TYR A N 1
ATOM 3509 C CA . TYR A 1 429 ? -12.618 8.011 25.249 1.00 88.62 429 TYR A CA 1
ATOM 3510 C C . TYR A 1 429 ? -13.236 6.615 25.151 1.00 88.62 429 TYR A C 1
ATOM 3512 O O . TYR A 1 429 ? -14.330 6.393 25.664 1.00 88.62 429 TYR A O 1
ATOM 3520 N N . SER A 1 430 ? -12.513 5.652 24.578 1.00 85.00 430 SER A N 1
ATOM 3521 C CA . SER A 1 430 ? -12.990 4.273 24.491 1.00 85.00 430 SER A CA 1
ATOM 3522 C C . SER A 1 430 ? -13.231 3.672 25.884 1.00 85.00 430 SER A C 1
ATOM 3524 O O . SER A 1 430 ? -14.290 3.099 26.124 1.00 85.00 430 SER A O 1
ATOM 3526 N N . HIS A 1 431 ? -12.343 3.928 26.855 1.00 83.56 431 HIS A N 1
ATOM 3527 C CA . HIS A 1 431 ? -12.554 3.524 28.251 1.00 83.56 431 HIS A CA 1
ATOM 3528 C C . HIS A 1 431 ? -13.800 4.175 28.875 1.00 83.56 431 HIS A C 1
ATOM 3530 O O . HIS A 1 431 ? -14.550 3.511 29.590 1.00 83.56 431 HIS A O 1
ATOM 3536 N N . LYS A 1 432 ? -14.053 5.466 28.608 1.00 85.19 432 LYS A N 1
ATOM 3537 C CA . LYS A 1 432 ? -15.279 6.145 29.068 1.00 85.19 432 LYS A CA 1
ATOM 3538 C C . LYS A 1 432 ? -16.534 5.487 28.489 1.00 85.19 432 LYS A C 1
ATOM 3540 O O . LYS A 1 432 ? -17.479 5.259 29.235 1.00 85.19 432 LYS A O 1
ATOM 3545 N N . LEU A 1 433 ? -16.539 5.145 27.200 1.00 81.25 433 LEU A N 1
ATOM 3546 C CA . LEU A 1 433 ? -17.668 4.454 26.570 1.00 81.25 433 LEU A CA 1
ATOM 3547 C C . LEU A 1 433 ? -17.892 3.054 27.150 1.00 81.25 433 LEU A C 1
ATOM 3549 O O . LEU A 1 433 ? -19.034 2.702 27.445 1.00 81.25 433 LEU A O 1
ATOM 3553 N N . SER A 1 434 ? -16.826 2.286 27.397 1.00 74.81 434 SER A N 1
ATOM 3554 C CA . SER A 1 434 ? -16.942 0.973 28.042 1.00 74.81 434 SER A CA 1
ATOM 3555 C C . SER A 1 434 ? -17.563 1.071 29.441 1.00 74.81 434 SER A C 1
ATOM 3557 O O . SER A 1 434 ? -18.331 0.201 29.831 1.00 74.81 434 SER A O 1
ATOM 3559 N N . LEU A 1 435 ? -17.308 2.145 30.196 1.00 73.12 435 LEU A N 1
ATOM 3560 C CA . LEU A 1 435 ? -17.967 2.350 31.493 1.00 73.12 435 LEU A CA 1
ATOM 3561 C C . LEU A 1 435 ? -19.476 2.611 31.373 1.00 73.12 435 LEU A C 1
ATOM 3563 O O . LEU A 1 435 ? -20.214 2.274 32.295 1.00 73.12 435 LEU A O 1
ATOM 3567 N N . HIS A 1 436 ? -19.936 3.201 30.267 1.00 71.69 436 HIS A N 1
ATOM 3568 C CA . HIS A 1 436 ? -21.350 3.520 30.060 1.00 71.69 436 HIS A CA 1
ATOM 3569 C C . HIS A 1 436 ? -22.168 2.354 29.488 1.00 71.69 436 HIS A C 1
ATOM 3571 O O . HIS A 1 436 ? -23.365 2.282 29.756 1.00 71.69 436 HIS A O 1
ATOM 3577 N N . HIS A 1 437 ? -21.544 1.442 28.735 1.00 64.88 437 HIS A N 1
ATOM 3578 C CA . HIS A 1 437 ? -22.244 0.352 28.040 1.00 64.88 437 HIS A CA 1
ATOM 3579 C C . HIS A 1 437 ? -22.159 -1.023 28.724 1.00 64.88 437 HIS A C 1
ATOM 3581 O O . HIS A 1 437 ? -22.831 -1.957 28.293 1.00 64.88 437 HIS A O 1
ATOM 3587 N N . VAL A 1 438 ? -21.379 -1.179 29.798 1.00 52.03 438 VAL A N 1
ATOM 3588 C CA . VAL A 1 438 ? -21.175 -2.489 30.437 1.00 52.03 438 VAL A CA 1
ATOM 3589 C C . VAL A 1 438 ? -22.205 -2.743 31.543 1.00 52.03 438 VAL A C 1
ATOM 3591 O O . VAL A 1 438 ? -22.063 -2.295 32.681 1.00 52.03 438 VAL A O 1
ATOM 3594 N N . THR A 1 439 ? -23.193 -3.593 31.248 1.00 50.94 439 THR A N 1
ATOM 3595 C CA . THR A 1 439 ? -23.701 -4.551 32.243 1.00 50.94 439 THR A CA 1
ATOM 3596 C C . THR A 1 439 ? -22.520 -5.413 32.694 1.00 50.94 439 THR A C 1
ATOM 3598 O O . THR A 1 439 ? -21.844 -5.986 31.851 1.00 50.94 439 THR A O 1
ATOM 3601 N N . ALA A 1 440 ? -22.262 -5.471 34.003 1.00 47.66 440 ALA A N 1
ATOM 3602 C CA . ALA A 1 440 ? -21.018 -5.812 34.717 1.00 47.66 440 ALA A CA 1
ATOM 3603 C C . ALA A 1 440 ? -20.139 -7.029 34.306 1.00 47.66 440 ALA A C 1
ATOM 3605 O O . ALA A 1 440 ? -19.197 -7.333 35.039 1.00 47.66 440 ALA A O 1
ATOM 3606 N N . ARG A 1 441 ? -20.385 -7.750 33.207 1.00 44.62 441 ARG A N 1
ATOM 3607 C CA . ARG A 1 441 ? -19.735 -9.040 32.941 1.00 44.62 441 ARG A CA 1
ATOM 3608 C C . ARG A 1 441 ? -18.467 -9.029 32.091 1.00 44.62 441 ARG A C 1
ATOM 3610 O O . ARG A 1 441 ? -17.697 -9.968 32.244 1.00 44.62 441 ARG A O 1
ATOM 3617 N N . GLU A 1 442 ? -18.161 -8.007 31.293 1.00 51.66 442 GLU A N 1
ATOM 3618 C CA . GLU A 1 442 ? -17.003 -8.088 30.380 1.00 51.66 442 GLU A CA 1
ATOM 3619 C C . GLU A 1 442 ? -16.184 -6.791 30.354 1.00 51.66 442 GLU A C 1
ATOM 3621 O O . GLU A 1 442 ? -16.384 -5.893 29.546 1.00 51.66 442 GLU A O 1
ATOM 3626 N N . LYS A 1 443 ? -15.203 -6.703 31.263 1.00 53.97 443 LYS A N 1
ATOM 3627 C CA . LYS A 1 443 ? -14.142 -5.677 31.268 1.00 53.97 443 LYS A CA 1
ATOM 3628 C C . LYS A 1 443 ? -12.998 -6.030 30.297 1.00 53.97 443 LYS A C 1
ATOM 3630 O O . LYS A 1 443 ? -11.833 -5.829 30.635 1.00 53.97 443 LYS A O 1
ATOM 3635 N N . ASN A 1 444 ? -13.311 -6.589 29.129 1.00 48.53 444 ASN A N 1
ATOM 3636 C CA . ASN A 1 444 ? -12.323 -6.868 28.081 1.00 48.53 444 ASN A CA 1
ATOM 3637 C C . ASN A 1 444 ? -12.185 -5.594 27.233 1.00 48.53 444 ASN A C 1
ATOM 3639 O O . ASN A 1 444 ? -12.998 -5.324 26.363 1.00 48.53 444 ASN A O 1
ATOM 3643 N N . LEU A 1 445 ? -11.415 -4.610 27.695 1.00 57.88 445 LEU A N 1
ATOM 3644 C CA . LEU A 1 445 ? -9.951 -4.497 27.638 1.00 57.88 445 LEU A CA 1
ATOM 3645 C C . LEU A 1 445 ? -9.501 -4.079 26.234 1.00 57.88 445 LEU A C 1
ATOM 3647 O O . LEU A 1 445 ? -9.099 -4.879 25.395 1.00 57.88 445 LEU A O 1
ATOM 3651 N N . ILE A 1 446 ? -9.548 -2.765 26.024 1.00 55.59 446 ILE A N 1
ATOM 3652 C CA . ILE A 1 446 ? -8.862 -2.087 24.930 1.00 55.59 446 ILE A CA 1
ATOM 3653 C C . ILE A 1 446 ? -7.359 -2.332 25.115 1.00 55.59 446 ILE A C 1
ATOM 3655 O O . ILE A 1 446 ? -6.705 -1.698 25.945 1.00 55.59 446 ILE A O 1
ATOM 3659 N N . LEU A 1 447 ? -6.821 -3.292 24.372 1.00 59.28 447 LEU A N 1
ATOM 3660 C CA . LEU A 1 447 ? -5.395 -3.576 24.294 1.00 59.28 447 LEU A CA 1
ATOM 3661 C C . LEU A 1 447 ? -4.820 -2.855 23.076 1.00 59.28 447 LEU A C 1
ATOM 3663 O O . LEU A 1 447 ? -4.957 -3.342 21.959 1.00 59.28 447 LEU A O 1
ATOM 3667 N N . SER A 1 448 ? -4.140 -1.728 23.317 1.00 55.19 448 SER A N 1
ATOM 3668 C CA . SER A 1 448 ? -2.788 -1.459 22.792 1.00 55.19 448 SER A CA 1
ATOM 3669 C C . SER A 1 448 ? -2.515 -0.014 22.358 1.00 55.19 448 SER A C 1
ATOM 3671 O O . SER A 1 448 ? -3.291 0.610 21.640 1.00 55.19 448 SER A O 1
ATOM 3673 N N . LEU A 1 449 ? -1.319 0.451 22.738 1.00 57.31 449 LEU A N 1
ATOM 3674 C CA . LEU A 1 449 ? -0.565 1.556 22.145 1.00 57.31 449 LEU A CA 1
ATOM 3675 C C . LEU A 1 449 ? 0.464 0.963 21.171 1.00 57.31 449 LEU A C 1
ATOM 3677 O O . LEU A 1 449 ? 1.158 0.020 21.549 1.00 57.31 449 LEU A O 1
ATOM 3681 N N . SER A 1 450 ? 0.679 1.585 20.005 1.00 55.50 450 SER A N 1
ATOM 3682 C CA . SER A 1 450 ? 1.666 1.159 18.989 1.00 55.50 450 SER A CA 1
ATOM 3683 C C 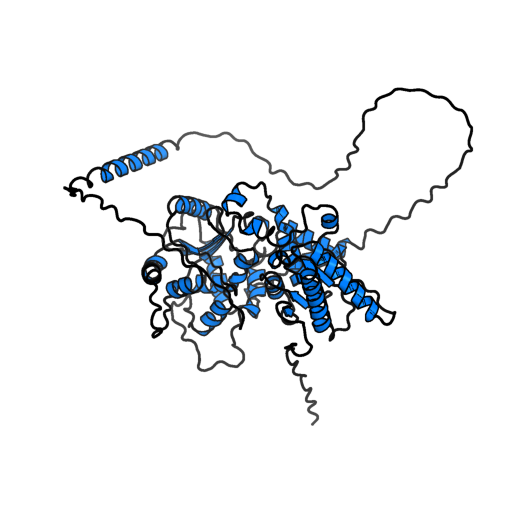. SER A 1 450 ? 3.142 1.094 19.460 1.00 55.50 450 SER A C 1
ATOM 3685 O O . SER A 1 450 ? 4.031 0.852 18.655 1.00 55.50 450 SER A O 1
ATOM 3687 N N . ARG A 1 451 ? 3.435 1.336 20.746 1.00 60.44 451 ARG A N 1
ATOM 3688 C CA . ARG A 1 451 ? 4.647 0.943 21.494 1.00 60.44 451 ARG A CA 1
ATOM 3689 C C . ARG A 1 451 ? 4.541 1.510 22.911 1.00 60.44 451 ARG A C 1
ATOM 3691 O O . ARG A 1 451 ? 4.482 2.728 23.069 1.00 60.44 451 ARG A O 1
ATOM 3698 N N . GLN A 1 452 ? 4.615 0.682 23.958 1.00 49.91 452 GLN A N 1
ATOM 3699 C CA . GLN A 1 452 ? 4.770 1.184 25.340 1.00 49.91 452 GLN A CA 1
ATOM 3700 C C . GLN A 1 452 ? 6.026 2.067 25.500 1.00 49.91 452 GLN A C 1
ATOM 3702 O O . GLN A 1 452 ? 6.001 3.048 26.239 1.00 49.91 452 GLN A O 1
ATOM 3707 N N . GLN A 1 453 ? 7.103 1.772 24.761 1.00 51.75 453 GLN A N 1
ATOM 3708 C CA . GLN A 1 453 ? 8.351 2.549 24.792 1.00 51.75 453 GLN A CA 1
ATOM 3709 C C . GLN A 1 453 ? 8.194 3.975 24.247 1.00 51.75 453 GLN A C 1
ATOM 3711 O O . GLN A 1 453 ? 8.836 4.898 24.741 1.00 51.75 453 GLN A O 1
ATOM 3716 N N . ALA A 1 454 ? 7.273 4.198 23.309 1.00 51.09 454 ALA A N 1
ATOM 3717 C CA . ALA A 1 454 ? 7.034 5.522 22.744 1.00 51.09 454 ALA A CA 1
ATOM 3718 C C . ALA A 1 454 ? 6.267 6.459 23.700 1.00 51.09 454 ALA A C 1
ATOM 3720 O O . ALA A 1 454 ? 6.024 7.627 23.390 1.00 51.09 454 ALA A O 1
ATOM 3721 N N . MET A 1 455 ? 5.884 5.964 24.887 1.00 52.72 455 MET A N 1
ATOM 3722 C CA . MET A 1 455 ? 5.407 6.821 25.967 1.00 52.72 455 MET A CA 1
ATOM 3723 C C . MET A 1 455 ? 6.535 7.483 26.769 1.00 52.72 455 MET A C 1
ATOM 3725 O O . MET A 1 455 ? 6.275 8.475 27.454 1.00 52.72 455 MET A O 1
ATOM 3729 N N . GLN A 1 456 ? 7.757 6.957 26.710 1.00 59.88 456 GLN A N 1
ATOM 3730 C CA . GLN A 1 456 ? 8.884 7.485 27.484 1.00 59.88 456 GLN A CA 1
ATOM 3731 C C . GLN A 1 456 ? 9.771 8.419 26.666 1.00 59.88 456 GLN A C 1
ATOM 3733 O O . GLN A 1 456 ? 10.364 9.326 27.238 1.00 59.88 456 GLN A O 1
ATOM 3738 N N . ASP A 1 457 ? 9.812 8.243 25.346 1.00 60.38 457 ASP A N 1
ATOM 3739 C CA . ASP A 1 457 ? 10.597 9.098 24.467 1.00 60.38 457 ASP A CA 1
ATOM 3740 C C . ASP A 1 457 ? 9.705 10.128 23.753 1.00 60.38 457 ASP A C 1
ATOM 3742 O O . ASP A 1 457 ? 8.770 9.781 23.022 1.00 60.38 457 ASP A O 1
ATOM 3746 N N . GLU A 1 458 ? 9.982 11.416 23.974 1.00 56.78 458 GLU A N 1
ATOM 3747 C CA . GLU A 1 458 ? 9.359 12.515 23.224 1.00 56.78 458 GLU A CA 1
ATOM 3748 C C . GLU A 1 458 ? 9.704 12.461 21.726 1.00 56.78 458 GLU A C 1
ATOM 3750 O O . GLU A 1 458 ? 9.014 13.093 20.921 1.00 56.78 458 GLU A O 1
ATOM 3755 N N . SER A 1 459 ? 10.709 11.666 21.329 1.00 54.25 459 SER A N 1
ATOM 3756 C CA . SER A 1 459 ? 11.108 11.471 19.929 1.00 54.25 459 SER A CA 1
ATOM 3757 C C . SER A 1 459 ? 10.028 10.823 19.041 1.00 54.25 459 SER A C 1
ATOM 3759 O O . SER A 1 459 ? 10.100 10.934 17.815 1.00 54.25 459 SER A O 1
ATOM 3761 N N . GLY A 1 460 ? 8.945 10.311 19.640 1.00 54.97 460 GLY A N 1
ATOM 3762 C CA . GLY A 1 460 ? 7.627 10.251 19.011 1.00 54.97 460 GLY A CA 1
ATOM 3763 C C . GLY A 1 460 ? 7.275 8.933 18.319 1.00 54.97 460 GLY A C 1
ATOM 3764 O O . GLY A 1 460 ? 8.045 8.353 17.563 1.00 54.97 460 GLY A O 1
ATOM 3765 N N . ILE A 1 461 ? 6.031 8.498 18.543 1.00 52.88 461 ILE A N 1
ATOM 3766 C CA . ILE A 1 461 ? 5.349 7.463 17.755 1.00 52.88 461 ILE A CA 1
ATOM 3767 C C . ILE A 1 461 ? 5.345 7.907 16.286 1.00 52.88 461 ILE A C 1
ATOM 3769 O O . ILE A 1 461 ? 4.813 8.972 15.966 1.00 52.88 461 ILE A O 1
ATOM 3773 N N . LEU A 1 462 ? 5.975 7.112 15.420 1.00 60.06 462 LEU A N 1
ATOM 3774 C C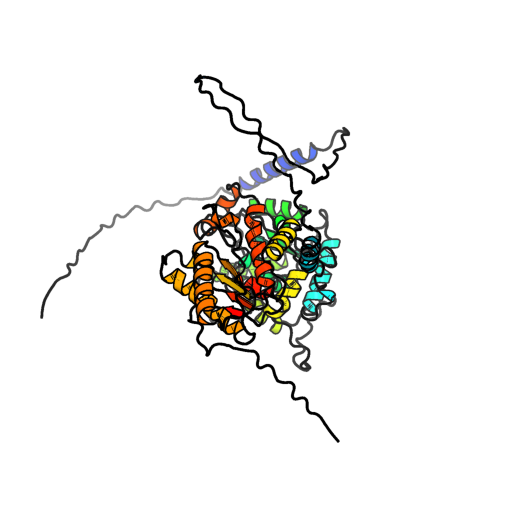A . LEU A 1 462 ? 6.287 7.469 14.034 1.00 60.06 462 LEU A CA 1
ATOM 3775 C C . LEU A 1 462 ? 5.960 6.324 13.067 1.00 60.06 462 LEU A C 1
ATOM 3777 O O . LEU A 1 462 ? 6.767 5.958 12.216 1.00 60.06 462 LEU A O 1
ATOM 3781 N N . HIS A 1 463 ? 4.753 5.772 13.147 1.00 62.53 463 HIS A N 1
ATOM 3782 C CA . HIS A 1 463 ? 4.170 5.200 11.938 1.00 62.53 463 HIS A CA 1
ATOM 3783 C C . HIS A 1 463 ? 3.519 6.365 11.187 1.00 62.53 463 HIS A C 1
ATOM 3785 O O . HIS A 1 463 ? 2.788 7.158 11.778 1.00 62.53 463 HIS A O 1
ATOM 3791 N N . LEU A 1 464 ? 3.839 6.476 9.896 1.00 58.44 464 LEU A N 1
ATOM 3792 C CA . LEU A 1 464 ? 3.467 7.564 8.986 1.00 58.44 464 LEU A CA 1
ATOM 3793 C C . LEU A 1 464 ? 4.294 8.829 9.129 1.00 58.44 464 LEU A C 1
ATOM 3795 O O . LEU A 1 464 ? 4.105 9.596 10.065 1.00 58.44 464 LEU A O 1
ATOM 3799 N N . ASP A 1 465 ? 5.136 9.055 8.113 1.00 54.72 465 ASP A N 1
ATOM 3800 C CA . ASP A 1 465 ? 5.596 10.361 7.635 1.00 54.72 465 ASP A CA 1
ATOM 3801 C C . ASP A 1 465 ? 5.864 11.363 8.759 1.00 54.72 465 ASP A C 1
ATOM 3803 O O . ASP A 1 465 ? 4.899 11.976 9.200 1.00 54.72 465 ASP A O 1
ATOM 3807 N N . ARG A 1 466 ? 7.126 11.565 9.199 1.00 58.97 466 ARG A N 1
ATOM 3808 C CA . ARG A 1 466 ? 7.527 12.378 10.381 1.00 58.97 466 ARG A CA 1
ATOM 3809 C C . ARG A 1 466 ? 7.041 13.861 10.401 1.00 58.97 466 ARG A C 1
ATOM 3811 O O . ARG A 1 466 ? 7.809 14.797 10.598 1.00 58.97 466 ARG A O 1
ATOM 3818 N N . GLY A 1 467 ? 5.741 14.114 10.282 1.00 52.88 467 GLY A N 1
ATOM 3819 C CA . GLY A 1 467 ? 5.076 15.387 10.034 1.00 52.88 467 GLY A CA 1
ATOM 3820 C C . GLY A 1 467 ? 5.194 15.914 8.599 1.00 52.88 467 GLY A C 1
ATOM 3821 O O . GLY A 1 467 ? 6.026 15.490 7.798 1.00 52.88 467 GLY A O 1
ATOM 3822 N N . SER A 1 468 ? 4.398 16.947 8.310 1.00 47.28 468 SER A N 1
ATOM 3823 C CA . SER A 1 468 ? 4.518 17.769 7.099 1.00 47.28 468 SER A CA 1
ATOM 3824 C C . SER A 1 468 ? 5.925 18.333 6.915 1.00 47.28 468 SER A C 1
ATOM 3826 O O . SER A 1 468 ? 6.350 18.497 5.787 1.00 47.28 468 SER A O 1
ATOM 3828 N N . ASN A 1 469 ? 6.677 18.572 7.994 1.00 49.25 469 ASN A N 1
ATOM 3829 C CA . ASN A 1 469 ? 8.069 19.024 7.918 1.00 49.25 469 ASN A CA 1
ATOM 3830 C C . ASN A 1 469 ? 9.018 17.945 7.378 1.00 49.25 469 ASN A C 1
ATOM 3832 O O . ASN A 1 469 ? 10.059 18.282 6.837 1.00 49.25 469 ASN A O 1
ATOM 3836 N N . HIS A 1 470 ? 8.679 16.664 7.508 1.00 54.47 470 HIS A N 1
ATOM 3837 C CA . HIS A 1 470 ? 9.442 15.558 6.927 1.00 54.47 470 HIS A CA 1
ATOM 3838 C C . HIS A 1 470 ? 9.053 15.288 5.472 1.00 54.47 470 HIS A C 1
ATOM 3840 O O . HIS A 1 470 ? 9.905 14.895 4.690 1.00 54.47 470 HIS A O 1
ATOM 3846 N N . LEU A 1 471 ? 7.800 15.571 5.097 1.00 45.69 471 LEU A N 1
ATOM 3847 C CA . LEU A 1 471 ? 7.325 15.518 3.707 1.00 45.69 471 LEU A CA 1
ATOM 3848 C C . LEU A 1 471 ? 7.641 16.784 2.889 1.00 45.69 471 LEU A C 1
ATOM 3850 O O . LEU A 1 471 ? 7.689 16.725 1.666 1.00 45.69 471 LEU A O 1
ATOM 3854 N N . ALA A 1 472 ? 7.805 17.935 3.547 1.00 48.22 472 ALA A N 1
ATOM 3855 C CA . ALA A 1 472 ? 8.176 19.215 2.932 1.00 48.22 472 ALA A CA 1
ATOM 3856 C C . ALA A 1 472 ? 9.693 19.402 2.833 1.00 48.22 472 ALA A C 1
ATOM 3858 O O . ALA A 1 472 ? 10.157 20.303 2.135 1.00 48.22 472 ALA A O 1
ATOM 3859 N N . ARG A 1 473 ? 10.457 18.562 3.535 1.00 54.44 473 ARG A N 1
ATOM 3860 C CA . ARG A 1 473 ? 11.887 18.403 3.307 1.00 54.44 473 ARG A CA 1
ATOM 3861 C C . ARG A 1 473 ? 12.090 17.901 1.880 1.00 54.44 473 ARG A C 1
ATOM 3863 O O . ARG A 1 473 ? 11.408 16.974 1.442 1.00 54.44 473 ARG A O 1
ATOM 3870 N N . ASN A 1 474 ? 12.995 18.539 1.143 1.00 55.44 474 ASN A N 1
ATOM 3871 C CA . ASN A 1 474 ? 13.348 18.073 -0.196 1.00 55.44 474 ASN A CA 1
ATOM 3872 C C . ASN A 1 474 ? 13.878 16.639 -0.070 1.00 55.44 474 ASN A C 1
ATOM 3874 O O . ASN A 1 474 ? 14.486 16.309 0.946 1.00 55.44 474 ASN A O 1
ATOM 3878 N N . ALA A 1 475 ? 13.740 15.790 -1.094 1.00 57.12 475 ALA A N 1
ATOM 3879 C CA . ALA A 1 475 ? 14.346 14.449 -1.049 1.00 57.12 475 ALA A CA 1
ATOM 3880 C C . ALA A 1 475 ? 15.845 14.490 -0.690 1.00 57.12 475 ALA A C 1
ATOM 3882 O O . ALA A 1 475 ? 16.355 13.591 -0.028 1.00 57.12 475 ALA A O 1
ATOM 3883 N N . LYS A 1 476 ? 16.526 15.596 -1.024 1.00 56.66 476 LYS A N 1
ATOM 3884 C CA . LYS A 1 476 ? 17.898 15.915 -0.605 1.00 56.66 476 LYS A CA 1
ATOM 3885 C C . LYS A 1 476 ? 18.115 15.862 0.912 1.00 56.66 476 LYS A C 1
ATOM 3887 O O . LYS A 1 476 ? 19.171 15.419 1.344 1.00 56.66 476 LYS A O 1
ATOM 3892 N N . ASP A 1 477 ? 17.134 16.227 1.724 1.00 56.62 477 ASP A N 1
ATOM 3893 C CA . ASP A 1 477 ? 17.247 16.189 3.185 1.00 56.62 477 ASP A CA 1
ATOM 3894 C C . ASP A 1 477 ? 17.219 14.754 3.732 1.00 56.62 477 ASP A C 1
ATOM 3896 O O . ASP A 1 477 ? 17.768 14.505 4.800 1.00 56.62 477 ASP A O 1
ATOM 3900 N N . PHE A 1 478 ? 16.641 13.800 2.990 1.00 54.44 478 PHE A N 1
ATOM 3901 C CA . PHE A 1 478 ? 16.755 12.369 3.298 1.00 54.44 478 PHE A CA 1
ATOM 3902 C C . PHE A 1 478 ? 18.130 11.806 2.935 1.00 54.44 478 PHE A C 1
ATOM 3904 O O . PHE A 1 478 ? 18.563 10.806 3.497 1.00 54.44 478 PHE A O 1
ATOM 3911 N N . THR A 1 479 ? 18.824 12.435 1.983 1.00 55.19 479 THR A N 1
ATOM 3912 C CA . THR A 1 479 ? 20.172 12.010 1.582 1.00 55.19 479 THR A CA 1
ATOM 3913 C C . THR A 1 479 ? 21.238 12.408 2.592 1.00 55.19 479 THR A C 1
ATOM 3915 O O . THR A 1 479 ? 22.269 11.746 2.669 1.00 55.19 479 THR A O 1
ATOM 3918 N N . THR A 1 480 ? 20.990 13.477 3.355 1.00 57.00 480 THR A N 1
ATOM 3919 C CA . THR A 1 480 ? 21.916 14.029 4.351 1.00 57.00 480 THR A CA 1
ATOM 3920 C C . THR A 1 480 ? 21.580 13.600 5.775 1.00 57.00 480 THR A C 1
ATOM 3922 O O . THR A 1 480 ? 22.452 13.619 6.641 1.00 57.00 480 THR A O 1
ATOM 3925 N N . SER A 1 481 ? 20.333 13.209 6.040 1.00 53.75 481 SER A N 1
ATOM 3926 C CA . SER A 1 481 ? 19.920 12.697 7.342 1.00 53.75 481 SER A CA 1
ATOM 3927 C C . SER A 1 481 ? 20.436 11.278 7.580 1.00 53.75 481 SER A C 1
ATOM 3929 O O . SER A 1 481 ? 20.255 10.405 6.736 1.00 53.75 481 SER A O 1
ATOM 3931 N N . GLN A 1 482 ? 20.994 11.043 8.768 1.00 63.19 482 GLN A N 1
ATOM 3932 C CA . GLN A 1 482 ? 21.442 9.749 9.302 1.00 63.19 482 GLN A CA 1
ATOM 3933 C C . GLN A 1 482 ? 20.281 8.777 9.600 1.00 63.19 482 GLN A C 1
ATOM 3935 O O . GLN A 1 482 ? 20.317 8.075 10.605 1.00 63.19 482 GLN A O 1
ATOM 3940 N N . PHE A 1 483 ? 19.210 8.777 8.801 1.00 70.44 483 PHE A N 1
ATOM 3941 C CA . PHE A 1 483 ? 18.094 7.881 9.071 1.00 70.44 483 PHE A CA 1
ATOM 3942 C C . PHE A 1 483 ? 18.439 6.473 8.617 1.00 70.44 483 PHE A C 1
ATOM 3944 O O . PHE A 1 483 ? 18.761 6.236 7.451 1.00 70.44 483 PHE A O 1
ATOM 3951 N N . GLU A 1 484 ? 18.368 5.542 9.554 1.00 83.00 484 GLU A N 1
ATOM 3952 C CA . GLU A 1 484 ? 18.561 4.133 9.267 1.00 83.00 484 GLU A CA 1
ATOM 3953 C C . GLU A 1 484 ? 17.230 3.509 8.853 1.00 83.00 484 GLU A C 1
ATOM 3955 O O . GLU A 1 484 ? 16.162 3.882 9.342 1.00 83.00 484 GLU A O 1
ATOM 3960 N N . ALA A 1 485 ? 17.278 2.514 7.966 1.00 86.94 485 ALA A N 1
ATOM 3961 C CA . ALA A 1 485 ? 16.071 1.853 7.476 1.00 86.94 485 ALA A CA 1
ATOM 3962 C C . ALA A 1 485 ? 15.182 1.332 8.621 1.00 86.94 485 ALA A C 1
ATOM 3964 O O . ALA A 1 485 ? 13.960 1.455 8.573 1.00 86.94 485 ALA A O 1
ATOM 3965 N N . HIS A 1 486 ? 15.790 0.825 9.698 1.00 86.12 486 HIS A N 1
ATOM 3966 C CA . HIS A 1 486 ? 15.072 0.254 10.835 1.00 86.12 486 HIS A CA 1
ATOM 3967 C C . HIS A 1 486 ? 14.166 1.260 11.574 1.00 86.12 486 HIS A C 1
ATOM 3969 O O . HIS A 1 486 ? 13.219 0.846 12.247 1.00 86.12 486 HIS A O 1
ATOM 3975 N N . GLU A 1 487 ? 14.420 2.568 11.447 1.00 83.12 487 GLU A N 1
ATOM 3976 C CA . GLU A 1 487 ? 13.570 3.622 12.017 1.00 83.12 487 GLU A CA 1
ATOM 3977 C C . GLU A 1 487 ? 12.222 3.743 11.291 1.00 83.12 487 GLU A C 1
ATOM 3979 O O . GLU A 1 487 ? 11.305 4.398 11.780 1.00 83.12 487 GLU A O 1
ATOM 3984 N N . TYR A 1 488 ? 12.094 3.133 10.111 1.00 86.19 488 TYR A N 1
ATOM 3985 C CA . TYR A 1 488 ? 10.881 3.157 9.299 1.00 86.19 488 TYR A CA 1
ATOM 3986 C C . TYR A 1 488 ? 10.073 1.852 9.391 1.00 86.19 488 TYR A C 1
ATOM 3988 O O . TYR A 1 488 ? 8.990 1.758 8.812 1.00 86.19 488 TYR A O 1
ATOM 3996 N N . TYR A 1 489 ? 10.562 0.853 10.138 1.00 91.00 489 TYR A N 1
ATOM 3997 C CA . TYR A 1 489 ? 9.893 -0.445 10.293 1.00 91.00 489 TYR A CA 1
ATOM 3998 C C . TYR A 1 489 ? 8.488 -0.307 10.866 1.00 91.00 489 TYR A C 1
ATOM 4000 O O . TYR A 1 489 ? 7.582 -0.990 10.399 1.00 91.00 489 TYR A O 1
ATOM 4008 N N . ASP A 1 490 ? 8.280 0.621 11.801 1.00 88.81 490 ASP A N 1
ATOM 4009 C CA . ASP A 1 490 ? 6.990 0.816 12.467 1.00 88.81 490 ASP A CA 1
ATOM 4010 C C . ASP A 1 490 ? 5.882 1.203 11.460 1.00 88.81 490 ASP A C 1
ATOM 4012 O O . ASP A 1 490 ? 4.726 0.837 11.641 1.00 88.81 490 ASP A O 1
ATOM 4016 N N . THR A 1 491 ? 6.229 1.828 10.322 1.00 90.75 491 THR A N 1
ATOM 4017 C CA . THR A 1 491 ? 5.272 2.090 9.226 1.00 90.75 491 THR A CA 1
ATOM 4018 C C . THR A 1 491 ? 4.788 0.807 8.546 1.00 90.75 491 THR A C 1
ATOM 4020 O O . THR A 1 491 ? 3.669 0.771 8.041 1.00 90.75 491 THR A O 1
ATOM 4023 N N . PHE A 1 492 ? 5.591 -0.250 8.501 1.00 94.38 492 PHE A N 1
ATOM 4024 C CA . PHE A 1 492 ? 5.154 -1.537 7.962 1.00 94.38 492 PHE A CA 1
ATOM 4025 C C . PHE A 1 492 ? 4.524 -2.403 9.052 1.00 94.38 492 PHE A C 1
ATOM 4027 O O . PHE A 1 492 ? 3.498 -3.024 8.804 1.00 94.38 492 PHE A O 1
ATOM 4034 N N . VAL A 1 493 ? 5.059 -2.390 10.275 1.00 93.88 493 VAL A N 1
ATOM 4035 C CA . VAL A 1 493 ? 4.454 -3.111 11.404 1.00 93.88 493 VAL A CA 1
ATOM 4036 C C . VAL A 1 493 ? 2.991 -2.699 11.580 1.00 93.88 493 VAL A C 1
ATOM 4038 O O . VAL A 1 493 ? 2.108 -3.555 11.579 1.00 93.88 493 VAL A O 1
ATOM 4041 N N . ASP A 1 494 ? 2.714 -1.396 11.610 1.00 93.88 494 ASP A N 1
ATOM 4042 C CA . ASP A 1 494 ? 1.357 -0.896 11.806 1.00 93.88 494 ASP A CA 1
ATOM 4043 C C . ASP A 1 494 ? 0.414 -1.235 10.652 1.00 93.88 494 ASP A C 1
ATOM 4045 O O . ASP A 1 494 ? -0.722 -1.618 10.915 1.00 93.88 494 ASP A O 1
ATOM 4049 N N . VAL A 1 495 ? 0.849 -1.152 9.387 1.00 95.81 495 VAL A N 1
ATOM 4050 C CA . VAL A 1 495 ? -0.048 -1.440 8.252 1.00 95.81 495 VAL A CA 1
ATOM 4051 C C . VAL A 1 495 ? -0.445 -2.913 8.219 1.00 95.81 495 VAL A C 1
ATOM 4053 O O . VAL A 1 495 ? -1.594 -3.221 7.906 1.00 95.81 495 VAL A O 1
ATOM 4056 N N . TYR A 1 496 ? 0.477 -3.812 8.578 1.00 96.75 496 TYR A N 1
ATOM 4057 C CA . TYR A 1 496 ? 0.199 -5.242 8.634 1.00 96.75 496 TYR A CA 1
ATOM 4058 C C . TYR A 1 496 ? -0.644 -5.610 9.854 1.00 96.75 496 TYR A C 1
ATOM 4060 O O . TYR A 1 496 ? -1.564 -6.402 9.708 1.00 96.75 496 TYR A O 1
ATOM 4068 N N . ILE A 1 497 ? -0.418 -5.014 11.030 1.00 96.00 497 ILE A N 1
ATOM 4069 C CA . ILE A 1 497 ? -1.321 -5.220 12.173 1.00 96.00 497 ILE A CA 1
ATOM 4070 C C . ILE A 1 497 ? -2.715 -4.681 11.823 1.00 96.00 497 ILE A C 1
ATOM 4072 O O . ILE A 1 497 ? -3.691 -5.413 11.891 1.00 96.00 497 ILE A O 1
ATOM 4076 N N . LEU A 1 498 ? -2.832 -3.447 11.326 1.00 96.12 498 LEU A N 1
ATOM 4077 C CA . LEU A 1 498 ? -4.121 -2.908 10.882 1.00 96.12 498 LEU A CA 1
ATOM 4078 C C . LEU A 1 498 ? -4.821 -3.836 9.871 1.00 96.12 498 LEU A C 1
ATOM 4080 O O . LEU A 1 498 ? -6.031 -4.006 9.969 1.00 96.12 498 LEU A O 1
ATOM 4084 N N . SER A 1 499 ? -4.091 -4.454 8.932 1.00 97.00 499 SER A N 1
ATOM 4085 C CA . SER A 1 499 ? -4.689 -5.349 7.934 1.00 97.00 499 SER A CA 1
ATOM 4086 C C . SER A 1 499 ? -5.163 -6.692 8.493 1.00 97.00 499 SER A C 1
ATOM 4088 O O . SER A 1 499 ? -6.044 -7.303 7.897 1.00 97.00 499 SER A O 1
ATOM 4090 N N . GLN A 1 500 ? -4.634 -7.149 9.632 1.00 96.62 500 GLN A N 1
ATOM 4091 C CA . GLN A 1 500 ? -5.087 -8.383 10.285 1.00 96.62 500 GLN A CA 1
ATOM 4092 C C . GLN A 1 500 ? -6.319 -8.181 11.190 1.00 96.62 500 GLN A C 1
ATOM 4094 O O . GLN A 1 500 ? -6.767 -9.147 11.808 1.00 96.62 500 GLN A O 1
ATOM 4099 N N . ALA A 1 501 ? -6.846 -6.961 11.324 1.00 95.62 501 ALA A N 1
ATOM 4100 C CA . ALA A 1 501 ? -8.088 -6.715 12.055 1.00 95.62 501 ALA A CA 1
ATOM 4101 C C . ALA A 1 501 ? -9.316 -7.215 11.273 1.00 95.62 501 ALA A C 1
ATOM 4103 O O . ALA A 1 501 ? -9.306 -7.230 10.043 1.00 95.62 501 ALA A O 1
ATOM 4104 N N . ASP A 1 502 ? -10.390 -7.560 11.991 1.00 94.31 502 ASP A N 1
ATOM 4105 C CA . ASP A 1 502 ? -11.680 -7.905 11.373 1.00 94.31 502 ASP A CA 1
ATOM 4106 C C . ASP A 1 502 ? -12.354 -6.670 10.769 1.00 94.31 502 ASP A C 1
ATOM 4108 O O . ASP A 1 502 ? -12.897 -6.730 9.673 1.00 94.31 502 ASP A O 1
ATOM 4112 N N . CYS A 1 503 ? -12.296 -5.538 11.475 1.00 94.12 503 CYS A N 1
ATOM 4113 C CA . CYS A 1 503 ? -12.874 -4.279 11.024 1.00 94.12 503 CYS A CA 1
ATOM 4114 C C . CYS A 1 503 ? -11.893 -3.123 11.210 1.00 94.12 503 CYS A C 1
ATOM 4116 O O . CYS A 1 503 ? -11.206 -3.040 12.231 1.00 94.12 503 CYS A O 1
ATOM 4118 N N . ILE A 1 504 ? -11.853 -2.197 10.247 1.00 95.19 504 ILE A N 1
ATOM 4119 C CA . ILE A 1 504 ? -10.915 -1.065 10.258 1.00 95.19 504 ILE A CA 1
ATOM 4120 C C . ILE A 1 504 ? -11.664 0.255 10.097 1.00 95.19 504 ILE A C 1
ATOM 4122 O O . ILE A 1 504 ? -12.344 0.496 9.097 1.00 95.19 504 ILE A O 1
ATOM 4126 N N . THR A 1 505 ? -11.459 1.177 11.034 1.00 94.94 505 THR A N 1
ATOM 4127 C CA . THR A 1 505 ? -11.840 2.580 10.853 1.00 94.94 505 THR A CA 1
ATOM 4128 C C . THR A 1 505 ? -10.617 3.409 10.494 1.00 94.94 505 THR A C 1
ATOM 4130 O O . THR A 1 505 ? -9.532 3.225 11.045 1.00 94.94 505 THR A O 1
ATOM 4133 N N . PHE A 1 506 ? -10.751 4.328 9.543 1.00 95.12 506 PHE A N 1
ATOM 4134 C CA . PHE A 1 506 ? -9.633 5.172 9.122 1.00 95.12 506 PHE A CA 1
ATOM 4135 C C . PHE A 1 506 ? -10.067 6.590 8.755 1.00 95.12 506 PHE A C 1
ATOM 4137 O O . PHE A 1 506 ? -11.193 6.813 8.321 1.00 95.12 506 PHE A O 1
ATOM 4144 N N . ASN A 1 507 ? -9.164 7.563 8.901 1.00 91.62 507 ASN A N 1
ATOM 4145 C CA . ASN A 1 507 ? -9.357 8.920 8.385 1.00 91.62 507 ASN A CA 1
ATOM 4146 C C . ASN A 1 507 ? -8.539 9.181 7.102 1.00 91.62 507 ASN A C 1
ATOM 4148 O O . ASN A 1 507 ? -8.355 8.322 6.243 1.00 91.62 507 ASN A O 1
ATOM 4152 N N . VAL A 1 508 ? -8.070 10.421 6.973 1.00 88.06 508 VAL A N 1
ATOM 4153 C CA . VAL A 1 508 ? -7.331 10.985 5.854 1.00 88.06 508 VAL A CA 1
ATOM 4154 C C . VAL A 1 508 ? -5.992 10.288 5.602 1.00 88.06 508 VAL A C 1
ATOM 4156 O O . VAL A 1 508 ? -5.378 9.681 6.479 1.00 88.06 508 VAL A O 1
ATOM 4159 N N . GLY A 1 509 ? -5.475 10.471 4.387 1.00 81.88 509 GLY A N 1
ATOM 4160 C CA . GLY A 1 509 ? -4.082 10.154 4.083 1.00 81.88 509 GLY A CA 1
ATOM 4161 C C . GLY A 1 509 ? -3.806 8.693 3.748 1.00 81.88 509 GLY A C 1
ATOM 4162 O O . GLY A 1 509 ? -2.671 8.258 3.908 1.00 81.88 509 GLY A O 1
ATOM 4163 N N . ASN A 1 510 ? -4.815 7.972 3.249 1.00 89.44 510 ASN A N 1
ATOM 4164 C CA . ASN A 1 510 ? -4.705 6.741 2.457 1.00 89.44 510 ASN A CA 1
ATOM 4165 C C . ASN A 1 510 ? -4.056 5.503 3.092 1.00 89.44 510 ASN A C 1
ATOM 4167 O O . ASN A 1 510 ? -4.178 4.430 2.502 1.00 89.44 510 ASN A O 1
ATOM 4171 N N . TYR A 1 511 ? -3.428 5.616 4.258 1.00 92.94 511 TYR A N 1
ATOM 4172 C CA . TYR A 1 511 ? -2.736 4.522 4.932 1.00 92.94 511 TYR A CA 1
ATOM 4173 C C . TYR A 1 511 ? -3.687 3.537 5.604 1.00 92.94 511 TYR A C 1
ATOM 4175 O O . TYR A 1 511 ? -3.587 2.344 5.357 1.00 92.94 511 TYR A O 1
ATOM 4183 N N . GLY A 1 512 ? -4.701 4.012 6.331 1.00 94.88 512 GLY A N 1
ATOM 4184 C CA . GLY A 1 512 ? -5.764 3.117 6.799 1.00 94.88 512 GLY A CA 1
ATOM 4185 C C . GLY A 1 512 ? -6.537 2.466 5.640 1.00 94.88 512 GLY A C 1
ATOM 4186 O O . GLY A 1 512 ? -6.846 1.281 5.698 1.00 94.88 512 GLY A O 1
ATOM 4187 N N . LYS A 1 513 ? -6.738 3.187 4.519 1.00 95.00 513 LYS A N 1
ATOM 4188 C CA . LYS A 1 513 ? -7.273 2.589 3.277 1.00 95.00 513 LYS A CA 1
ATOM 4189 C C . LYS A 1 513 ? -6.332 1.511 2.718 1.00 95.00 513 LYS A C 1
ATOM 4191 O O . LYS A 1 513 ? -6.817 0.523 2.187 1.00 95.00 513 LYS A O 1
ATOM 4196 N N . TRP A 1 514 ? -5.012 1.686 2.818 1.00 96.44 514 TRP A N 1
ATOM 4197 C CA . TRP A 1 514 ? -4.024 0.684 2.401 1.00 96.44 514 TRP A CA 1
ATOM 4198 C C . TRP A 1 514 ? -4.108 -0.581 3.254 1.00 96.44 514 TRP A C 1
ATOM 4200 O O . TRP A 1 514 ? -4.243 -1.660 2.690 1.00 96.44 514 TRP A O 1
ATOM 4210 N N . ALA A 1 515 ? -4.125 -0.447 4.582 1.00 97.19 515 ALA A N 1
ATOM 4211 C CA . ALA A 1 515 ? -4.320 -1.582 5.483 1.00 97.19 515 ALA A CA 1
ATOM 4212 C C . ALA A 1 515 ? -5.622 -2.333 5.174 1.00 97.19 515 ALA A C 1
ATOM 4214 O O . ALA A 1 515 ? -5.629 -3.554 5.078 1.00 97.19 515 ALA A O 1
ATOM 4215 N N . ASN A 1 516 ? -6.705 -1.600 4.913 1.00 97.06 516 ASN A N 1
ATOM 4216 C CA . ASN A 1 516 ? -7.961 -2.201 4.493 1.00 97.06 516 ASN A CA 1
ATOM 4217 C C . ASN A 1 516 ? -7.870 -2.940 3.149 1.00 97.06 516 ASN A C 1
ATOM 4219 O O . ASN A 1 516 ? -8.473 -3.992 3.011 1.00 97.06 516 ASN A O 1
ATOM 4223 N N . LEU A 1 517 ? -7.128 -2.434 2.159 1.00 96.62 517 LEU A N 1
ATOM 4224 C CA . LEU A 1 517 ? -6.924 -3.156 0.894 1.00 96.62 517 LEU A CA 1
ATOM 4225 C C . LEU A 1 517 ? -6.153 -4.474 1.084 1.00 96.62 517 LEU A C 1
ATOM 4227 O O . LEU A 1 517 ? -6.304 -5.381 0.271 1.00 96.62 517 LEU A O 1
ATOM 4231 N N . LEU A 1 518 ? -5.349 -4.576 2.147 1.00 96.88 518 LEU A N 1
ATOM 4232 C CA . LEU A 1 518 ? -4.612 -5.782 2.534 1.00 96.88 518 LEU A CA 1
ATOM 4233 C C . LEU A 1 518 ? -5.417 -6.739 3.426 1.00 96.88 518 LEU A C 1
ATOM 4235 O O . LEU A 1 518 ? -4.990 -7.877 3.614 1.00 96.88 518 LEU A O 1
ATOM 4239 N N . SER A 1 519 ? -6.535 -6.287 3.998 1.00 95.94 519 SER A N 1
ATOM 4240 C CA . SER A 1 519 ? -7.320 -7.064 4.959 1.00 95.94 519 SER A CA 1
ATOM 4241 C C . SER A 1 519 ? -8.085 -8.206 4.297 1.00 95.94 519 SER A C 1
ATOM 4243 O O . SER A 1 519 ? -8.464 -8.128 3.128 1.00 95.94 519 SER A O 1
ATOM 4245 N N . ASP A 1 520 ? -8.334 -9.266 5.064 1.00 93.12 520 ASP A N 1
ATOM 4246 C CA . ASP A 1 520 ? -9.236 -10.350 4.666 1.00 93.12 520 ASP A CA 1
ATOM 4247 C C . ASP A 1 520 ? -10.675 -9.854 4.540 1.00 93.12 520 ASP A C 1
ATOM 4249 O O . ASP A 1 520 ? -11.374 -10.179 3.581 1.00 93.12 520 ASP A O 1
ATOM 4253 N N . ASN A 1 521 ? -11.103 -9.023 5.493 1.00 94.06 521 ASN A N 1
ATOM 4254 C CA . ASN A 1 521 ? -12.453 -8.494 5.570 1.00 94.06 521 ASN A CA 1
ATOM 4255 C C . ASN A 1 521 ? -12.486 -7.036 5.106 1.00 94.06 521 ASN A C 1
ATOM 4257 O O . ASN A 1 521 ? -12.693 -6.089 5.862 1.00 94.06 521 ASN A O 1
ATOM 4261 N N . ARG A 1 522 ? -12.319 -6.852 3.797 1.00 93.44 522 ARG A N 1
ATOM 4262 C CA . ARG A 1 522 ? -12.305 -5.522 3.164 1.00 93.44 522 ARG A CA 1
ATOM 4263 C C . ARG A 1 522 ? -13.647 -4.796 3.232 1.00 93.44 522 ARG A C 1
ATOM 4265 O O . ARG A 1 522 ? -13.694 -3.610 2.899 1.00 93.44 522 ARG A O 1
ATOM 4272 N N . GLN A 1 523 ? -14.726 -5.504 3.562 1.00 92.38 523 GLN A N 1
ATOM 4273 C CA . GLN A 1 523 ? -16.073 -4.941 3.637 1.00 92.38 523 GLN A CA 1
ATOM 4274 C C . GLN A 1 523 ? -16.334 -4.295 4.997 1.00 92.38 523 GLN A C 1
ATOM 4276 O O . GLN A 1 523 ? -17.032 -3.284 5.060 1.00 92.38 523 GLN A O 1
ATOM 4281 N N . CYS A 1 524 ? -15.725 -4.799 6.075 1.00 92.88 524 CYS A N 1
ATOM 4282 C CA . CYS A 1 524 ? -15.884 -4.198 7.394 1.00 92.88 524 CYS A CA 1
ATOM 4283 C C . CYS A 1 524 ? -14.967 -2.984 7.581 1.00 92.88 524 CYS A C 1
ATOM 4285 O O . CYS A 1 524 ? -13.926 -3.024 8.241 1.00 92.88 524 CYS A O 1
ATOM 4287 N N . ARG A 1 525 ? -15.359 -1.861 6.981 1.00 93.69 525 ARG A N 1
ATOM 4288 C CA . ARG A 1 525 ? -14.586 -0.623 7.052 1.00 93.69 525 ARG A CA 1
ATOM 4289 C C . ARG A 1 525 ? -15.456 0.609 7.133 1.00 93.69 525 ARG A C 1
ATOM 4291 O O . ARG A 1 525 ? -16.541 0.656 6.566 1.00 93.69 525 ARG A O 1
ATOM 4298 N N . ILE A 1 526 ? -14.927 1.658 7.752 1.00 92.44 526 ILE A N 1
ATOM 4299 C CA . ILE A 1 526 ? -15.593 2.960 7.780 1.00 92.44 526 ILE A CA 1
ATOM 4300 C C . ILE A 1 526 ? -14.578 4.097 7.743 1.00 92.44 526 ILE A C 1
ATOM 4302 O O . ILE A 1 526 ? -13.595 4.127 8.489 1.00 92.44 526 ILE A O 1
ATOM 4306 N N . SER A 1 527 ? -14.825 5.056 6.853 1.00 92.94 527 SER A N 1
ATOM 4307 C CA . SER A 1 527 ? -14.086 6.312 6.850 1.00 92.94 527 SER A CA 1
ATOM 4308 C C . SER A 1 527 ? -14.679 7.232 7.910 1.00 92.94 527 SER A C 1
ATOM 4310 O O . SER A 1 527 ? -15.826 7.651 7.788 1.00 92.94 527 SER A O 1
ATOM 4312 N N . HIS A 1 528 ? -13.888 7.610 8.912 1.00 91.50 528 HIS A N 1
ATOM 4313 C CA . HIS A 1 528 ? -14.287 8.599 9.924 1.00 91.50 528 HIS A CA 1
ATOM 4314 C C . HIS A 1 528 ? -13.900 10.040 9.544 1.00 91.50 528 HIS A C 1
ATOM 4316 O O . HIS A 1 528 ? -13.923 10.953 10.372 1.00 91.50 528 HIS A O 1
ATOM 4322 N N . MET A 1 529 ? -13.577 10.267 8.262 1.00 84.62 529 MET A N 1
ATOM 4323 C CA . MET A 1 529 ? -13.359 11.592 7.676 1.00 84.62 529 MET A CA 1
ATOM 4324 C C . MET A 1 529 ? -14.692 12.251 7.275 1.00 84.62 529 MET A C 1
ATOM 4326 O O . MET A 1 529 ? -15.394 11.756 6.400 1.00 84.62 529 MET A O 1
ATOM 4330 N N . GLY A 1 530 ? -14.996 13.424 7.839 1.00 68.25 530 GLY A N 1
ATOM 4331 C CA . GLY A 1 530 ? -15.954 14.384 7.263 1.00 68.25 530 GLY A CA 1
ATOM 4332 C C . GLY A 1 530 ? -17.400 14.345 7.771 1.00 68.25 530 GLY A C 1
ATOM 4333 O O . GLY A 1 530 ? -18.100 15.341 7.598 1.00 68.25 530 GLY A O 1
ATOM 4334 N N . ARG A 1 531 ? -17.853 13.279 8.438 1.00 62.50 531 ARG A N 1
ATOM 4335 C CA . ARG A 1 531 ? -19.183 13.217 9.075 1.00 62.50 531 ARG A CA 1
ATOM 4336 C C . ARG A 1 531 ? -19.086 12.553 10.445 1.00 62.50 531 ARG A C 1
ATOM 4338 O O . ARG A 1 531 ? -18.226 11.694 10.651 1.00 62.50 531 ARG A O 1
ATOM 4345 N N . LYS A 1 532 ? -19.961 12.952 11.377 1.00 69.94 532 LYS A N 1
ATOM 4346 C CA . LYS A 1 532 ? -20.256 12.095 12.530 1.00 69.94 532 LYS A CA 1
ATOM 4347 C C . LYS A 1 532 ? -20.747 10.781 11.943 1.00 69.94 532 LYS A C 1
ATOM 4349 O O . LYS A 1 532 ? -21.563 10.821 11.028 1.00 69.94 532 LYS A O 1
ATOM 4354 N N . CYS A 1 533 ? -20.231 9.650 12.405 1.00 74.81 533 CYS A N 1
ATOM 4355 C CA . CYS A 1 533 ? -20.835 8.375 12.049 1.00 74.81 533 CYS A CA 1
ATOM 4356 C C . CYS A 1 533 ? -22.261 8.376 12.598 1.00 74.81 533 CYS A C 1
ATOM 4358 O O . CYS A 1 533 ? -22.462 8.064 13.768 1.00 74.81 533 CYS A O 1
ATOM 4360 N N . ASP A 1 534 ? -23.227 8.814 11.791 1.00 59.34 534 ASP A N 1
ATOM 4361 C CA . ASP A 1 534 ? -24.664 8.782 12.046 1.00 59.34 534 ASP A CA 1
ATOM 4362 C C . ASP A 1 534 ? -25.219 7.437 11.571 1.00 59.34 534 ASP A C 1
ATOM 4364 O O . ASP A 1 534 ? -24.599 6.727 10.784 1.00 59.34 534 ASP A O 1
ATOM 4368 N N . ALA A 1 535 ? -26.328 6.997 12.169 1.00 47.84 535 ALA A N 1
ATOM 4369 C CA . ALA A 1 535 ? -26.824 5.623 12.031 1.00 47.84 535 ALA A CA 1
ATOM 4370 C C . ALA A 1 535 ? -27.276 5.250 10.602 1.00 47.84 535 ALA A C 1
ATOM 4372 O O . ALA A 1 535 ? -27.471 4.074 10.327 1.00 47.84 535 ALA A O 1
ATOM 4373 N N . SER A 1 536 ? -27.417 6.224 9.701 1.00 46.19 536 SER A N 1
ATOM 4374 C CA . SER A 1 536 ? -27.933 6.049 8.338 1.00 46.19 536 SER A CA 1
ATOM 4375 C C . SER A 1 536 ? -26.910 5.577 7.300 1.00 46.19 536 SER A C 1
ATOM 4377 O O . SER A 1 536 ? -27.314 5.173 6.217 1.00 46.19 536 SER A O 1
ATOM 4379 N N . ASP A 1 537 ? -25.606 5.644 7.590 1.00 47.34 537 ASP A N 1
ATOM 4380 C CA . ASP A 1 537 ? -24.556 5.551 6.555 1.00 47.34 537 ASP A CA 1
ATOM 4381 C C . ASP A 1 537 ? -23.894 4.154 6.456 1.00 47.34 537 ASP A C 1
ATOM 4383 O O . ASP A 1 537 ? -22.892 3.975 5.760 1.00 47.34 537 ASP A O 1
ATOM 4387 N N . LEU A 1 538 ? -24.446 3.143 7.135 1.00 47.69 538 LEU A N 1
ATOM 4388 C CA . LEU A 1 538 ? -24.025 1.746 7.003 1.00 47.69 538 LEU A CA 1
ATOM 4389 C C . LEU A 1 538 ? -24.536 1.176 5.670 1.00 47.69 538 LEU A C 1
ATOM 4391 O O . LEU A 1 538 ? -25.649 0.664 5.587 1.00 47.69 538 LEU A O 1
ATOM 4395 N N . VAL A 1 539 ? -23.703 1.222 4.625 1.00 43.72 539 VAL A N 1
ATOM 4396 C CA . VAL A 1 539 ? -23.861 0.327 3.467 1.00 43.72 539 VAL A CA 1
ATOM 4397 C C . VAL A 1 539 ? -23.377 -1.047 3.909 1.00 43.72 539 VAL A C 1
ATOM 4399 O O . VAL A 1 539 ? -22.239 -1.441 3.662 1.00 43.72 539 VAL A O 1
ATOM 4402 N N . LEU A 1 540 ? -24.222 -1.747 4.657 1.00 41.53 540 LEU A N 1
ATOM 4403 C CA . LEU A 1 540 ? -24.031 -3.171 4.853 1.00 41.53 540 LEU A CA 1
ATOM 4404 C C . LEU A 1 540 ? -24.281 -3.840 3.502 1.00 41.53 540 LEU A C 1
ATOM 4406 O O . LEU A 1 540 ? -25.247 -3.470 2.824 1.00 41.53 540 LEU A O 1
ATOM 4410 N N . PRO A 1 541 ? -23.452 -4.808 3.082 1.00 43.09 541 PRO A N 1
ATOM 4411 C CA . PRO A 1 541 ? -23.916 -5.734 2.070 1.00 43.09 541 PRO A CA 1
ATOM 4412 C C . PRO A 1 541 ? -25.221 -6.321 2.606 1.00 43.09 541 PRO A C 1
ATOM 4414 O O . PRO A 1 541 ? -25.267 -6.795 3.743 1.00 43.09 541 PRO A O 1
ATOM 4417 N N . VAL A 1 542 ? -26.288 -6.225 1.814 1.00 38.06 542 VAL A N 1
ATOM 4418 C CA . VAL A 1 542 ? -27.467 -7.056 2.030 1.00 38.06 542 VAL A CA 1
ATOM 4419 C C . VAL A 1 542 ? -26.926 -8.474 1.956 1.00 38.06 542 VAL A C 1
ATOM 4421 O O . VAL A 1 542 ? -26.588 -8.951 0.873 1.00 38.06 542 VAL A O 1
ATOM 4424 N N . VAL A 1 543 ? -26.721 -9.099 3.115 1.00 39.22 543 VAL A N 1
ATOM 4425 C CA . VAL A 1 543 ? -26.602 -10.546 3.181 1.00 39.22 543 VAL A CA 1
ATOM 4426 C C . VAL A 1 543 ? -27.938 -10.995 2.622 1.00 39.22 543 VAL A C 1
ATOM 4428 O O . VAL A 1 543 ? -28.969 -10.764 3.249 1.00 39.22 543 VAL A O 1
ATOM 4431 N N . LYS A 1 544 ? -27.940 -11.468 1.373 1.00 39.75 544 LYS A N 1
ATOM 4432 C CA . LYS A 1 544 ? -29.062 -12.261 0.899 1.00 39.75 544 LYS A CA 1
ATOM 4433 C C . LYS A 1 544 ? -29.072 -13.435 1.861 1.00 39.75 544 LYS A C 1
ATOM 4435 O O . LYS A 1 544 ? -28.118 -14.210 1.858 1.00 39.75 544 LYS A O 1
ATOM 4440 N N . GLU A 1 545 ? -30.036 -13.445 2.774 1.00 41.72 545 GLU A N 1
ATOM 4441 C CA . GLU A 1 545 ? -30.414 -14.684 3.431 1.00 41.72 545 GLU A CA 1
ATOM 4442 C C . GLU A 1 545 ? -30.641 -15.649 2.267 1.00 41.72 545 GLU A C 1
ATOM 4444 O O . GLU A 1 545 ? -31.399 -15.347 1.343 1.00 41.72 545 GLU A O 1
ATOM 4449 N N . GLU A 1 546 ? -29.799 -16.679 2.185 1.00 46.94 546 GLU A N 1
ATOM 4450 C CA . GLU A 1 546 ? -30.091 -17.811 1.324 1.00 46.94 546 GLU A CA 1
ATOM 4451 C C . GLU A 1 546 ? -31.400 -18.346 1.892 1.00 46.94 546 GLU A C 1
ATOM 4453 O O . GLU A 1 546 ? -31.425 -18.880 3.000 1.00 46.94 546 GLU A O 1
ATOM 4458 N N . ASP A 1 547 ? -32.498 -18.034 1.205 1.00 42.09 547 ASP A N 1
ATOM 4459 C CA . ASP A 1 547 ? -33.772 -18.684 1.437 1.00 42.09 547 ASP A CA 1
ATOM 4460 C C . ASP A 1 547 ? -33.494 -20.170 1.186 1.00 42.09 547 ASP A C 1
ATOM 4462 O O . ASP A 1 547 ? -33.336 -20.609 0.044 1.00 42.09 547 ASP A O 1
ATOM 4466 N N . ASP A 1 548 ? -33.306 -20.918 2.276 1.00 44.62 548 ASP A N 1
ATOM 4467 C CA . ASP A 1 548 ? -33.374 -22.371 2.292 1.00 44.62 548 ASP A CA 1
ATOM 4468 C C . ASP A 1 548 ? -34.812 -22.731 1.885 1.00 44.62 548 ASP A C 1
ATOM 4470 O O . ASP A 1 548 ? -35.687 -22.952 2.725 1.00 44.62 548 ASP A O 1
ATOM 4474 N N . ASP A 1 549 ? -35.070 -22.718 0.577 1.00 45.78 549 ASP A N 1
ATOM 4475 C CA . ASP A 1 549 ? -36.241 -23.328 -0.031 1.00 45.78 549 ASP A CA 1
ATOM 4476 C C . ASP A 1 549 ? -36.107 -24.843 0.176 1.00 45.78 549 ASP A C 1
ATOM 4478 O O . ASP A 1 549 ? -35.552 -25.589 -0.633 1.00 45.78 549 ASP A O 1
ATOM 4482 N N . ASP A 1 550 ? -36.584 -25.272 1.341 1.00 53.34 550 ASP A N 1
ATOM 4483 C CA . ASP A 1 550 ? -36.873 -26.647 1.719 1.00 53.34 550 ASP A CA 1
ATOM 4484 C C . ASP A 1 550 ? -37.990 -27.150 0.779 1.00 53.34 550 ASP A C 1
ATOM 4486 O O . ASP A 1 550 ? -39.184 -27.101 1.093 1.00 53.34 550 ASP A O 1
ATOM 4490 N N . GLU A 1 551 ? -37.613 -27.562 -0.437 1.00 49.69 551 GLU A N 1
ATOM 4491 C CA . GLU A 1 551 ? -38.488 -28.284 -1.364 1.00 49.69 551 GLU A CA 1
ATOM 4492 C C . GLU A 1 551 ? -38.790 -29.673 -0.786 1.00 49.69 551 GLU A C 1
ATOM 4494 O O . GLU A 1 551 ? -38.127 -30.673 -1.067 1.00 49.69 551 GLU A O 1
ATOM 4499 N N . GLY A 1 552 ? -39.822 -29.723 0.051 1.00 58.47 552 GLY A N 1
ATOM 4500 C CA . GLY A 1 552 ? -40.574 -30.937 0.310 1.00 58.47 552 GLY A CA 1
ATOM 4501 C C . GLY A 1 552 ? -41.626 -31.160 -0.776 1.00 58.47 552 GLY A C 1
ATOM 4502 O O . GLY A 1 552 ? -42.705 -30.573 -0.698 1.00 58.47 552 GLY A O 1
ATOM 4503 N N . GLU A 1 553 ? -41.340 -32.067 -1.713 1.00 45.88 553 GLU A N 1
ATOM 4504 C CA . GLU A 1 553 ? -42.332 -32.927 -2.386 1.00 45.88 553 GLU A CA 1
ATOM 4505 C C . GLU A 1 553 ? -41.858 -34.385 -2.448 1.00 45.88 553 GLU A C 1
ATOM 4507 O O . GLU A 1 553 ? -40.705 -34.639 -2.873 1.00 45.88 553 GLU A O 1
#

Sequence (553 aa):
MSDNQRLSASQHRSSRARPRRRCETMQGLQAVGAVVLLVIVTINIRFLIHTHNDRVLRRGHHLPGWSVNDASAHKQDKGHDHGVNNNNRPRSRGRHSRHAKPPLKTKVVSNRTEEILSIFQQPAPWRQSKVIPRWMKDYMQWHQDQRAALTADNWNNGTFRFLVVRCSKVDNKCGGTADRLKPMPYYFLVANHLKRVLFIWWEVPAPLEFFLEPPSVDGIDLRLPSFLLEIEKAENRLRAHVPDIYGSRDVQAVLGYTEPGQEEPRQVNQRKTRFMMNHILPTETLVTIRFQTHDHGANEYNNLRVQYPFMDPVTNETVQPLHLAKTDDEVEASFEEVFRDVWYSCLIPVPAIQQRIAEQMSSLGLYRNNYNAIHIRSRYHVKAQGHRLDLLCENAVHCLYKLDAQKASTRPIYVSADHRSAVWTTLQYSHKLSLHHVTAREKNLILSLSRQQAMQDESGILHLDRGSNHLARNAKDFTTSQFEAHEYYDTFVDVYILSQADCITFNVGNYGKWANLLSDNRQCRISHMGRKCDASDLVLPVVKEEDDDDEGE